Protein AF-0000000082577282 (afdb_homodimer)

InterPro domains:
  IPR021457 Protein of unknown function DUF3108 [PF11306] (59-250)

Nearest PDB structures (foldseek):
  8cgm-assembly2_B  TM=4.325E-01  e=2.637E-03  Porphyromonas gingivalis ATCC 33277
  4ctd-assembly1_A  TM=2.236E-01  e=1.525E+00  Escherichia coli K-12
  3prn-assembly1_A  TM=2.224E-01  e=7.382E+00  Pseudogemmobacter blasticus
  4fso-assembly2_B  TM=1.799E-01  e=6.023E+00  Pseudomonas aeruginosa PAO1
  5ldv-assembly1_A  TM=1.650E-01  e=6.668E+00  Campylobacter jejuni

Radius of gyration: 30.87 Å; Cα contacts (8 Å, |Δi|>4): 1242; chains: 2; bounding box: 129×73×101 Å

Secondary structure (DSSP, 8-state):
--------------------------PPEE--TTSPPTTGGG---EEEEEEEEEEETTEEEEEEEEEEEEEEEEETTEEEEEEEEEEEE-SSS-EEEEEEEEE-TTT--EEEEEEEEEETTEEEEEEEEE-SSEEEEPTT-TTBTTTT-EEE-SS--EEGGGHHHHHTTS---TT-EEEEEEE-TTSS--EEEEEEEEEEEEEEPTTS-EEEEEEEEE-TTSSSPPEEEEEETTT--EEEEEEE-TTS-EEEEEE--/--------------------------PPEE--TTSPPTTGGG---EEEEEEEEEEETTEEEEEEEEEEEEEEEEETTEEEEEEEEEEEE-SSS-EEEEEEEEE-TTT--EEEEEEEEEETTEEEEEEEEE-SSEEEEPTT-TTBTTTT-EEE-SS--EEGGGHHHHHTTS---TT-EEEEEEE-TTSS--EEEEEEEEEEEEEEPTTS-EEEEEEEEE-TTSSSPPEEEEEETTT--EEEEEEE-TTS-EEEEEE--

Foldseek 3Di:
DDDPPPPPPPPPPPPPPPPPPPPPLDDAAEAAQPAFAQQLVLQDFDKWKKWKWKDDPHDIGTFWIKMKTWDWDADPNRTKIKIKMWTFGDDPWTKIKIKIWIAHRRRQQTAKMWIWMDTPNDIAIAIWGFDQFWIAGDPPDPNHPGNGPIGTDPGRAHEPVCCLSSVLRHPDDASHKYWHFHDHVVPDHTDTWIKTQHDWDWDQDPVRDTFIWTWIWTCPPPPDGTKIWTAGPPSRHTAKIWDADPVGMIIMMGIDD/DDDPPPPPPPPPPPPPPPPPPPPPLDDAAEAAQPAFAQQLVLQDFDKWKKWKWKDDPHDIGTFWIKMKTWDWDADPNRTKIKIKMWTFGDDPWTKIKIKIWIADRRRQQTAKMWIWMDIPNDIAIAIWGFDQFWIAGDPPDPNHPGNGPIGTDPGGAHEPVCCLSSVLRHPDDASHKYWHFHDHVVPDHTDTWIKTQHDWDWDQDPVRDTFIWTWIWTCPPPPDGTKIWTAGPPSRHTAKIWDADPVGMIIMMGIDD

Sequence (514 aa):
MGGVRIGRRGVLAAAVAAPVAAMAKAAPARLIVGDRLARFDLLRPGARSYLRSSEKDGAHVARDIWRREVRFETIDGVRKLRIVQRWDGTGAKPSLVTRDSVFEPGTWRPSSHLRVTTVDDRKTVEGFRFAPDRITGLPGVADNSRADFNVAFPEPMFNFETDMEMLGTLPLAPGYQVSIPFYHPAGGPPARYLWTVTGDEKLAGPDGRPIDCWIVECDYNSGKDPSRFWYAKRTQQFIKLEAKAPDGSLFRKTLLFMGGVRIGRRGVLAAAVAAPVAAMAKAAPARLIVGDRLARFDLLRPGARSYLRSSEKDGAHVARDIWRREVRFETIDGVRKLRIVQRWDGTGAKPSLVTRDSVFEPGTWRPSSHLRVTTVDDRKTVEGFRFAPDRITGLPGVADNSRADFNVAFPEPMFNFETDMEMLGTLPLAPGYQVSIPFYHPAGGPPARYLWTVTGDEKLAGPDGRPIDCWIVECDYNSGKDPSRFWYAKRTQQFIKLEAKAPDGSLFRKTLLF

pLDDT: mean 91.63, std 17.32, range [29.06, 98.94]

Solvent-accessible surface area (backbone atoms only — not comparable to full-atom values): 27468 Å² total; per-residue (Å²): 137,84,78,80,80,80,78,78,77,76,78,77,78,78,78,76,76,72,76,76,71,70,74,70,82,73,82,60,43,74,58,54,70,66,43,69,42,79,30,38,84,55,66,63,72,49,74,49,41,26,41,33,32,38,34,49,96,87,43,44,34,57,48,28,27,38,38,39,30,40,42,77,44,72,56,94,87,36,75,28,30,34,43,39,36,38,36,27,35,40,38,74,72,41,36,43,36,38,36,43,36,35,24,38,64,55,32,56,36,42,43,37,38,37,37,39,38,33,44,93,88,42,75,48,34,41,30,31,28,46,49,61,54,30,38,32,25,29,80,91,49,80,77,31,77,28,56,83,41,72,46,81,39,97,52,45,51,32,57,42,91,50,45,67,67,53,61,30,14,45,78,81,44,91,68,34,38,34,34,38,41,32,30,42,88,93,70,62,78,76,43,71,34,60,36,31,29,78,48,69,48,73,43,84,34,71,51,70,51,68,41,54,22,37,31,35,35,36,39,75,86,65,84,55,82,47,33,40,34,34,23,18,63,79,39,27,33,69,42,36,35,44,32,72,43,93,89,66,30,36,36,35,37,30,44,52,121,137,85,79,81,79,80,79,81,78,77,81,78,79,79,77,77,75,71,78,77,71,70,74,71,81,74,81,60,42,74,58,54,70,64,44,70,42,80,30,38,84,55,66,63,71,48,74,46,40,26,41,32,32,38,33,49,96,88,43,44,35,60,47,27,26,37,37,41,30,38,41,77,44,72,55,96,88,36,74,28,28,33,43,40,36,37,35,26,37,38,37,72,72,41,35,43,36,38,36,43,34,36,24,39,65,54,31,55,3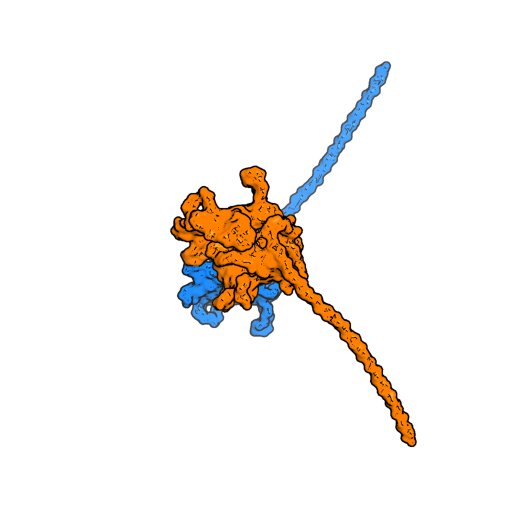7,42,44,38,38,37,38,39,38,34,43,94,88,44,75,46,35,39,30,31,28,45,48,61,55,30,38,32,25,28,81,90,51,80,78,32,78,27,56,82,41,72,46,80,39,99,51,45,50,32,57,43,90,49,47,67,67,53,61,31,14,46,79,81,42,91,68,35,37,34,34,40,39,31,30,43,91,91,70,60,77,74,43,70,34,60,39,31,30,78,48,68,48,71,43,85,34,69,51,71,51,67,40,54,22,37,30,36,34,36,39,76,84,64,84,53,80,46,33,38,34,35,23,19,63,79,39,26,34,69,42,36,36,45,32,71,42,95,90,66,30,36,35,36,36,30,43,52,118

Structure (mmCIF, N/CA/C/O backbone):
data_AF-0000000082577282-model_v1
#
loop_
_entity.id
_entity.type
_entity.pdbx_description
1 polymer 'DUF3108 domain-containing protein'
#
loop_
_atom_site.group_PDB
_atom_site.id
_atom_site.type_symbol
_atom_site.label_atom_id
_atom_site.label_alt_id
_atom_site.label_comp_id
_atom_site.label_asym_id
_atom_site.label_entity_id
_atom_site.label_seq_id
_atom_site.pdbx_PDB_ins_code
_atom_site.Cartn_x
_atom_site.Cartn_y
_atom_site.Cartn_z
_atom_site.occupancy
_atom_site.B_iso_or_equiv
_atom_site.auth_seq_id
_atom_site.auth_comp_id
_atom_site.auth_asym_id
_atom_site.auth_atom_id
_atom_site.pdbx_PDB_model_num
ATOM 1 N N . MET A 1 1 ? -46.281 30.219 -73.938 1 29.06 1 MET A N 1
ATOM 2 C CA . MET A 1 1 ? -45.5 30.281 -72.688 1 29.06 1 MET A CA 1
ATOM 3 C C . MET A 1 1 ? -45.25 28.875 -72.125 1 29.06 1 MET A C 1
ATOM 5 O O . MET A 1 1 ? -46.188 28.203 -71.688 1 29.06 1 MET A O 1
ATOM 9 N N . GLY A 1 2 ? -44.344 28.078 -72.875 1 32.81 2 GLY A N 1
ATOM 10 C CA . GLY A 1 2 ? -43.969 26.688 -72.75 1 32.81 2 GLY A CA 1
ATOM 11 C C . GLY A 1 2 ? -43.188 26.391 -71.438 1 32.81 2 GLY A C 1
ATOM 12 O O . GLY A 1 2 ? -42.156 27.016 -71.188 1 32.81 2 GLY A O 1
ATOM 13 N N . GLY A 1 3 ? -43.844 26.016 -70.375 1 33.31 3 GLY A N 1
ATOM 14 C CA . GLY A 1 3 ? -43.375 25.734 -69.062 1 33.31 3 GLY A CA 1
ATOM 15 C C . GLY A 1 3 ? -42.406 24.578 -69 1 33.31 3 GLY A C 1
ATOM 16 O O . GLY A 1 3 ? -42.688 23.5 -69.5 1 33.31 3 GLY A O 1
ATOM 17 N N . VAL A 1 4 ? -41.062 24.859 -69 1 35.38 4 VAL A N 1
ATOM 18 C CA . VAL A 1 4 ? -39.938 23.906 -68.938 1 35.38 4 VAL A CA 1
ATOM 19 C C . VAL A 1 4 ? -39.969 23.172 -67.625 1 35.38 4 VAL A C 1
ATOM 21 O O . VAL A 1 4 ? -39.906 23.797 -66.562 1 35.38 4 VAL A O 1
ATOM 24 N N . ARG A 1 5 ? -40.656 21.953 -67.562 1 33.84 5 ARG A N 1
ATOM 25 C CA . ARG A 1 5 ? -40.656 21.062 -66.438 1 33.84 5 ARG A CA 1
ATOM 26 C C . ARG A 1 5 ? -39.25 20.547 -66.125 1 33.84 5 ARG A C 1
ATOM 28 O O . ARG A 1 5 ? -38.625 19.891 -66.938 1 33.84 5 ARG A O 1
ATOM 35 N N . ILE A 1 6 ? -38.375 21.281 -65.312 1 36.78 6 ILE A N 1
ATOM 36 C CA . ILE A 1 6 ? -37.062 20.812 -64.875 1 36.78 6 ILE A CA 1
ATOM 37 C C . ILE A 1 6 ? -37.219 19.578 -64 1 36.78 6 ILE A C 1
ATOM 39 O O . ILE A 1 6 ? -37.969 19.609 -63.031 1 36.78 6 ILE A O 1
ATOM 43 N N . GLY A 1 7 ? -37.156 18.344 -64.562 1 30.45 7 GLY A N 1
ATOM 44 C CA . GLY A 1 7 ? -37.156 17.078 -63.844 1 30.45 7 GLY A CA 1
ATOM 45 C C . GLY A 1 7 ? -36.031 16.922 -62.844 1 30.45 7 GLY A C 1
ATOM 46 O O . GLY A 1 7 ? -34.875 17.078 -63.188 1 30.45 7 GLY A O 1
ATOM 47 N N . ARG A 1 8 ? -36.25 17.281 -61.531 1 32.91 8 ARG A N 1
ATOM 48 C CA . ARG A 1 8 ? -35.344 17.094 -60.438 1 32.91 8 ARG A CA 1
ATOM 49 C C . ARG A 1 8 ? -34.938 15.625 -60.281 1 32.91 8 ARG A C 1
ATOM 51 O O . ARG A 1 8 ? -35.812 14.758 -60.094 1 32.91 8 ARG A O 1
ATOM 58 N N . ARG A 1 9 ? -33.906 15.172 -61.031 1 35.69 9 ARG A N 1
ATOM 59 C CA . ARG A 1 9 ? -33.344 13.836 -60.781 1 35.69 9 ARG A CA 1
ATOM 60 C C . ARG A 1 9 ? -32.844 13.703 -59.344 1 35.69 9 ARG A C 1
ATOM 62 O O . ARG A 1 9 ? -32 14.508 -58.906 1 35.69 9 ARG A O 1
ATOM 69 N N . GLY A 1 10 ? -33.625 13.211 -58.438 1 34.28 10 GLY A N 1
ATOM 70 C CA . GLY A 1 10 ? -33.25 12.867 -57.094 1 34.28 10 GLY A CA 1
ATOM 71 C C . GLY A 1 10 ? -32.094 11.883 -57 1 34.28 10 GLY A C 1
ATOM 72 O O . GLY A 1 10 ? -32.156 10.82 -57.625 1 34.28 10 GLY A O 1
ATOM 73 N N . VAL A 1 11 ? -30.844 12.43 -56.875 1 40.59 11 VAL A N 1
ATOM 74 C CA . VAL A 1 11 ? -29.672 11.609 -56.625 1 40.59 11 VAL A CA 1
ATOM 75 C C . VAL A 1 11 ? -29.875 10.812 -55.344 1 40.59 11 VAL A C 1
ATOM 77 O O . VAL A 1 11 ? -30.078 11.383 -54.25 1 40.59 11 VAL A O 1
ATOM 80 N N . LEU A 1 12 ? -30.406 9.586 -55.469 1 38.09 12 LEU A N 1
ATOM 81 C CA . LEU A 1 12 ? -30.438 8.672 -54.344 1 38.09 12 LEU A CA 1
ATOM 82 C C . LEU A 1 12 ? -29.016 8.328 -53.906 1 38.09 12 LEU A C 1
ATOM 84 O O . LEU A 1 12 ? -28.234 7.781 -54.688 1 38.09 12 LEU A O 1
ATOM 88 N N . ALA A 1 13 ? -28.391 9.039 -52.906 1 42.56 13 ALA A N 1
ATOM 89 C CA . ALA A 1 13 ? -27.156 8.656 -52.219 1 42.56 13 ALA A CA 1
ATOM 90 C C . ALA A 1 13 ? -27.297 7.277 -51.594 1 42.56 13 ALA A C 1
ATOM 92 O O . ALA A 1 13 ? -28.172 7.062 -50.75 1 42.56 13 ALA A O 1
ATOM 93 N N . ALA A 1 14 ? -26.859 6.207 -52.281 1 39.5 14 ALA A N 1
ATOM 94 C CA . ALA A 1 14 ? -26.766 4.883 -51.688 1 39.5 14 ALA A CA 1
ATOM 95 C C . ALA A 1 14 ? -25.812 4.883 -50.5 1 39.5 14 ALA A C 1
ATOM 97 O O . ALA A 1 14 ? -24.625 5.199 -50.656 1 39.5 14 ALA A O 1
ATOM 98 N N . ALA A 1 15 ? -26.297 5.043 -49.281 1 44 15 ALA A N 1
ATOM 99 C CA . ALA A 1 15 ? -25.5 4.801 -48.062 1 44 15 ALA A CA 1
ATOM 100 C C . ALA A 1 15 ? -24.938 3.389 -48.062 1 44 15 ALA A C 1
ATOM 102 O O . ALA A 1 15 ? -25.672 2.406 -48.094 1 44 15 ALA A O 1
ATOM 103 N N . VAL A 1 16 ? -23.734 3.223 -48.562 1 43.59 16 VAL A N 1
ATOM 104 C CA . VAL A 1 16 ? -23.047 1.952 -48.375 1 43.59 16 VAL A CA 1
ATOM 105 C C . VAL A 1 16 ? -22.891 1.685 -46.875 1 43.59 16 VAL A C 1
ATOM 107 O O . VAL A 1 16 ? -22.203 2.439 -46.188 1 43.59 16 VAL A O 1
ATOM 110 N N . ALA A 1 17 ? -23.812 0.963 -46.281 1 41.81 17 ALA A N 1
ATOM 111 C CA . ALA A 1 17 ? -23.578 0.399 -44.969 1 41.81 17 ALA A CA 1
ATOM 112 C C . ALA A 1 17 ? -22.359 -0.514 -44.938 1 41.81 17 ALA A C 1
ATOM 114 O O . ALA A 1 17 ? -22.375 -1.582 -45.562 1 41.81 17 ALA A O 1
ATOM 115 N N . ALA A 1 18 ? -21.188 0.063 -44.688 1 50.59 18 ALA A N 1
ATOM 116 C CA . ALA A 1 18 ? -20.062 -0.824 -44.406 1 50.59 18 ALA A CA 1
ATOM 117 C C . ALA A 1 18 ? -20.406 -1.813 -43.281 1 50.59 18 ALA A C 1
ATOM 119 O O . ALA A 1 18 ? -20.906 -1.42 -42.219 1 50.59 18 ALA A O 1
ATOM 120 N N . PRO A 1 19 ? -20.578 -3.066 -43.594 1 40.84 19 PRO A N 1
ATOM 121 C CA . PRO A 1 19 ? -20.781 -3.988 -42.469 1 40.84 19 PRO A CA 1
ATOM 122 C C . PRO A 1 19 ? -19.719 -3.857 -41.375 1 40.84 19 PRO A C 1
ATOM 124 O O . PRO A 1 19 ? -18.516 -3.832 -41.688 1 40.84 19 PRO A O 1
ATOM 127 N N . VAL A 1 20 ? -20.016 -3.244 -40.219 1 46.88 20 VAL A N 1
ATOM 128 C CA . VAL A 1 20 ? -19.172 -3.463 -39.062 1 46.88 20 VAL A CA 1
ATOM 129 C C . VAL A 1 20 ? -18.938 -4.957 -38.844 1 46.88 20 VAL A C 1
ATOM 131 O O . VAL A 1 20 ? -19.875 -5.703 -38.531 1 46.88 20 VAL A O 1
ATOM 134 N N . ALA A 1 21 ? -17.953 -5.531 -39.531 1 42.66 21 ALA A N 1
ATOM 135 C CA . ALA A 1 21 ? -17.547 -6.895 -39.219 1 42.66 21 ALA A CA 1
ATOM 136 C C . ALA A 1 21 ? -17.516 -7.117 -37.688 1 42.66 21 ALA A C 1
ATOM 138 O O . ALA A 1 21 ? -16.844 -6.395 -36.969 1 42.66 21 ALA A O 1
ATOM 139 N N . ALA A 1 22 ? -18.516 -7.633 -37.219 1 45.75 22 ALA A N 1
ATOM 140 C CA . ALA A 1 22 ? -18.406 -8.188 -35.875 1 45.75 22 ALA A CA 1
ATOM 141 C C . ALA A 1 22 ? -17.094 -8.93 -35.688 1 45.75 22 ALA A C 1
ATOM 143 O O . ALA A 1 22 ? -16.812 -9.898 -36.375 1 45.75 22 ALA A O 1
ATOM 144 N N . MET A 1 23 ? -16.062 -8.258 -35.406 1 47.12 23 MET A N 1
ATOM 145 C CA . MET A 1 23 ? -14.891 -9.016 -35 1 47.12 23 MET A CA 1
ATOM 146 C C . MET A 1 23 ? -15.289 -10.211 -34.125 1 47.12 23 MET A C 1
ATOM 148 O O . MET A 1 23 ? -15.898 -10.047 -33.062 1 47.12 23 MET A O 1
ATOM 152 N N . ALA A 1 24 ? -15.695 -11.273 -34.75 1 46.75 24 ALA A N 1
ATOM 153 C CA . ALA A 1 24 ? -15.961 -12.516 -34.031 1 46.75 24 ALA A CA 1
ATOM 154 C C . ALA A 1 24 ? -15 -12.688 -32.844 1 46.75 24 ALA A C 1
ATOM 156 O O . ALA A 1 24 ? -13.781 -12.547 -33 1 46.75 24 ALA A O 1
ATOM 157 N N . LYS A 1 25 ? -15.5 -12.555 -31.719 1 59.72 25 LYS A N 1
ATOM 158 C CA . LYS A 1 25 ? -14.727 -12.867 -30.516 1 59.72 25 LYS A CA 1
ATOM 159 C C . LYS A 1 25 ? -14.016 -14.211 -30.656 1 59.72 25 LYS A C 1
ATOM 161 O O . LYS A 1 25 ? -14.656 -15.25 -30.781 1 59.72 25 LYS A O 1
ATOM 166 N N . ALA A 1 26 ? -12.688 -14.359 -31.156 1 73 26 ALA A N 1
ATOM 167 C CA . ALA A 1 26 ? -11.852 -15.547 -31.312 1 73 26 ALA A CA 1
ATOM 168 C C . ALA A 1 26 ? -11.977 -16.453 -30.094 1 73 26 ALA A C 1
ATOM 170 O O . ALA A 1 26 ? -12.156 -15.977 -28.969 1 73 26 ALA A O 1
ATOM 171 N N . ALA A 1 27 ? -12.055 -17.891 -30.297 1 89.62 27 ALA A N 1
ATOM 172 C CA . ALA A 1 27 ? -12.07 -18.891 -29.219 1 89.62 27 ALA A CA 1
ATOM 173 C C . ALA A 1 27 ? -10.898 -18.688 -28.266 1 89.62 27 ALA A C 1
ATOM 175 O O . ALA A 1 27 ? -9.805 -18.297 -28.688 1 89.62 27 ALA A O 1
ATOM 176 N N . PRO A 1 28 ? -11.133 -18.922 -26.938 1 95.38 28 PRO A N 1
ATOM 177 C CA . PRO A 1 28 ? -10.039 -18.766 -25.984 1 95.38 28 PRO A CA 1
ATOM 178 C C . PRO A 1 28 ? -8.867 -19.703 -26.281 1 95.38 28 PRO A C 1
ATOM 180 O O . PRO A 1 28 ? -9.062 -20.828 -26.719 1 95.38 28 PRO A O 1
ATOM 183 N N . ALA A 1 29 ? -7.711 -19.172 -26.141 1 96.5 29 ALA A N 1
ATOM 184 C CA . ALA A 1 29 ? -6.535 -20.031 -26.172 1 96.5 29 ALA A CA 1
ATOM 185 C C . ALA A 1 29 ? -6.582 -21.062 -25.031 1 96.5 29 ALA A C 1
ATOM 187 O O . ALA A 1 29 ? -7.25 -20.844 -24.016 1 96.5 29 ALA A O 1
ATOM 188 N N . ARG A 1 30 ? -5.953 -22.188 -25.297 1 97.5 30 ARG A N 1
ATOM 189 C CA . ARG A 1 30 ? -5.812 -23.203 -24.25 1 97.5 30 ARG A CA 1
ATOM 190 C C . ARG A 1 30 ? -4.352 -23.375 -23.844 1 97.5 30 ARG A C 1
ATOM 192 O O . ARG A 1 30 ? -3.514 -23.766 -24.656 1 97.5 30 ARG A O 1
ATOM 199 N N . LEU A 1 31 ? -4.051 -23.062 -22.656 1 98 31 LEU A N 1
ATOM 200 C CA . LEU A 1 31 ? -2.684 -23.219 -22.172 1 98 31 LEU A CA 1
ATOM 201 C C . LEU A 1 31 ? -2.449 -24.641 -21.688 1 98 31 LEU A C 1
ATOM 203 O O . LEU A 1 31 ? -3.303 -25.219 -21 1 98 31 LEU A O 1
ATOM 207 N N . ILE A 1 32 ? -1.327 -25.188 -22.078 1 98.06 32 ILE A N 1
ATOM 208 C CA . ILE A 1 32 ? -0.948 -26.547 -21.672 1 98.06 32 ILE A CA 1
ATOM 209 C C . ILE A 1 32 ? 0.338 -26.5 -20.859 1 98.06 32 ILE A C 1
ATOM 211 O O . ILE A 1 32 ? 1.288 -25.797 -21.219 1 98.06 32 ILE A O 1
ATOM 215 N N . VAL A 1 33 ? 0.345 -27.219 -19.703 1 98.56 33 VAL A N 1
ATOM 216 C CA . VAL A 1 33 ? 1.557 -27.281 -18.891 1 98.56 33 VAL A CA 1
ATOM 217 C C . VAL A 1 33 ? 2.701 -27.859 -19.719 1 98.56 33 VAL A C 1
ATOM 219 O O . VAL A 1 33 ? 2.551 -28.906 -20.359 1 98.56 33 VAL A O 1
ATOM 222 N N . GLY A 1 34 ? 3.777 -27.203 -19.719 1 95.88 34 GLY A N 1
ATOM 223 C CA . GLY A 1 34 ? 4.918 -27.625 -20.516 1 95.88 34 GLY A CA 1
ATOM 224 C C . GLY A 1 34 ? 5.199 -26.703 -21.688 1 95.88 34 GLY A C 1
ATOM 225 O O . GLY A 1 34 ? 6.309 -26.703 -22.234 1 95.88 34 GLY A O 1
ATOM 226 N N . ASP A 1 35 ? 4.188 -25.984 -22.094 1 94.56 35 ASP A N 1
ATOM 227 C CA . ASP A 1 35 ? 4.422 -24.969 -23.125 1 94.56 35 ASP A CA 1
ATOM 228 C C . ASP A 1 35 ? 5.191 -23.781 -22.562 1 94.56 35 ASP A C 1
ATOM 230 O O . ASP A 1 35 ? 4.945 -23.359 -21.422 1 94.56 35 ASP A O 1
ATOM 234 N N . ARG A 1 36 ? 6.039 -23.297 -23.469 1 97.75 36 ARG A N 1
ATOM 235 C CA . ARG A 1 36 ? 6.719 -22.078 -23.047 1 97.75 36 ARG A CA 1
ATOM 236 C C . ARG A 1 36 ? 5.75 -20.906 -22.984 1 97.75 36 ARG A C 1
ATOM 238 O O . ARG A 1 36 ? 4.992 -20.672 -23.922 1 97.75 36 ARG A O 1
ATOM 245 N N . LEU A 1 37 ? 5.75 -20.172 -21.906 1 98.5 37 LEU A N 1
ATOM 246 C CA . LEU A 1 37 ? 4.91 -19 -21.781 1 98.5 37 LEU A CA 1
ATOM 247 C C . LEU A 1 37 ? 5.441 -17.859 -22.641 1 98.5 37 LEU A C 1
ATOM 249 O O . LEU A 1 37 ? 6.637 -17.562 -22.609 1 98.5 37 LEU A O 1
ATOM 253 N N . ALA A 1 38 ? 4.586 -17.234 -23.359 1 98.06 38 ALA A N 1
ATOM 254 C CA . ALA A 1 38 ? 4.93 -16.359 -24.484 1 98.06 38 ALA A CA 1
ATOM 255 C C . ALA A 1 38 ? 5.793 -15.195 -24.016 1 98.06 38 ALA A C 1
ATOM 257 O O . ALA A 1 38 ? 6.68 -14.742 -24.75 1 98.06 38 ALA A O 1
ATOM 258 N N . ARG A 1 39 ? 5.578 -14.68 -22.844 1 98.31 39 ARG A N 1
ATOM 259 C CA . ARG A 1 39 ? 6.312 -13.516 -22.375 1 98.31 39 ARG A CA 1
ATOM 260 C C . ARG A 1 39 ? 7.051 -13.82 -21.078 1 98.31 39 ARG A C 1
ATOM 262 O O . ARG A 1 39 ? 7.133 -12.977 -20.188 1 98.31 39 ARG A O 1
ATOM 269 N N . PHE A 1 40 ? 7.516 -15.031 -20.953 1 98.56 40 PHE A N 1
ATOM 270 C CA . PHE A 1 40 ? 8.234 -15.453 -19.75 1 98.56 40 PHE A CA 1
ATOM 271 C C . PHE A 1 40 ? 9.391 -14.508 -19.453 1 98.56 40 PHE A C 1
ATOM 273 O O . PHE A 1 40 ? 9.719 -14.266 -18.297 1 98.56 40 PHE A O 1
ATOM 280 N N . ASP A 1 41 ? 9.945 -13.906 -20.453 1 97.5 41 ASP A N 1
ATOM 281 C CA . ASP A 1 41 ? 11.148 -13.094 -20.312 1 97.5 41 ASP A CA 1
ATOM 282 C C . ASP A 1 41 ? 10.844 -11.766 -19.625 1 97.5 41 ASP A C 1
ATOM 284 O O . ASP A 1 41 ? 11.758 -11.047 -19.219 1 97.5 41 ASP A O 1
ATOM 288 N N . LEU A 1 42 ? 9.602 -11.484 -19.375 1 97.69 42 LEU A N 1
ATOM 289 C CA . LEU A 1 42 ? 9.227 -10.289 -18.625 1 97.69 42 LEU A CA 1
ATOM 290 C C . LEU A 1 42 ? 9.391 -10.516 -17.125 1 97.69 42 LEU A C 1
ATOM 292 O O . LEU A 1 42 ? 9.422 -9.562 -16.344 1 97.69 42 LEU A O 1
ATOM 296 N N . LEU A 1 43 ? 9.406 -11.805 -16.766 1 98.06 43 LEU A N 1
ATOM 297 C CA . LEU A 1 43 ? 9.531 -12.109 -15.336 1 98.06 43 LEU A CA 1
ATOM 298 C C . LEU A 1 43 ? 10.922 -11.734 -14.828 1 98.06 43 LEU A C 1
ATOM 300 O O . LEU A 1 43 ? 11.93 -12.227 -15.336 1 98.06 43 LEU A O 1
ATOM 304 N N . ARG A 1 44 ? 10.953 -10.852 -13.844 1 95.31 44 ARG A N 1
ATOM 305 C CA . ARG A 1 44 ? 12.211 -10.406 -13.258 1 95.31 44 ARG A CA 1
ATOM 306 C C . ARG A 1 44 ? 12.359 -10.914 -11.82 1 95.31 44 ARG A C 1
ATOM 308 O O . ARG A 1 44 ? 11.383 -10.922 -11.062 1 95.31 44 ARG A O 1
ATOM 315 N N . PRO A 1 45 ? 13.617 -11.305 -11.516 1 97.81 45 PRO A N 1
ATOM 316 C CA . PRO A 1 45 ? 13.82 -11.641 -10.102 1 97.81 45 PRO A CA 1
ATOM 317 C C . PRO A 1 45 ? 13.641 -10.438 -9.18 1 97.81 45 PRO A C 1
ATOM 319 O O . PRO A 1 45 ? 13.797 -9.289 -9.617 1 97.81 45 PRO A O 1
ATOM 322 N N . GLY A 1 46 ? 13.312 -10.734 -7.941 1 97.31 46 GLY A N 1
ATOM 323 C CA . GLY A 1 46 ? 13.156 -9.68 -6.945 1 97.31 46 GLY A CA 1
ATOM 324 C C . GLY A 1 46 ? 11.914 -9.859 -6.086 1 97.31 46 GLY A C 1
ATOM 325 O O . GLY A 1 46 ? 11.078 -10.719 -6.359 1 97.31 46 GLY A O 1
ATOM 326 N N . ALA A 1 47 ? 11.867 -9.062 -5.055 1 97.56 47 ALA A N 1
ATOM 327 C CA . ALA A 1 47 ? 10.758 -9.125 -4.109 1 97.56 47 ALA A CA 1
ATOM 328 C C . ALA A 1 47 ? 9.781 -7.969 -4.336 1 97.56 47 ALA A C 1
ATOM 330 O O . ALA A 1 47 ? 10.195 -6.848 -4.645 1 97.56 47 ALA A O 1
ATOM 331 N N . ARG A 1 48 ? 8.547 -8.266 -4.234 1 97.69 48 ARG A N 1
ATOM 332 C CA . ARG A 1 48 ? 7.453 -7.293 -4.207 1 97.69 48 ARG A CA 1
ATOM 333 C C . ARG A 1 48 ? 6.535 -7.531 -3.016 1 97.69 48 ARG A C 1
ATOM 335 O O . ARG A 1 48 ? 6.305 -8.672 -2.621 1 97.69 48 ARG A O 1
ATOM 342 N N . SER A 1 49 ? 6.047 -6.441 -2.502 1 98.31 49 SER A N 1
ATOM 343 C CA . SER A 1 49 ? 5.086 -6.535 -1.405 1 98.31 49 SER A CA 1
ATOM 344 C C . SER A 1 49 ? 3.727 -5.98 -1.81 1 98.31 49 SER A C 1
ATOM 346 O O . SER A 1 49 ? 3.648 -5.012 -2.568 1 98.31 49 SER A O 1
ATOM 348 N N . TYR A 1 50 ? 2.771 -6.641 -1.301 1 98.81 50 TYR A N 1
ATOM 349 C CA . TYR A 1 50 ? 1.39 -6.238 -1.533 1 98.81 50 TYR A CA 1
ATOM 350 C C . TYR A 1 50 ? 0.634 -6.098 -0.217 1 98.81 50 TYR A C 1
ATOM 352 O O . TYR A 1 50 ? 0.831 -6.891 0.707 1 98.81 50 TYR A O 1
ATOM 360 N N . LEU A 1 51 ? -0.216 -5.125 -0.141 1 98.88 51 LEU A N 1
ATOM 361 C CA . LEU A 1 51 ? -1.218 -5.059 0.918 1 98.88 51 LEU A CA 1
ATOM 362 C C . LEU A 1 51 ? -2.479 -5.82 0.522 1 98.88 51 LEU A C 1
ATOM 364 O O . LEU A 1 51 ? -3.033 -5.59 -0.556 1 98.88 51 LEU A O 1
ATOM 368 N N . ARG A 1 52 ? -2.859 -6.699 1.328 1 98.62 52 ARG A N 1
ATOM 369 C CA . ARG A 1 52 ? -4.215 -7.227 1.227 1 98.62 52 ARG A CA 1
ATOM 370 C C . ARG A 1 52 ? -5.148 -6.531 2.215 1 98.62 52 ARG A C 1
ATOM 372 O O . ARG A 1 52 ? -4.801 -6.355 3.385 1 98.62 52 ARG A O 1
ATOM 379 N N . SER A 1 53 ? -6.312 -6.148 1.689 1 98.38 53 SER A N 1
ATOM 380 C CA . SER A 1 53 ? -7.234 -5.355 2.494 1 98.38 53 SER A CA 1
ATOM 381 C C . SER A 1 53 ? -8.68 -5.582 2.062 1 98.38 53 SER A C 1
ATOM 383 O O . SER A 1 53 ? -8.938 -6.254 1.062 1 98.38 53 SER A O 1
ATOM 385 N N . SER A 1 54 ? -9.555 -5.133 2.875 1 97.69 54 SER A N 1
ATOM 386 C CA . SER A 1 54 ? -10.984 -5.172 2.561 1 97.69 54 SER A CA 1
ATOM 387 C C . SER A 1 54 ? -11.648 -3.826 2.838 1 97.69 54 SER A C 1
ATOM 389 O O . SER A 1 54 ? -11.305 -3.146 3.807 1 97.69 54 SER A O 1
ATOM 391 N N . GLU A 1 55 ? -12.516 -3.518 1.973 1 97.69 55 GLU A N 1
ATOM 392 C CA . GLU A 1 55 ? -13.297 -2.293 2.125 1 97.69 55 GLU A CA 1
ATOM 393 C C . GLU A 1 55 ? -14.789 -2.596 2.23 1 97.69 55 GLU A C 1
ATOM 395 O O . GLU A 1 55 ? -15.328 -3.354 1.426 1 97.69 55 GLU A O 1
ATOM 400 N N . LYS A 1 56 ? -15.398 -2.031 3.223 1 96.38 56 LYS A N 1
ATOM 401 C CA . LYS A 1 56 ? -16.844 -2.186 3.418 1 96.38 56 LYS A CA 1
ATOM 402 C C . LYS A 1 56 ? -17.422 -0.986 4.156 1 96.38 56 LYS A C 1
ATOM 404 O O . LYS A 1 56 ? -16.906 -0.584 5.203 1 96.38 56 LYS A O 1
ATOM 409 N N . ASP A 1 57 ? -18.469 -0.375 3.611 1 94.44 57 ASP A N 1
ATOM 410 C CA . ASP A 1 57 ? -19.234 0.699 4.25 1 94.44 57 ASP A CA 1
ATOM 411 C C . ASP A 1 57 ? -18.297 1.833 4.688 1 94.44 57 ASP A C 1
ATOM 413 O O . ASP A 1 57 ? -18.406 2.322 5.816 1 94.44 57 ASP A O 1
ATOM 417 N N . GLY A 1 58 ? -17.375 2.111 3.916 1 93.06 58 GLY A N 1
ATOM 418 C CA . GLY A 1 58 ? -16.484 3.234 4.16 1 93.06 58 GLY A CA 1
ATOM 419 C C . GLY A 1 58 ? -15.219 2.838 4.887 1 93.06 58 GLY A C 1
ATOM 420 O O . GLY A 1 58 ? -14.242 3.59 4.891 1 93.06 58 GLY A O 1
ATOM 421 N N . ALA A 1 59 ? -15.258 1.709 5.527 1 95.94 59 ALA A N 1
ATOM 422 C CA . ALA A 1 59 ? -14.07 1.209 6.211 1 95.94 59 ALA A CA 1
ATOM 423 C C . ALA A 1 59 ? -13.141 0.485 5.238 1 95.94 59 ALA A C 1
ATOM 425 O O . ALA A 1 59 ? -13.602 -0.243 4.355 1 95.94 59 ALA A O 1
ATOM 426 N N . HIS A 1 60 ? -11.938 0.771 5.32 1 98.06 60 HIS A N 1
ATOM 427 C CA . HIS A 1 60 ? -10.883 0.098 4.57 1 98.06 60 HIS A CA 1
ATOM 428 C C . HIS A 1 60 ? -9.836 -0.496 5.504 1 98.06 60 HIS A C 1
ATOM 430 O O . HIS A 1 60 ? -9 0.229 6.047 1 98.06 60 HIS A O 1
ATOM 436 N N . VAL A 1 61 ? -9.82 -1.826 5.625 1 97.25 61 VAL A N 1
ATOM 437 C CA . VAL A 1 61 ? -9.07 -2.453 6.707 1 97.25 61 VAL A CA 1
ATOM 438 C C . VAL A 1 61 ? -8 -3.379 6.129 1 97.25 61 VAL A C 1
ATOM 440 O O . VAL A 1 61 ? -8.281 -4.172 5.227 1 97.25 61 VAL A O 1
ATOM 443 N N . ALA A 1 62 ? -6.809 -3.252 6.699 1 98.31 62 ALA A N 1
ATOM 444 C CA . ALA A 1 62 ? -5.691 -4.098 6.281 1 98.31 62 ALA A CA 1
ATOM 445 C C . ALA A 1 62 ? -5.832 -5.508 6.852 1 98.31 62 ALA A C 1
ATOM 447 O O . ALA A 1 62 ? -6.188 -5.68 8.016 1 98.31 62 ALA A O 1
ATOM 448 N N . ARG A 1 63 ? -5.535 -6.453 6.023 1 97.12 63 ARG A N 1
ATOM 449 C CA . ARG A 1 63 ? -5.539 -7.844 6.469 1 97.12 63 ARG A CA 1
ATOM 450 C C . ARG A 1 63 ? -4.121 -8.328 6.75 1 97.12 63 ARG A C 1
ATOM 452 O O . ARG A 1 63 ? -3.869 -8.969 7.777 1 97.12 63 ARG A O 1
ATOM 459 N N . ASP A 1 64 ? -3.227 -8.148 5.859 1 98.5 64 ASP A N 1
ATOM 460 C CA . ASP A 1 64 ? -1.826 -8.539 5.97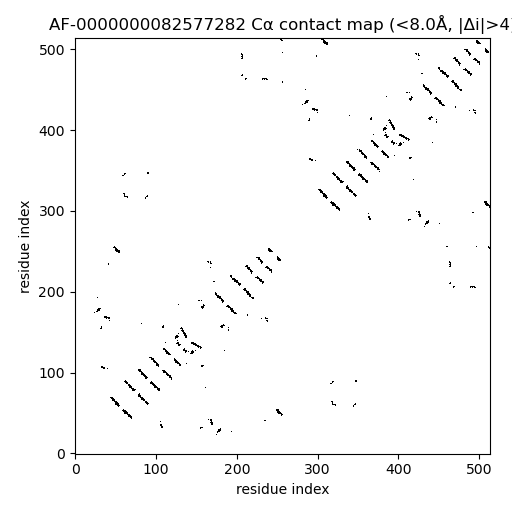7 1 98.5 64 ASP A CA 1
ATOM 461 C C . ASP A 1 64 ? -0.977 -7.887 4.891 1 98.5 64 ASP A C 1
ATOM 463 O O . ASP A 1 64 ? -1.505 -7.211 4.008 1 98.5 64 ASP A O 1
ATOM 467 N N . ILE A 1 65 ? 0.255 -7.93 5.07 1 98.88 65 ILE A N 1
ATOM 468 C CA . ILE A 1 65 ? 1.212 -7.609 4.016 1 98.88 65 ILE A CA 1
ATOM 469 C C . ILE A 1 65 ? 1.794 -8.898 3.439 1 98.88 65 ILE A C 1
ATOM 471 O O . ILE A 1 65 ? 2.258 -9.766 4.184 1 98.88 65 ILE A O 1
ATOM 475 N N . TRP A 1 66 ? 1.679 -9 2.164 1 98.88 66 TRP A N 1
ATOM 476 C CA . TRP A 1 66 ? 2.055 -10.188 1.396 1 98.88 66 TRP A CA 1
ATOM 477 C C . TRP A 1 66 ? 3.301 -9.914 0.558 1 98.88 66 TRP A C 1
ATOM 479 O O . TRP A 1 66 ? 3.238 -9.203 -0.448 1 98.88 66 TRP A O 1
ATOM 489 N N . ARG A 1 67 ? 4.41 -10.5 0.96 1 98.62 67 ARG A N 1
ATOM 490 C CA . ARG A 1 67 ? 5.652 -10.398 0.199 1 98.62 67 ARG A CA 1
ATOM 491 C C . ARG A 1 67 ? 5.832 -11.609 -0.714 1 98.62 67 ARG A C 1
ATOM 493 O O . ARG A 1 67 ? 5.609 -12.742 -0.298 1 98.62 67 ARG A O 1
ATOM 500 N N . ARG A 1 68 ? 6.191 -11.383 -1.909 1 98.62 68 ARG A N 1
ATOM 501 C CA . ARG A 1 68 ? 6.461 -12.422 -2.898 1 98.62 68 ARG A CA 1
ATOM 502 C C . ARG A 1 68 ? 7.801 -12.188 -3.588 1 98.62 68 ARG A C 1
ATOM 504 O O . ARG A 1 68 ? 8.078 -11.086 -4.055 1 98.62 68 ARG A O 1
ATOM 511 N N . GLU A 1 69 ? 8.555 -13.219 -3.652 1 98.75 69 GLU A N 1
ATOM 512 C CA . GLU A 1 69 ? 9.891 -13.094 -4.23 1 98.75 69 GLU A CA 1
ATOM 513 C C . GLU A 1 69 ? 10.109 -14.117 -5.34 1 98.75 69 GLU A C 1
ATOM 515 O O . GLU A 1 69 ? 9.922 -15.312 -5.133 1 98.75 69 GLU A O 1
ATOM 520 N N . VAL A 1 70 ? 10.438 -13.617 -6.504 1 98.81 70 VAL A N 1
ATOM 521 C CA . VAL A 1 70 ? 10.836 -14.438 -7.641 1 98.81 70 VAL A CA 1
ATOM 522 C C . VAL A 1 70 ? 12.344 -14.688 -7.602 1 98.81 70 VAL A C 1
ATOM 524 O O . VAL A 1 70 ? 13.133 -13.734 -7.539 1 98.81 70 VAL A O 1
ATOM 527 N N . ARG A 1 71 ? 12.711 -15.938 -7.684 1 98.75 71 ARG A N 1
ATOM 528 C CA . ARG A 1 71 ? 14.117 -16.344 -7.691 1 98.75 71 ARG A CA 1
ATOM 529 C C . ARG A 1 71 ? 14.398 -17.297 -8.836 1 98.75 71 ARG A C 1
ATOM 531 O O . ARG A 1 71 ? 13.57 -18.156 -9.164 1 98.75 71 ARG A O 1
ATOM 538 N N . PHE A 1 72 ? 15.57 -17.125 -9.398 1 98.44 72 PHE A N 1
ATOM 539 C CA . PHE A 1 72 ? 16.141 -18.141 -10.281 1 98.44 72 PHE A CA 1
ATOM 540 C C . PHE A 1 72 ? 17.375 -18.766 -9.656 1 98.44 72 PHE A C 1
ATOM 542 O O . PHE A 1 72 ? 18.359 -18.078 -9.367 1 98.44 72 PHE A O 1
ATOM 549 N N . GLU A 1 73 ? 17.219 -20 -9.438 1 97.62 73 GLU A N 1
ATOM 550 C CA . GLU A 1 73 ? 18.281 -20.688 -8.711 1 97.62 73 GLU A CA 1
ATOM 551 C C . GLU A 1 73 ? 18.578 -22.062 -9.32 1 97.62 73 GLU A C 1
ATOM 553 O O . GLU A 1 73 ? 17.766 -22.594 -10.086 1 97.62 73 GLU A O 1
ATOM 558 N N . THR A 1 74 ? 19.781 -22.547 -9.016 1 96.94 74 THR A N 1
ATOM 559 C CA . THR A 1 74 ? 20.125 -23.922 -9.391 1 96.94 74 THR A CA 1
ATOM 560 C C . THR A 1 74 ? 19.891 -24.875 -8.219 1 96.94 74 THR A C 1
ATOM 562 O O . THR A 1 74 ? 20.469 -24.703 -7.145 1 96.94 74 THR A O 1
ATOM 565 N N . ILE A 1 75 ? 19.031 -25.766 -8.445 1 91.81 75 ILE A N 1
ATOM 566 C CA . ILE A 1 75 ? 18.719 -26.797 -7.461 1 91.81 75 ILE A CA 1
ATOM 567 C C . ILE A 1 75 ? 19.078 -28.172 -8.023 1 91.81 75 ILE A C 1
ATOM 569 O O . ILE A 1 75 ? 18.547 -28.578 -9.055 1 91.81 75 ILE A O 1
ATOM 573 N N . ASP A 1 76 ? 20 -28.875 -7.305 1 90.25 76 ASP A N 1
ATOM 574 C CA . ASP A 1 76 ? 20.453 -30.188 -7.734 1 90.25 76 ASP A CA 1
ATOM 575 C C . ASP A 1 76 ? 20.938 -30.156 -9.188 1 90.25 76 ASP A C 1
ATOM 577 O O . ASP A 1 76 ? 20.547 -31 -9.992 1 90.25 76 ASP A O 1
ATOM 581 N N . GLY A 1 77 ? 21.562 -29.125 -9.523 1 94.38 77 GLY A N 1
ATOM 582 C CA . GLY A 1 77 ? 22.203 -29 -10.82 1 94.38 77 GLY A CA 1
ATOM 583 C C . GLY A 1 77 ? 21.266 -28.516 -11.914 1 94.38 77 GLY A C 1
ATOM 584 O O . GLY A 1 77 ? 21.672 -28.375 -13.07 1 94.38 77 GLY A O 1
ATOM 585 N N . VAL A 1 78 ? 20.078 -28.312 -11.578 1 96.69 78 VAL A N 1
ATOM 586 C CA . VAL A 1 78 ? 19.078 -27.891 -12.57 1 96.69 78 VAL A CA 1
ATOM 587 C C . VAL A 1 78 ? 18.609 -26.469 -12.258 1 96.69 78 VAL A C 1
ATOM 589 O O . VAL A 1 78 ? 18.281 -26.156 -11.109 1 96.69 78 VAL A O 1
ATOM 592 N N . ARG A 1 79 ? 18.609 -25.656 -13.305 1 97.5 79 ARG A N 1
ATOM 593 C CA . ARG A 1 79 ? 18.078 -24.312 -13.141 1 97.5 79 ARG A CA 1
ATOM 594 C C . ARG A 1 79 ? 16.578 -24.344 -12.859 1 97.5 79 ARG A C 1
ATOM 596 O O . ARG A 1 79 ? 15.82 -25.016 -13.562 1 97.5 79 ARG A O 1
ATOM 603 N N . LYS A 1 80 ? 16.188 -23.594 -11.742 1 98.62 80 LYS A N 1
ATOM 604 C CA . LYS A 1 80 ? 14.789 -23.594 -11.32 1 98.62 80 LYS A CA 1
ATOM 605 C C . LYS A 1 80 ? 14.281 -22.172 -11.125 1 98.62 80 LYS A C 1
ATOM 607 O O . LYS A 1 80 ? 15.07 -21.25 -10.914 1 98.62 80 LYS A O 1
ATOM 612 N N . LEU A 1 81 ? 13.008 -22.031 -11.391 1 98.81 81 LEU A N 1
ATOM 613 C CA . LEU A 1 81 ? 12.242 -20.875 -10.922 1 98.81 81 LEU A CA 1
ATOM 614 C C . LEU A 1 81 ? 11.625 -21.156 -9.555 1 98.81 81 LEU A C 1
ATOM 616 O O . LEU A 1 81 ? 11 -22.203 -9.352 1 98.81 81 LEU A O 1
ATOM 620 N N . ARG A 1 82 ? 11.883 -20.266 -8.602 1 98.81 82 ARG A N 1
ATOM 621 C CA . ARG A 1 82 ? 11.359 -20.391 -7.242 1 98.81 82 ARG A CA 1
ATOM 622 C C . ARG A 1 82 ? 10.602 -19.141 -6.824 1 98.81 82 ARG A C 1
ATOM 624 O O . ARG A 1 82 ? 11.07 -18.016 -7.059 1 98.81 82 ARG A O 1
ATOM 631 N N . ILE A 1 83 ? 9.398 -19.312 -6.348 1 98.88 83 ILE A N 1
ATOM 632 C CA . ILE A 1 83 ? 8.633 -18.203 -5.785 1 98.88 83 ILE A CA 1
ATOM 633 C C . ILE A 1 83 ? 8.43 -18.422 -4.289 1 98.88 83 ILE A C 1
ATOM 635 O O . ILE A 1 83 ? 7.832 -19.422 -3.881 1 98.88 83 ILE A O 1
ATOM 639 N N . VAL A 1 84 ? 8.945 -17.516 -3.506 1 98.81 84 VAL A N 1
ATOM 640 C CA . VAL A 1 84 ? 8.797 -17.531 -2.055 1 98.81 84 VAL A CA 1
ATOM 641 C C . VAL A 1 84 ? 7.812 -16.453 -1.612 1 98.81 84 VAL A C 1
ATOM 643 O O . VAL A 1 84 ? 7.902 -15.312 -2.055 1 98.81 84 VAL A O 1
ATOM 646 N N . GLN A 1 85 ? 6.844 -16.875 -0.801 1 98.88 85 GLN A N 1
ATOM 647 C CA . GLN A 1 85 ? 5.805 -15.961 -0.334 1 98.88 85 GLN A CA 1
ATOM 648 C C . GLN A 1 85 ? 5.766 -15.906 1.19 1 98.88 85 GLN A C 1
ATOM 650 O O . GLN A 1 85 ? 6.074 -16.891 1.86 1 98.88 85 GLN A O 1
ATOM 655 N N . ARG A 1 86 ? 5.418 -14.758 1.674 1 98.75 86 ARG A N 1
ATOM 656 C CA . ARG A 1 86 ? 5.27 -14.531 3.107 1 98.75 86 ARG A CA 1
ATOM 657 C C . ARG A 1 86 ? 4.117 -13.578 3.396 1 98.75 86 ARG A C 1
ATOM 659 O O . ARG A 1 86 ? 4.008 -12.523 2.768 1 98.75 86 ARG A O 1
ATOM 666 N N . TRP A 1 87 ? 3.262 -14 4.266 1 98.69 87 TRP A N 1
ATOM 667 C CA . TRP A 1 87 ? 2.209 -13.133 4.789 1 98.69 87 TRP A CA 1
ATOM 668 C C . TRP A 1 87 ? 2.457 -12.805 6.258 1 98.69 87 TRP A C 1
ATOM 670 O O . TRP A 1 87 ? 2.635 -13.703 7.082 1 98.69 87 TRP A O 1
ATOM 680 N N . ASP A 1 88 ? 2.48 -11.57 6.535 1 98.31 88 ASP A N 1
ATOM 681 C CA . ASP A 1 88 ? 2.443 -11.094 7.914 1 98.31 88 ASP A CA 1
ATOM 682 C C . ASP A 1 88 ? 1.058 -10.562 8.273 1 98.31 88 ASP A C 1
ATOM 684 O O . ASP A 1 88 ? 0.681 -9.461 7.855 1 98.31 88 ASP A O 1
ATOM 688 N N . GLY A 1 89 ? 0.363 -11.336 9.086 1 96.94 89 GLY A N 1
ATOM 689 C CA . GLY A 1 89 ? -1.028 -11.047 9.391 1 96.94 89 GLY A CA 1
ATOM 690 C C . GLY A 1 89 ? -1.192 -10.023 10.5 1 96.94 89 GLY A C 1
ATOM 691 O O . GLY A 1 89 ? -0.24 -9.727 11.219 1 96.94 89 GLY A O 1
ATOM 692 N N . THR A 1 90 ? -2.406 -9.43 10.492 1 93.81 90 THR A N 1
ATOM 693 C CA . THR A 1 90 ? -2.824 -8.508 11.539 1 93.81 90 THR A CA 1
ATOM 694 C C . THR A 1 90 ? -3.99 -9.094 12.336 1 93.81 90 THR A C 1
ATOM 696 O O . THR A 1 90 ? -4.348 -10.258 12.164 1 93.81 90 THR A O 1
ATOM 699 N N . GLY A 1 91 ? -4.543 -8.32 13.281 1 87.81 91 GLY A N 1
ATOM 700 C CA . GLY A 1 91 ? -5.734 -8.719 14.016 1 87.81 91 GLY A CA 1
ATOM 701 C C . GLY A 1 91 ? -5.438 -9.266 15.398 1 87.81 91 GLY A C 1
ATOM 702 O O . GLY A 1 91 ? -4.34 -9.062 15.922 1 87.81 91 GLY A O 1
ATOM 703 N N . ALA A 1 92 ? -6.5 -9.922 15.891 1 86.62 92 ALA A N 1
ATOM 704 C CA . ALA A 1 92 ? -6.426 -10.406 17.266 1 86.62 92 ALA A CA 1
ATOM 705 C C . ALA A 1 92 ? -5.504 -11.617 17.375 1 86.62 92 ALA A C 1
ATOM 707 O O . ALA A 1 92 ? -4.855 -11.82 18.406 1 86.62 92 ALA A O 1
ATOM 708 N N . LYS A 1 93 ? -5.453 -12.352 16.359 1 89.62 93 LYS A N 1
ATOM 709 C CA . LYS A 1 93 ? -4.594 -13.523 16.281 1 89.62 93 LYS A CA 1
ATOM 710 C C . LYS A 1 93 ? -3.791 -13.531 14.984 1 89.62 93 LYS A C 1
ATOM 712 O O . LYS A 1 93 ? -4.09 -14.297 14.07 1 89.62 93 LYS A O 1
ATOM 717 N N . PRO A 1 94 ? -2.789 -12.727 15 1 92.19 94 PRO A N 1
ATOM 718 C CA . PRO A 1 94 ? -2.037 -12.625 13.742 1 92.19 94 PRO A CA 1
ATOM 719 C C . PRO A 1 94 ? -1.333 -13.93 13.367 1 92.19 94 PRO A C 1
ATOM 721 O O . PRO A 1 94 ? -0.846 -14.641 14.25 1 92.19 94 PRO A O 1
ATOM 724 N N . SER A 1 95 ? -1.331 -14.242 12.117 1 95.12 95 SER A N 1
ATOM 725 C CA . SER A 1 95 ? -0.65 -15.422 11.594 1 95.12 95 SER A CA 1
ATOM 726 C C . SER A 1 95 ? 0.558 -15.031 10.75 1 95.12 95 SER A C 1
ATOM 728 O O . SER A 1 95 ? 0.599 -13.945 10.18 1 95.12 95 SER A O 1
ATOM 730 N N . LEU A 1 96 ? 1.535 -15.906 10.781 1 97.88 96 LEU A N 1
ATOM 731 C CA . LEU A 1 96 ? 2.607 -15.914 9.789 1 97.88 96 LEU A CA 1
ATOM 732 C C . LEU A 1 96 ? 2.432 -17.062 8.805 1 97.88 96 LEU A C 1
ATOM 734 O O . LEU A 1 96 ? 2.365 -18.219 9.211 1 97.88 96 LEU A O 1
ATOM 738 N N . VAL A 1 97 ? 2.34 -16.781 7.578 1 98.44 97 VAL A N 1
ATOM 739 C CA . VAL A 1 97 ? 2.18 -17.797 6.535 1 98.44 97 VAL A CA 1
ATOM 740 C C . VAL A 1 97 ? 3.33 -17.688 5.535 1 98.44 97 VAL A C 1
ATOM 742 O O . VAL A 1 97 ? 3.678 -16.594 5.09 1 98.44 97 VAL A O 1
ATOM 745 N N . THR A 1 98 ? 3.941 -18.781 5.211 1 98.56 98 THR A N 1
ATOM 746 C CA . THR A 1 98 ? 4.945 -18.797 4.152 1 98.56 98 THR A CA 1
ATOM 747 C C . THR A 1 98 ? 4.617 -19.891 3.129 1 98.56 98 THR A C 1
ATOM 749 O O . THR A 1 98 ? 4.02 -20.906 3.469 1 98.56 98 THR A O 1
ATOM 752 N N . ARG A 1 99 ? 4.941 -19.609 1.918 1 98.75 99 ARG A N 1
ATOM 753 C CA . ARG A 1 99 ? 4.879 -20.562 0.816 1 98.75 99 ARG A CA 1
ATOM 754 C C . ARG A 1 99 ? 6.188 -20.594 0.034 1 98.75 99 ARG A C 1
ATOM 756 O O . ARG A 1 99 ? 6.844 -19.562 -0.12 1 98.75 99 ARG A O 1
ATOM 763 N N . ASP A 1 100 ? 6.52 -21.734 -0.414 1 98.75 100 ASP A N 1
ATOM 764 C CA . ASP A 1 100 ? 7.711 -21.984 -1.217 1 98.75 100 ASP A CA 1
ATOM 765 C C . ASP A 1 100 ? 7.398 -22.906 -2.398 1 98.75 100 ASP A C 1
ATOM 767 O O . ASP A 1 100 ? 7.113 -24.094 -2.213 1 98.75 100 ASP A O 1
ATOM 771 N N . SER A 1 101 ? 7.461 -22.375 -3.588 1 98.88 101 SER A N 1
ATOM 772 C CA . SER A 1 101 ? 7.086 -23.109 -4.793 1 98.88 101 SER A CA 1
ATOM 773 C C . SER A 1 101 ? 8.242 -23.172 -5.785 1 98.88 101 SER A C 1
ATOM 775 O O . SER A 1 101 ? 8.953 -22.188 -5.977 1 98.88 101 SER A O 1
ATOM 777 N N . VAL A 1 102 ? 8.391 -24.281 -6.445 1 98.81 102 VAL A N 1
ATOM 778 C CA . VAL A 1 102 ? 9.477 -24.469 -7.406 1 98.81 102 VAL A CA 1
ATOM 779 C C . VAL A 1 102 ? 8.898 -24.875 -8.758 1 98.81 102 VAL A C 1
ATOM 781 O O . VAL A 1 102 ? 7.977 -25.688 -8.828 1 98.81 102 VAL A O 1
ATOM 784 N N . PHE A 1 103 ? 9.477 -24.359 -9.812 1 98.75 103 PHE A N 1
ATOM 785 C CA . PHE A 1 103 ? 8.977 -24.562 -11.164 1 98.75 103 PHE A CA 1
ATOM 786 C C . PHE A 1 103 ? 10.125 -24.766 -12.148 1 98.75 103 PHE A C 1
ATOM 788 O O . PHE A 1 103 ? 11.273 -24.438 -11.836 1 98.75 103 PHE A O 1
ATOM 795 N N . GLU A 1 104 ? 9.742 -25.281 -13.289 1 98.5 104 GLU A N 1
ATOM 796 C CA . GLU A 1 104 ? 10.617 -25.203 -14.461 1 98.5 104 GLU A CA 1
ATOM 797 C C . GLU A 1 104 ? 10.562 -23.812 -15.094 1 98.5 104 GLU A C 1
ATOM 799 O O . GLU A 1 104 ? 9.484 -23.328 -15.438 1 98.5 104 GLU A O 1
ATOM 804 N N . PRO A 1 105 ? 11.719 -23.172 -15.25 1 98.25 105 PRO A N 1
ATOM 805 C CA . PRO A 1 105 ? 11.703 -21.859 -15.898 1 98.25 105 PRO A CA 1
ATOM 806 C C . PRO A 1 105 ? 11.156 -21.922 -17.328 1 98.25 105 PRO A C 1
ATOM 808 O O . PRO A 1 105 ? 11.422 -22.875 -18.047 1 98.25 105 PRO A O 1
ATOM 811 N N . GLY A 1 106 ? 10.43 -20.906 -17.75 1 98.38 106 GLY A N 1
ATOM 812 C CA . GLY A 1 106 ? 9.891 -20.812 -19.094 1 98.38 106 GLY A CA 1
ATOM 813 C C . GLY A 1 106 ? 8.516 -21.438 -19.25 1 98.38 106 GLY A C 1
ATOM 814 O O . GLY A 1 106 ? 7.625 -20.844 -19.859 1 98.38 106 GLY A O 1
ATOM 815 N N . THR A 1 107 ? 8.328 -22.609 -18.641 1 98.56 107 THR A N 1
ATOM 816 C CA . THR A 1 107 ? 7.074 -23.328 -18.828 1 98.56 107 THR A CA 1
ATOM 817 C C . THR A 1 107 ? 6.195 -23.219 -17.578 1 98.56 107 THR A C 1
ATOM 819 O O . THR A 1 107 ? 5.004 -23.531 -17.641 1 98.56 107 THR A O 1
ATOM 822 N N . TRP A 1 108 ? 6.766 -22.844 -16.453 1 98.62 108 TRP A N 1
ATOM 823 C CA . TRP A 1 108 ? 6.074 -22.703 -15.172 1 98.62 108 TRP A CA 1
ATOM 824 C C . TRP A 1 108 ? 5.543 -24.031 -14.68 1 98.62 108 TRP A C 1
ATOM 826 O O . TRP A 1 108 ? 4.586 -24.078 -13.898 1 98.62 108 TRP A O 1
ATOM 836 N N . ARG A 1 109 ? 6.02 -25.188 -15.234 1 98.81 109 ARG A N 1
ATOM 837 C CA . ARG A 1 109 ? 5.648 -26.5 -14.727 1 98.81 109 ARG A CA 1
ATOM 838 C C . ARG A 1 109 ? 6.023 -26.641 -13.258 1 98.81 109 ARG A C 1
ATOM 840 O O . ARG A 1 109 ? 7.191 -26.484 -12.891 1 98.81 109 ARG A O 1
ATOM 847 N N . PRO A 1 110 ? 5.082 -26.922 -12.414 1 98.75 110 PRO A N 1
ATOM 848 C CA . PRO A 1 110 ? 5.387 -26.984 -10.984 1 98.75 110 PRO A CA 1
ATOM 849 C C . PRO A 1 110 ? 6.047 -28.312 -10.578 1 98.75 110 PRO A C 1
ATOM 851 O O . PRO A 1 110 ? 5.742 -29.359 -11.148 1 98.75 110 PRO A O 1
ATOM 854 N N . SER A 1 111 ? 6.914 -28.234 -9.594 1 98 111 SER A N 1
ATOM 855 C CA . SER A 1 111 ? 7.543 -29.438 -9.039 1 98 111 SER A CA 1
ATOM 856 C C . SER A 1 111 ? 7.137 -29.641 -7.582 1 98 111 SER A C 1
ATOM 858 O O . SER A 1 111 ? 6.645 -30.703 -7.215 1 98 111 SER A O 1
ATOM 860 N N . SER A 1 112 ? 7.293 -28.672 -6.785 1 98.31 112 SER A N 1
ATOM 861 C CA . SER A 1 112 ? 6.969 -28.797 -5.367 1 98.31 112 SER A CA 1
ATOM 862 C C . SER A 1 112 ? 6.359 -27.5 -4.828 1 98.31 112 SER A C 1
ATOM 864 O O . SER A 1 112 ? 6.512 -26.438 -5.43 1 98.31 112 SER A O 1
ATOM 866 N N . HIS A 1 113 ? 5.645 -27.625 -3.744 1 98.81 113 HIS A N 1
ATOM 867 C CA . HIS A 1 113 ? 4.977 -26.547 -3.033 1 98.81 113 HIS A CA 1
ATOM 868 C C . HIS A 1 113 ? 4.926 -26.828 -1.535 1 98.81 113 HIS A C 1
ATOM 870 O O . HIS A 1 113 ? 4.43 -27.859 -1.107 1 98.81 113 HIS A O 1
ATOM 876 N N . LEU A 1 114 ? 5.484 -25.938 -0.752 1 98.81 114 LEU A N 1
ATOM 877 C CA . LEU A 1 114 ? 5.508 -26.062 0.701 1 98.81 114 LEU A CA 1
ATOM 878 C C . LEU A 1 114 ? 4.785 -24.891 1.36 1 98.81 114 LEU A C 1
ATOM 880 O O . LEU A 1 114 ? 5.062 -23.734 1.05 1 98.81 114 LEU A O 1
ATOM 884 N N . ARG A 1 115 ? 3.85 -25.203 2.221 1 98.75 115 ARG A N 1
ATOM 885 C CA . ARG A 1 115 ? 3.125 -24.25 3.039 1 98.75 115 ARG A CA 1
ATOM 886 C C . ARG A 1 115 ? 3.49 -24.391 4.512 1 98.75 115 ARG A C 1
ATOM 888 O O . ARG A 1 115 ? 3.506 -25.5 5.043 1 98.75 115 ARG A O 1
ATOM 895 N N . VAL A 1 116 ? 3.752 -23.312 5.109 1 98.62 116 VAL A N 1
ATOM 896 C CA . VAL A 1 116 ? 3.898 -23.281 6.562 1 98.62 116 VAL A CA 1
ATOM 897 C C . VAL A 1 116 ? 3.051 -22.172 7.152 1 98.62 116 VAL A C 1
ATOM 899 O O . VAL A 1 116 ? 3.143 -21.016 6.715 1 98.62 116 VAL A O 1
ATOM 902 N N . THR A 1 117 ? 2.201 -22.484 8.031 1 98.31 117 THR A N 1
ATOM 903 C CA . THR A 1 117 ? 1.384 -21.516 8.758 1 98.31 117 THR A CA 1
ATOM 904 C C . THR A 1 117 ? 1.697 -21.562 10.258 1 98.31 117 THR A C 1
ATOM 906 O O . THR A 1 117 ? 1.727 -22.641 10.852 1 98.31 117 THR A O 1
ATOM 909 N N . THR A 1 118 ? 1.962 -20.484 10.797 1 97.69 118 THR A N 1
ATOM 910 C CA . THR A 1 118 ? 2.211 -20.359 12.227 1 97.69 118 THR A CA 1
ATOM 911 C C . THR A 1 118 ? 1.198 -19.422 12.883 1 97.69 118 THR A C 1
ATOM 913 O O . THR A 1 118 ? 1.037 -18.281 12.453 1 97.69 118 THR A O 1
ATOM 916 N N . VAL A 1 119 ? 0.453 -19.938 13.789 1 94.88 119 VAL A N 1
ATOM 917 C CA . VAL A 1 119 ? -0.462 -19.172 14.633 1 94.88 119 VAL A CA 1
ATOM 918 C C . VAL A 1 119 ? -0.206 -19.484 16.094 1 94.88 119 VAL A C 1
ATOM 920 O O . VAL A 1 119 ? -0.188 -20.656 16.5 1 94.88 119 VAL A O 1
ATOM 923 N N . ASP A 1 120 ? -0.099 -18.531 17 1 90.19 120 ASP A N 1
ATOM 924 C CA . ASP A 1 120 ? 0.139 -18.719 18.422 1 90.19 120 ASP A CA 1
ATOM 925 C C . ASP A 1 120 ? 1.208 -19.781 18.656 1 90.19 120 ASP A C 1
ATOM 927 O O . ASP A 1 120 ? 0.994 -20.734 19.422 1 90.19 120 ASP A O 1
ATOM 931 N N . ASP A 1 121 ? 2.189 -19.797 17.922 1 87.06 121 ASP A N 1
ATOM 932 C CA . ASP A 1 121 ? 3.369 -20.641 18.062 1 87.06 121 ASP A CA 1
ATOM 933 C C . ASP A 1 121 ? 3.078 -22.062 17.578 1 87.06 121 ASP A C 1
ATOM 935 O O . ASP A 1 121 ? 3.885 -22.969 17.797 1 87.06 121 ASP A O 1
ATOM 939 N N . ARG A 1 122 ? 1.952 -22.297 17.094 1 94.56 122 ARG A N 1
ATOM 940 C CA . ARG A 1 122 ? 1.649 -23.594 16.5 1 94.56 122 ARG A CA 1
ATOM 941 C C . ARG A 1 122 ? 1.869 -23.562 14.984 1 94.56 122 ARG A C 1
ATOM 943 O O . ARG A 1 122 ? 1.309 -22.719 14.289 1 94.56 122 ARG A O 1
ATOM 950 N N . LYS A 1 123 ? 2.6 -24.547 14.57 1 97.06 123 LYS A N 1
ATOM 951 C CA . LYS A 1 123 ? 2.996 -24.594 13.172 1 97.06 123 LYS A CA 1
ATOM 952 C C . LYS A 1 123 ? 2.273 -25.734 12.438 1 97.06 123 LYS A C 1
ATOM 954 O O . LYS A 1 123 ? 2.156 -26.844 12.953 1 97.06 123 LYS A O 1
ATOM 959 N N . THR A 1 124 ? 1.707 -25.406 11.32 1 98.25 124 THR A N 1
ATOM 960 C CA . THR A 1 124 ? 1.169 -26.391 10.383 1 98.25 124 THR A CA 1
ATOM 961 C C . THR A 1 124 ? 1.987 -26.406 9.094 1 98.25 124 THR A C 1
ATOM 963 O O . THR A 1 124 ? 2.213 -25.359 8.477 1 98.25 124 THR A O 1
ATOM 966 N N . VAL A 1 125 ? 2.438 -27.609 8.758 1 98.69 125 VAL A N 1
ATOM 967 C CA . VAL A 1 125 ? 3.254 -27.781 7.562 1 98.69 125 VAL A CA 1
ATOM 968 C C . VAL A 1 125 ? 2.5 -28.625 6.539 1 98.69 125 VAL A C 1
ATOM 970 O O . VAL A 1 125 ? 2.012 -29.719 6.863 1 98.69 125 VAL A O 1
ATOM 973 N N . GLU A 1 126 ? 2.359 -28.125 5.324 1 98.81 126 GLU A N 1
ATOM 974 C CA . GLU A 1 126 ? 1.755 -28.844 4.207 1 98.81 126 GLU A CA 1
ATOM 975 C C . GLU A 1 126 ? 2.672 -28.844 2.988 1 98.81 126 GLU A C 1
ATOM 977 O O . GLU A 1 126 ? 2.885 -27.797 2.367 1 98.81 126 GLU A O 1
ATOM 982 N N . GLY A 1 127 ? 3.182 -30 2.629 1 98.88 127 GLY A N 1
ATOM 983 C CA . GLY A 1 127 ? 4.055 -30.141 1.473 1 98.88 127 GLY A CA 1
ATOM 984 C C . GLY A 1 127 ? 3.445 -30.969 0.359 1 98.88 127 GLY A C 1
ATOM 985 O O . GLY A 1 127 ? 2.828 -32 0.616 1 98.88 127 GLY A O 1
ATOM 986 N N . PHE A 1 128 ? 3.668 -30.5 -0.843 1 98.94 128 PHE A N 1
ATOM 987 C CA . PHE A 1 128 ? 3.061 -31.141 -1.999 1 98.94 128 PHE A CA 1
ATOM 988 C C . PHE A 1 128 ? 4.086 -31.344 -3.107 1 98.94 128 PHE A C 1
ATOM 990 O O . PHE A 1 128 ? 4.922 -30.469 -3.354 1 98.94 128 PHE A O 1
ATOM 997 N N . ARG A 1 129 ? 3.984 -32.469 -3.77 1 98.81 129 ARG A N 1
ATOM 998 C CA . ARG A 1 129 ? 4.73 -32.75 -4.992 1 98.81 129 ARG A CA 1
ATOM 999 C C . ARG A 1 129 ? 3.809 -32.75 -6.203 1 98.81 129 ARG A C 1
ATOM 1001 O O . ARG A 1 129 ? 2.807 -33.469 -6.215 1 98.81 129 ARG A O 1
ATOM 1008 N N . PHE A 1 130 ? 4.129 -31.984 -7.168 1 98.69 130 PHE A N 1
ATOM 1009 C CA . PHE A 1 130 ? 3.379 -31.953 -8.414 1 98.69 130 PHE A CA 1
ATOM 1010 C C . PHE A 1 130 ? 3.979 -32.938 -9.43 1 98.69 130 PHE A C 1
ATOM 1012 O O . PHE A 1 130 ? 5.188 -32.906 -9.672 1 98.69 130 PHE A O 1
ATOM 1019 N N . ALA A 1 131 ? 3.176 -33.75 -10 1 98.38 131 ALA A N 1
ATOM 1020 C CA . ALA A 1 131 ? 3.461 -34.562 -11.164 1 98.38 131 ALA A CA 1
ATOM 1021 C C . ALA A 1 131 ? 2.447 -34.312 -12.281 1 98.38 131 ALA A C 1
ATOM 1023 O O . ALA A 1 131 ? 1.44 -33.656 -12.07 1 98.38 131 ALA A O 1
ATOM 1024 N N . PRO A 1 132 ? 2.785 -34.781 -13.477 1 98.12 132 PRO A N 1
ATOM 1025 C CA . PRO A 1 132 ? 1.877 -34.5 -14.594 1 98.12 132 PRO A CA 1
ATOM 1026 C C . PRO A 1 132 ? 0.483 -35.094 -14.383 1 98.12 132 PRO A C 1
ATOM 1028 O O . PRO A 1 132 ? -0.507 -34.531 -14.852 1 98.12 132 PRO A O 1
ATOM 1031 N N . ASP A 1 133 ? 0.379 -36.188 -13.633 1 98.31 133 ASP A N 1
ATOM 1032 C CA . ASP A 1 133 ? -0.895 -36.906 -13.586 1 98.31 133 ASP A CA 1
ATOM 1033 C C . ASP A 1 133 ? -1.534 -36.781 -12.203 1 98.31 133 ASP A C 1
ATOM 1035 O O . ASP A 1 133 ? -2.666 -37.219 -12 1 98.31 133 ASP A O 1
ATOM 1039 N N . ARG A 1 134 ? -0.843 -36.25 -11.242 1 98.56 134 ARG A N 1
ATOM 1040 C CA . ARG A 1 134 ? -1.396 -36.188 -9.898 1 98.56 134 ARG A CA 1
ATOM 1041 C C . ARG A 1 134 ? -0.584 -35.219 -9.031 1 98.56 134 ARG A C 1
ATOM 1043 O O . ARG A 1 134 ? 0.505 -34.781 -9.422 1 98.56 134 ARG A O 1
ATOM 1050 N N . ILE A 1 135 ? -1.077 -34.844 -7.918 1 98.81 135 ILE A N 1
ATOM 1051 C CA . ILE A 1 135 ? -0.365 -34.219 -6.824 1 98.81 135 ILE A CA 1
ATOM 1052 C C . ILE A 1 135 ? -0.363 -35.125 -5.598 1 98.81 135 ILE A C 1
ATOM 1054 O O . ILE A 1 135 ? -1.372 -35.75 -5.293 1 98.81 135 ILE A O 1
ATOM 1058 N N . THR A 1 136 ? 0.765 -35.219 -4.934 1 98.81 136 THR A N 1
ATOM 1059 C CA . THR A 1 136 ? 0.917 -36.062 -3.748 1 98.81 136 THR A CA 1
ATOM 1060 C C . THR A 1 136 ? 1.598 -35.281 -2.623 1 98.81 136 THR A C 1
ATOM 1062 O O . THR A 1 136 ? 2.053 -34.156 -2.824 1 98.81 136 THR A O 1
ATOM 1065 N N . GLY A 1 137 ? 1.605 -35.781 -1.468 1 98.75 137 GLY A N 1
ATOM 1066 C CA . GLY A 1 137 ? 2.424 -35.25 -0.401 1 98.75 137 GLY A CA 1
ATOM 1067 C C . GLY A 1 137 ? 3.902 -35.219 -0.738 1 98.75 137 GLY A C 1
ATOM 1068 O O . GLY A 1 137 ? 4.426 -36.156 -1.344 1 98.75 137 GLY A O 1
ATOM 1069 N N . LEU A 1 138 ? 4.531 -34.188 -0.359 1 98.56 138 LEU A N 1
ATOM 1070 C CA . LEU A 1 138 ? 5.957 -34.031 -0.621 1 98.56 138 LEU A CA 1
ATOM 1071 C C . LEU A 1 138 ? 6.781 -34.906 0.31 1 98.56 138 LEU A C 1
ATOM 1073 O O . LEU A 1 138 ? 6.738 -34.75 1.531 1 98.56 138 LEU A O 1
ATOM 1077 N N . PRO A 1 139 ? 7.523 -35.812 -0.225 1 97.25 139 PRO A N 1
ATOM 1078 C CA . PRO A 1 139 ? 8.352 -36.656 0.637 1 97.25 139 PRO A CA 1
ATOM 1079 C C . PRO A 1 139 ? 9.477 -35.875 1.315 1 97.25 139 PRO A C 1
ATOM 1081 O O . PRO A 1 139 ? 9.953 -34.875 0.777 1 97.25 139 PRO A O 1
ATOM 1084 N N . GLY A 1 140 ? 9.828 -36.344 2.486 1 96.38 140 GLY A N 1
ATOM 1085 C CA . GLY A 1 140 ? 11 -35.781 3.16 1 96.38 140 GLY A CA 1
ATOM 1086 C C . GLY A 1 140 ? 10.703 -34.531 3.957 1 96.38 140 GLY A C 1
ATOM 1087 O O . GLY A 1 140 ? 11.609 -33.938 4.543 1 96.38 140 GLY A O 1
ATOM 1088 N N . VAL A 1 141 ? 9.523 -34.062 3.916 1 97.5 141 VAL A N 1
ATOM 1089 C CA . VAL A 1 141 ? 9.141 -32.906 4.703 1 97.5 141 VAL A CA 1
ATOM 1090 C C . VAL A 1 141 ? 8.703 -33.344 6.102 1 97.5 141 VAL A C 1
ATOM 1092 O O . VAL A 1 141 ? 7.738 -34.094 6.25 1 97.5 141 VAL A O 1
ATOM 1095 N N . ALA A 1 142 ? 9.453 -32.844 7.086 1 96.25 142 ALA A N 1
ATOM 1096 C CA . ALA A 1 142 ? 9.125 -33.188 8.469 1 96.25 142 ALA A CA 1
ATOM 1097 C C . ALA A 1 142 ? 7.762 -32.594 8.859 1 96.25 142 ALA A C 1
ATOM 1099 O O . ALA A 1 142 ? 7.426 -31.484 8.5 1 96.25 142 ALA A O 1
ATOM 1100 N N . ASP A 1 143 ? 6.906 -33.469 9.586 1 96.88 143 ASP A N 1
ATOM 1101 C CA . ASP A 1 143 ? 5.621 -33.094 10.156 1 96.88 143 ASP A CA 1
ATOM 1102 C C . ASP A 1 143 ? 4.648 -32.656 9.07 1 96.88 143 ASP A C 1
ATOM 1104 O O . ASP A 1 143 ? 3.795 -31.781 9.297 1 96.88 143 ASP A O 1
ATOM 1108 N N . ASN A 1 144 ? 4.871 -33.125 7.859 1 98.5 144 ASN A N 1
ATOM 1109 C CA . ASN A 1 144 ? 3.949 -32.844 6.77 1 98.5 144 ASN A CA 1
ATOM 1110 C C . ASN A 1 144 ? 2.549 -33.375 7.059 1 98.5 144 ASN A C 1
ATOM 1112 O O . ASN A 1 144 ? 2.309 -34.562 6.988 1 98.5 144 ASN A O 1
ATOM 1116 N N . SER A 1 145 ? 1.626 -32.438 7.312 1 98.44 145 SER A N 1
ATOM 1117 C CA . SER A 1 145 ? 0.259 -32.844 7.633 1 98.44 145 SER A CA 1
ATOM 1118 C C . SER A 1 145 ? -0.468 -33.375 6.402 1 98.44 145 SER A C 1
ATOM 1120 O O . SER A 1 145 ? -1.593 -33.875 6.5 1 98.44 145 SER A O 1
ATOM 1122 N N . ARG A 1 146 ? 0.21 -33.312 5.223 1 98.38 146 ARG A N 1
ATOM 1123 C CA . ARG A 1 146 ? -0.373 -33.75 3.963 1 98.38 146 ARG A CA 1
ATOM 1124 C C . ARG A 1 146 ? 0.447 -34.906 3.357 1 98.38 146 ARG A C 1
ATOM 1126 O O . ARG A 1 146 ? 0.557 -35 2.135 1 98.38 146 ARG A O 1
ATOM 1133 N N . ALA A 1 147 ? 1.06 -35.656 4.168 1 98.12 147 ALA A N 1
ATOM 1134 C CA . ALA A 1 147 ? 1.943 -36.75 3.697 1 98.12 147 ALA A CA 1
ATOM 1135 C C . ALA A 1 147 ? 1.178 -37.75 2.859 1 98.12 147 ALA A C 1
ATOM 1137 O O . ALA A 1 147 ? 1.726 -38.344 1.915 1 98.12 147 ALA A O 1
ATOM 1138 N N . ASP A 1 148 ? -0.111 -37.938 3.152 1 97.94 148 ASP A N 1
ATOM 1139 C CA . ASP A 1 148 ? -0.903 -38.969 2.475 1 97.94 148 ASP A CA 1
ATOM 1140 C C . ASP A 1 148 ? -1.764 -38.344 1.373 1 97.94 148 ASP A C 1
ATOM 1142 O O . ASP A 1 148 ? -2.629 -39 0.807 1 97.94 148 ASP A O 1
ATOM 1146 N N . PHE A 1 149 ? -1.561 -37.094 1.202 1 98.38 149 PHE A N 1
ATOM 1147 C CA . PHE A 1 149 ? -2.334 -36.406 0.18 1 98.38 149 PHE A CA 1
ATOM 1148 C C . PHE A 1 149 ? -2.121 -37.031 -1.188 1 98.38 149 PHE A C 1
ATOM 1150 O O . PHE A 1 149 ? -0.999 -37.406 -1.538 1 98.38 149 PHE A O 1
ATOM 1157 N N . ASN A 1 150 ? -3.182 -37.188 -1.938 1 98.5 150 ASN A N 1
ATOM 1158 C CA . ASN A 1 150 ? -3.139 -37.812 -3.256 1 98.5 150 ASN A CA 1
ATOM 1159 C C . ASN A 1 150 ? -4.363 -37.438 -4.09 1 98.5 150 ASN A C 1
ATOM 1161 O O . ASN A 1 150 ? -5.469 -37.906 -3.814 1 98.5 150 ASN A O 1
ATOM 1165 N N . VAL A 1 151 ? -4.168 -36.656 -5.035 1 98.56 151 VAL A N 1
ATOM 1166 C CA . VAL A 1 151 ? -5.242 -36.219 -5.922 1 98.56 151 VAL A CA 1
ATOM 1167 C C . VAL A 1 151 ? -4.832 -36.438 -7.375 1 98.56 151 VAL A C 1
ATOM 1169 O O . VAL A 1 151 ? -3.783 -35.938 -7.805 1 98.56 151 VAL A O 1
ATOM 1172 N N . ALA A 1 152 ? -5.648 -37.156 -8.203 1 98.38 152 ALA A N 1
ATOM 1173 C CA . ALA A 1 152 ? -5.398 -37.344 -9.625 1 98.38 152 ALA A CA 1
ATOM 1174 C C . ALA A 1 152 ? -5.75 -36.125 -10.438 1 98.38 152 ALA A C 1
ATOM 1176 O O . ALA A 1 152 ? -6.723 -35.406 -10.133 1 98.38 152 ALA A O 1
ATOM 1177 N N . PHE A 1 153 ? -4.934 -35.906 -11.375 1 98.5 153 PHE A N 1
ATOM 1178 C CA . PHE A 1 153 ? -5.176 -34.812 -12.297 1 98.5 153 PHE A CA 1
ATOM 1179 C C . PHE A 1 153 ? -5.773 -35.312 -13.602 1 98.5 153 PHE A C 1
ATOM 1181 O O . PHE A 1 153 ? -5.352 -36.344 -14.125 1 98.5 153 PHE A O 1
ATOM 1188 N N . PRO A 1 154 ? -6.781 -34.625 -14.156 1 98.19 154 PRO A N 1
ATOM 1189 C CA . PRO A 1 154 ? -7.266 -34.969 -15.492 1 98.19 154 PRO A CA 1
ATOM 1190 C C . PRO A 1 154 ? -6.297 -34.562 -16.594 1 98.19 154 PRO A C 1
ATOM 1192 O O . PRO A 1 154 ? -6.391 -35.062 -17.719 1 98.19 154 PRO A O 1
ATOM 1195 N N . GLU A 1 155 ? -5.422 -33.688 -16.391 1 98.44 155 GLU A N 1
ATOM 1196 C CA . GLU A 1 155 ? -4.305 -33.188 -17.188 1 98.44 155 GLU A CA 1
ATOM 1197 C C . GLU A 1 155 ? -3.252 -32.531 -16.297 1 98.44 155 GLU A C 1
ATOM 1199 O O . GLU A 1 155 ? -3.512 -32.25 -15.133 1 98.44 155 GLU A O 1
ATOM 1204 N N . PRO A 1 156 ? -2.035 -32.375 -16.812 1 98.62 156 PRO A N 1
ATOM 1205 C CA . PRO A 1 156 ? -1.077 -31.625 -15.977 1 98.62 156 PRO A CA 1
ATOM 1206 C C . PRO A 1 156 ? -1.604 -30.266 -15.539 1 98.62 156 PRO A C 1
ATOM 1208 O O . PRO A 1 156 ? -2.264 -29.578 -16.328 1 98.62 156 PRO A O 1
ATOM 1211 N N . MET A 1 157 ? -1.3 -29.875 -14.289 1 98.75 157 MET A N 1
ATOM 1212 C CA . MET A 1 157 ? -1.882 -28.672 -13.703 1 98.75 157 MET A CA 1
ATOM 1213 C C . MET A 1 157 ? -0.792 -27.703 -13.266 1 98.75 157 MET A C 1
ATOM 1215 O O . MET A 1 157 ? 0.263 -28.125 -12.781 1 98.75 157 MET A O 1
ATOM 1219 N N . PHE A 1 158 ? -1.051 -26.438 -13.438 1 98.81 158 PHE A N 1
ATOM 1220 C CA . PHE A 1 158 ? -0.242 -25.406 -12.805 1 98.81 158 PHE A CA 1
ATOM 1221 C C . PHE A 1 158 ? -0.618 -25.25 -11.336 1 98.81 158 PHE A C 1
ATOM 1223 O O . PHE A 1 158 ? -1.723 -25.609 -10.93 1 98.81 158 PHE A O 1
ATOM 1230 N N . ASN A 1 159 ? 0.332 -24.812 -10.523 1 98.75 159 ASN A N 1
ATOM 1231 C CA . ASN A 1 159 ? 0.061 -24.422 -9.148 1 98.75 159 ASN A CA 1
ATOM 1232 C C . ASN A 1 159 ? -0.687 -23.094 -9.086 1 98.75 159 ASN A C 1
ATOM 1234 O O . ASN A 1 159 ? -0.12 -22.031 -9.383 1 98.75 159 ASN A O 1
ATOM 1238 N N . PHE A 1 160 ? -1.877 -23.109 -8.633 1 98.62 160 PHE A N 1
ATOM 1239 C CA . PHE A 1 160 ? -2.75 -21.938 -8.617 1 98.62 160 PHE A CA 1
ATOM 1240 C C . PHE A 1 160 ? -2.166 -20.844 -7.734 1 98.62 160 PHE A C 1
ATOM 1242 O O . PHE A 1 160 ? -2.406 -19.656 -7.969 1 98.62 160 PHE A O 1
ATOM 1249 N N . GLU A 1 161 ? -1.369 -21.078 -6.77 1 98.38 161 GLU A N 1
ATOM 1250 C CA . GLU A 1 161 ? -0.956 -20.141 -5.719 1 98.38 161 GLU A CA 1
ATOM 1251 C C . GLU A 1 161 ? 0.149 -19.219 -6.211 1 98.38 161 GLU A C 1
ATOM 1253 O O . GLU A 1 161 ? 0.698 -18.422 -5.434 1 98.38 161 GLU A O 1
ATOM 1258 N N . THR A 1 162 ? 0.469 -19.281 -7.527 1 98.44 162 THR A N 1
ATOM 1259 C CA . THR A 1 162 ? 1.441 -18.359 -8.125 1 98.44 162 THR A CA 1
ATOM 1260 C C . THR A 1 162 ? 0.887 -17.734 -9.398 1 98.44 162 THR A C 1
ATOM 1262 O O . THR A 1 162 ? 1.647 -17.344 -10.289 1 98.44 162 THR A O 1
ATOM 1265 N N . ASP A 1 163 ? -0.39 -17.625 -9.469 1 98.31 163 ASP A N 1
ATOM 1266 C CA . ASP A 1 163 ? -1.1 -17.125 -10.648 1 98.31 163 ASP A CA 1
ATOM 1267 C C . ASP A 1 163 ? -0.656 -15.711 -11 1 98.31 163 ASP A C 1
ATOM 1269 O O . ASP A 1 163 ? -0.467 -15.391 -12.172 1 98.31 163 ASP A O 1
ATOM 1273 N N . MET A 1 164 ? -0.43 -14.875 -10.055 1 98.31 164 MET A N 1
ATOM 1274 C CA . MET A 1 164 ? -0.174 -13.453 -10.297 1 98.31 164 MET A CA 1
ATOM 1275 C C . MET A 1 164 ? 1.071 -13.266 -11.156 1 98.31 164 MET A C 1
ATOM 1277 O O . MET A 1 164 ? 1.042 -12.523 -12.141 1 98.31 164 MET A O 1
ATOM 1281 N N . GLU A 1 165 ? 2.137 -13.945 -10.789 1 98.62 165 GLU A N 1
ATOM 1282 C CA . GLU A 1 165 ? 3.359 -13.852 -11.586 1 98.62 165 GLU A CA 1
ATOM 1283 C C . GLU A 1 165 ? 3.182 -14.523 -12.945 1 98.62 165 GLU A C 1
ATOM 1285 O O . GLU A 1 165 ? 3.629 -14 -13.961 1 98.62 165 GLU A O 1
ATOM 1290 N N . MET A 1 166 ? 2.512 -15.633 -12.945 1 98.62 166 MET A N 1
ATOM 1291 C CA . MET A 1 166 ? 2.373 -16.391 -14.188 1 98.62 166 MET A CA 1
ATOM 1292 C C . MET A 1 166 ? 1.559 -15.594 -15.211 1 98.62 166 MET A C 1
ATOM 1294 O O . MET A 1 166 ? 1.926 -15.531 -16.375 1 98.62 166 MET A O 1
ATOM 1298 N N . LEU A 1 167 ? 0.454 -15.047 -14.789 1 98.62 167 LEU A N 1
ATOM 1299 C CA . LEU A 1 167 ? -0.396 -14.273 -15.68 1 98.62 167 LEU A CA 1
ATOM 1300 C C . LEU A 1 167 ? 0.386 -13.125 -16.312 1 98.62 167 LEU A C 1
ATOM 1302 O O . LEU A 1 167 ? 0.135 -12.766 -17.469 1 98.62 167 LEU A O 1
ATOM 1306 N N . GLY A 1 168 ? 1.35 -12.633 -15.641 1 98.5 168 GLY A N 1
ATOM 1307 C CA . GLY A 1 168 ? 2.186 -11.562 -16.156 1 98.5 168 GLY A CA 1
ATOM 1308 C C . GLY A 1 168 ? 3.109 -12.016 -17.266 1 98.5 168 GLY A C 1
ATOM 1309 O O . GLY A 1 168 ? 3.777 -11.188 -17.906 1 98.5 168 GLY A O 1
ATOM 1310 N N . THR A 1 169 ? 3.154 -13.258 -17.484 1 98.69 169 THR A N 1
ATOM 1311 C CA . THR A 1 169 ? 4.043 -13.789 -18.516 1 98.69 169 THR A CA 1
ATOM 1312 C C . THR A 1 169 ? 3.248 -14.211 -19.75 1 98.69 169 THR A C 1
ATOM 1314 O O . THR A 1 169 ? 3.791 -14.852 -20.656 1 98.69 169 THR A O 1
ATOM 1317 N N . LEU A 1 170 ? 2.006 -13.961 -19.812 1 98.5 170 LEU A N 1
ATOM 1318 C CA . LEU A 1 170 ? 1.136 -14.289 -20.938 1 98.5 170 LEU A CA 1
ATOM 1319 C C . LEU A 1 170 ? 1.093 -13.148 -21.938 1 98.5 170 LEU A C 1
ATOM 1321 O O . LEU A 1 170 ? 1.482 -12.023 -21.625 1 98.5 170 LEU A O 1
ATOM 1325 N N . PRO A 1 171 ? 0.706 -13.453 -23.156 1 98.31 171 PRO A N 1
ATOM 1326 C CA . PRO A 1 171 ? 0.661 -12.383 -24.172 1 98.31 171 PRO A CA 1
ATOM 1327 C C . PRO A 1 171 ? -0.597 -11.523 -24.062 1 98.31 171 PRO A C 1
ATOM 1329 O O . PRO A 1 171 ? -1.397 -11.484 -25 1 98.31 171 PRO A O 1
ATOM 1332 N N . LEU A 1 172 ? -0.801 -10.828 -22.984 1 98.5 172 LEU A N 1
ATOM 1333 C CA . LEU A 1 172 ? -1.98 -10 -22.734 1 98.5 172 LEU A CA 1
ATOM 1334 C C . LEU A 1 172 ? -2.156 -8.969 -23.844 1 98.5 172 LEU A C 1
ATOM 1336 O O . LEU A 1 172 ? -1.196 -8.297 -24.219 1 98.5 172 LEU A O 1
ATOM 1340 N N . ALA A 1 173 ? -3.314 -8.844 -24.297 1 97.75 173 ALA A N 1
ATOM 1341 C CA . ALA A 1 173 ? -3.732 -7.949 -25.375 1 97.75 173 ALA A CA 1
ATOM 1342 C C . ALA A 1 173 ? -5.25 -7.789 -25.391 1 97.75 173 ALA A C 1
ATOM 1344 O O . ALA A 1 173 ? -5.969 -8.555 -24.75 1 97.75 173 ALA A O 1
ATOM 1345 N N . PRO A 1 174 ? -5.699 -6.758 -26.047 1 96.44 174 PRO A N 1
ATOM 1346 C CA . PRO A 1 174 ? -7.152 -6.59 -26.109 1 96.44 174 PRO A CA 1
ATOM 1347 C C . PRO A 1 174 ? -7.867 -7.848 -26.594 1 96.44 174 PRO A C 1
ATOM 1349 O O . PRO A 1 174 ? -7.535 -8.375 -27.656 1 96.44 174 PRO A O 1
ATOM 1352 N N . GLY A 1 175 ? -8.758 -8.305 -25.766 1 96.56 175 GLY A N 1
ATOM 1353 C CA . GLY A 1 175 ? -9.602 -9.422 -26.156 1 96.56 175 GLY A CA 1
ATOM 1354 C C . GLY A 1 175 ? -8.945 -10.773 -25.922 1 96.56 175 GLY A C 1
ATOM 1355 O O . GLY A 1 175 ? -9.562 -11.812 -26.156 1 96.56 175 GLY A O 1
ATOM 1356 N N . TYR A 1 176 ? -7.781 -10.75 -25.422 1 97.81 176 TYR A N 1
ATOM 1357 C CA . TYR A 1 176 ? -7.09 -12.008 -25.141 1 97.81 176 TYR A CA 1
ATOM 1358 C C . TYR A 1 176 ? -7.855 -12.836 -24.125 1 97.81 176 TYR A C 1
ATOM 1360 O O . TYR A 1 176 ? -8.305 -12.312 -23.109 1 97.81 176 TYR A O 1
ATOM 1368 N N . GLN A 1 177 ? -8.07 -14.117 -24.453 1 98.5 177 GLN A N 1
ATOM 1369 C CA . GLN A 1 177 ? -8.68 -15.102 -23.562 1 98.5 177 GLN A CA 1
ATOM 1370 C C . GLN A 1 177 ? -7.844 -16.375 -23.516 1 98.5 177 GLN A C 1
ATOM 1372 O O . GLN A 1 177 ? -7.312 -16.828 -24.531 1 98.5 177 GLN A O 1
ATOM 1377 N N . VAL A 1 178 ? -7.809 -16.922 -22.328 1 98.5 178 VAL A N 1
ATOM 1378 C CA . VAL A 1 178 ? -7.047 -18.156 -22.203 1 98.5 178 VAL A CA 1
ATOM 1379 C C . VAL A 1 178 ? -7.66 -19.031 -21.109 1 98.5 178 VAL A C 1
ATOM 1381 O O . VAL A 1 178 ? -8.055 -18.516 -20.047 1 98.5 178 VAL A O 1
ATOM 1384 N N . SER A 1 179 ? -7.828 -20.266 -21.422 1 98.62 179 SER A N 1
ATOM 1385 C CA . SER A 1 179 ? -8.188 -21.297 -20.438 1 98.62 179 SER A CA 1
ATOM 1386 C C . SER A 1 179 ? -6.945 -21.938 -19.844 1 98.62 179 SER A C 1
ATOM 1388 O O . SER A 1 179 ? -6.113 -22.484 -20.578 1 98.62 179 SER A O 1
ATOM 1390 N N . ILE A 1 180 ? -6.793 -21.859 -18.5 1 98.69 180 ILE A N 1
ATOM 1391 C CA . ILE A 1 180 ? -5.59 -22.344 -17.828 1 98.69 180 ILE A CA 1
ATOM 1392 C C . ILE A 1 180 ? -5.957 -23.438 -16.828 1 98.69 180 ILE A C 1
ATOM 1394 O O . ILE A 1 180 ? -6.848 -23.266 -16 1 98.69 180 ILE A O 1
ATOM 1398 N N . PRO A 1 181 ? -5.293 -24.656 -16.938 1 98.69 181 PRO A N 1
ATOM 1399 C CA . PRO A 1 181 ? -5.512 -25.672 -15.906 1 98.69 181 PRO A CA 1
ATOM 1400 C C . PRO A 1 181 ? -4.766 -25.359 -14.609 1 98.69 181 PRO A C 1
ATOM 1402 O O . PRO A 1 181 ? -3.535 -25.453 -14.57 1 98.69 181 PRO A O 1
ATOM 1405 N N . PHE A 1 182 ? -5.496 -25 -13.57 1 98.56 182 PHE A N 1
ATOM 1406 C CA . PHE A 1 182 ? -4.926 -24.688 -12.266 1 98.56 182 PHE A CA 1
ATOM 1407 C C . PHE A 1 182 ? -5.43 -25.672 -11.211 1 98.56 182 PHE A C 1
ATOM 1409 O O . PHE A 1 182 ? -6.574 -26.125 -11.273 1 98.56 182 PHE A O 1
ATOM 1416 N N . TYR A 1 183 ? -4.527 -25.984 -10.328 1 98.69 183 TYR A N 1
ATOM 1417 C CA . TYR A 1 183 ? -4.934 -26.688 -9.117 1 98.69 183 TYR A CA 1
ATOM 1418 C C . TYR A 1 183 ? -4.453 -25.953 -7.871 1 98.69 183 TYR A C 1
ATOM 1420 O O . TYR A 1 183 ? -3.283 -25.578 -7.781 1 98.69 183 TYR A O 1
ATOM 1428 N N . HIS A 1 184 ? -5.395 -25.672 -7.039 1 98.12 184 HIS A N 1
ATOM 1429 C CA . HIS A 1 184 ? -5.109 -25.172 -5.699 1 98.12 184 HIS A CA 1
ATOM 1430 C C . HIS A 1 184 ? -5.023 -26.312 -4.688 1 98.12 184 HIS A C 1
ATOM 1432 O O . HIS A 1 184 ? -6.047 -26.875 -4.309 1 98.12 184 HIS A O 1
ATOM 1438 N N . PRO A 1 185 ? -3.83 -26.578 -4.211 1 97.69 185 PRO A N 1
ATOM 1439 C CA . PRO A 1 185 ? -3.721 -27.75 -3.326 1 97.69 185 PRO A CA 1
ATOM 1440 C C . PRO A 1 185 ? -4.711 -27.703 -2.166 1 97.69 185 PRO A C 1
ATOM 1442 O O . PRO A 1 185 ? -4.719 -26.734 -1.396 1 97.69 185 PRO A O 1
ATOM 1445 N N . ALA A 1 186 ? -5.547 -28.688 -2.129 1 93.31 186 ALA A N 1
ATOM 1446 C CA . ALA A 1 186 ? -6.531 -28.906 -1.072 1 93.31 186 ALA A CA 1
ATOM 1447 C C . ALA A 1 186 ? -7.637 -27.859 -1.126 1 93.31 186 ALA A C 1
ATOM 1449 O O . ALA A 1 186 ? -8.375 -27.672 -0.153 1 93.31 186 ALA A O 1
ATOM 1450 N N . GLY A 1 187 ? -7.73 -27.094 -2.205 1 92.94 187 GLY A N 1
ATOM 1451 C CA . GLY A 1 187 ? -8.711 -26.016 -2.293 1 92.94 187 GLY A CA 1
ATOM 1452 C C . GLY A 1 187 ? -9.906 -26.375 -3.15 1 92.94 187 GLY A C 1
ATOM 1453 O O . GLY A 1 187 ? -10.734 -25.516 -3.455 1 92.94 187 GLY A O 1
ATOM 1454 N N . GLY A 1 188 ? -10.055 -27.562 -3.615 1 91.5 188 GLY A N 1
ATOM 1455 C CA . GLY A 1 188 ? -11.094 -28 -4.531 1 91.5 188 GLY A CA 1
ATOM 1456 C C . GLY A 1 188 ? -10.562 -28.875 -5.652 1 91.5 188 GLY A C 1
ATOM 1457 O O . GLY A 1 188 ? -9.367 -29.172 -5.703 1 91.5 188 GLY A O 1
ATOM 1458 N N . PRO A 1 189 ? -11.477 -29.266 -6.531 1 95.81 189 PRO A N 1
ATOM 1459 C CA . PRO A 1 189 ? -11.039 -30.141 -7.625 1 95.81 189 PRO A CA 1
ATOM 1460 C C . PRO A 1 189 ? -10.211 -29.406 -8.672 1 95.81 189 PRO A C 1
ATOM 1462 O O . PRO A 1 189 ? -10.375 -28.188 -8.844 1 95.81 189 PRO A O 1
ATOM 1465 N N . PRO A 1 190 ? -9.289 -30.141 -9.32 1 97.62 190 PRO A N 1
ATOM 1466 C CA . PRO A 1 190 ? -8.617 -29.531 -10.477 1 97.62 190 PRO A CA 1
ATOM 1467 C C . PRO A 1 190 ? -9.594 -29 -11.523 1 97.62 190 PRO A C 1
ATOM 1469 O O . PRO A 1 190 ? -10.633 -29.625 -11.766 1 97.62 190 PRO A O 1
ATOM 1472 N N . ALA A 1 191 ? -9.312 -27.844 -12.078 1 98.06 191 ALA A N 1
ATOM 1473 C CA . ALA A 1 191 ? -10.195 -27.266 -13.086 1 98.06 191 ALA A CA 1
ATOM 1474 C C . ALA A 1 191 ? -9.438 -26.312 -13.992 1 98.06 191 ALA A C 1
ATOM 1476 O O . ALA A 1 191 ? -8.359 -25.828 -13.633 1 98.06 191 ALA A O 1
ATOM 1477 N N . ARG A 1 192 ? -10.016 -26.109 -15.148 1 98.19 192 ARG A N 1
ATOM 1478 C CA . ARG A 1 192 ? -9.578 -25 -15.984 1 98.19 192 ARG A CA 1
ATOM 1479 C C . ARG A 1 192 ? -10.344 -23.734 -15.633 1 98.19 192 ARG A C 1
ATOM 1481 O O . ARG A 1 192 ? -11.547 -23.766 -15.367 1 98.19 192 ARG A O 1
ATOM 1488 N N . TYR A 1 193 ? -9.672 -22.641 -15.695 1 98.38 193 TYR A N 1
ATOM 1489 C CA . TYR A 1 193 ? -10.258 -21.328 -15.469 1 98.38 193 TYR A CA 1
ATOM 1490 C C . TYR A 1 193 ? -10.047 -20.422 -16.672 1 98.38 193 TYR A C 1
ATOM 1492 O O . TYR A 1 193 ? -8.977 -20.422 -17.281 1 98.38 193 TYR A O 1
ATOM 1500 N N . LEU A 1 194 ? -11.086 -19.703 -16.953 1 98.56 194 LEU A N 1
ATOM 1501 C CA . LEU A 1 194 ? -11 -18.766 -18.062 1 98.56 194 LEU A CA 1
ATOM 1502 C C . LEU A 1 194 ? -10.555 -17.391 -17.578 1 98.56 194 LEU A C 1
ATOM 1504 O O . LEU A 1 194 ? -11.156 -16.828 -16.656 1 98.56 194 LEU A O 1
ATOM 1508 N N . TRP A 1 195 ? -9.484 -16.938 -18.172 1 98.69 195 TRP A N 1
ATOM 1509 C CA . TRP A 1 195 ? -8.961 -15.602 -17.953 1 98.69 195 TRP A CA 1
ATOM 1510 C C . TRP A 1 195 ? -9.125 -14.742 -19.203 1 98.69 195 TRP A C 1
ATOM 1512 O O . TRP A 1 195 ? -8.82 -15.195 -20.312 1 98.69 195 TRP A O 1
ATOM 1522 N N . THR A 1 196 ? -9.594 -13.484 -18.984 1 98.56 196 THR A N 1
ATOM 1523 C CA . THR A 1 196 ? -9.906 -12.633 -20.125 1 98.56 196 THR A CA 1
ATOM 1524 C C . THR A 1 196 ? -9.391 -11.211 -19.891 1 98.56 196 THR A C 1
ATOM 1526 O O . THR A 1 196 ? -9.594 -10.633 -18.828 1 98.56 196 THR A O 1
ATOM 1529 N N . VAL A 1 197 ? -8.672 -10.719 -20.875 1 98.75 197 VAL A N 1
ATOM 1530 C CA . VAL A 1 197 ? -8.43 -9.273 -20.891 1 98.75 197 VAL A CA 1
ATOM 1531 C C . VAL A 1 197 ? -9.688 -8.539 -21.344 1 98.75 197 VAL A C 1
ATOM 1533 O O . VAL A 1 197 ? -10.047 -8.57 -22.531 1 98.75 197 VAL A O 1
ATOM 1536 N N . THR A 1 198 ? -10.305 -7.82 -20.438 1 98.25 198 THR A N 1
ATOM 1537 C CA . THR A 1 198 ? -11.617 -7.25 -20.719 1 98.25 198 THR A CA 1
ATOM 1538 C C . THR A 1 198 ? -11.5 -5.773 -21.094 1 98.25 198 THR A C 1
ATOM 1540 O O . THR A 1 198 ? -12.445 -5.184 -21.625 1 98.25 198 THR A O 1
ATOM 1543 N N . GLY A 1 199 ? -10.414 -5.203 -20.828 1 97.69 199 GLY A N 1
ATOM 1544 C CA . GLY A 1 199 ? -10.203 -3.797 -21.141 1 97.69 199 GLY A CA 1
ATOM 1545 C C . GLY A 1 199 ? -8.883 -3.26 -20.641 1 97.69 199 GLY A C 1
ATOM 1546 O O . GLY A 1 199 ? -7.934 -4.02 -20.438 1 97.69 199 GLY A O 1
ATOM 1547 N N . ASP A 1 200 ? -8.82 -1.981 -20.703 1 98.12 200 ASP A N 1
ATOM 1548 C CA . ASP A 1 200 ? -7.648 -1.288 -20.188 1 98.12 200 ASP A CA 1
ATOM 1549 C C . ASP A 1 200 ? -8.047 -0.068 -19.359 1 98.12 200 ASP A C 1
ATOM 1551 O O . ASP A 1 200 ? -9.188 0.399 -19.453 1 98.12 200 ASP A O 1
ATOM 1555 N N . GLU A 1 201 ? -7.203 0.293 -18.484 1 98.12 201 GLU A N 1
ATOM 1556 C CA . GLU A 1 201 ? -7.375 1.464 -17.641 1 98.12 201 GLU A CA 1
ATOM 1557 C C . GLU A 1 201 ? -6.043 2.162 -17.375 1 98.12 201 GLU A C 1
ATOM 1559 O O . GLU A 1 201 ? -4.988 1.522 -17.391 1 98.12 201 GLU A O 1
ATOM 1564 N N . LYS A 1 202 ? -6.094 3.436 -17.25 1 98 202 LYS A N 1
ATOM 1565 C CA . LYS A 1 202 ? -4.934 4.211 -16.812 1 98 202 LYS A CA 1
ATOM 1566 C C . LYS A 1 202 ? -5 4.492 -15.312 1 98 202 LYS A C 1
ATOM 1568 O O . LYS A 1 202 ? -5.953 5.117 -14.836 1 98 202 LYS A O 1
ATOM 1573 N N . LEU A 1 203 ? -4.016 3.992 -14.578 1 97.12 203 LEU A N 1
ATOM 1574 C CA . LEU A 1 203 ? -3.873 4.352 -13.164 1 97.12 203 LEU A CA 1
ATOM 1575 C C . LEU A 1 203 ? -3.018 5.605 -13.008 1 97.12 203 LEU A C 1
ATOM 1577 O O . LEU A 1 203 ? -2.055 5.801 -13.75 1 97.12 203 LEU A O 1
ATOM 1581 N N . ALA A 1 204 ? -3.365 6.391 -12.07 1 93.19 204 ALA A N 1
ATOM 1582 C CA . ALA A 1 204 ? -2.57 7.582 -11.789 1 93.19 204 ALA A CA 1
ATOM 1583 C C . ALA A 1 204 ? -1.267 7.219 -11.086 1 93.19 204 ALA A C 1
ATOM 1585 O O . ALA A 1 204 ? -1.283 6.605 -10.016 1 93.19 204 ALA A O 1
ATOM 1586 N N . GLY A 1 205 ? -0.178 7.598 -11.727 1 94.25 205 GLY A N 1
ATOM 1587 C CA . GLY A 1 205 ? 1.083 7.5 -11.008 1 94.25 205 GLY A CA 1
ATOM 1588 C C . GLY A 1 205 ? 1.323 8.664 -10.062 1 94.25 205 GLY A C 1
ATOM 1589 O O . GLY A 1 205 ? 0.788 9.758 -10.258 1 94.25 205 GLY A O 1
ATOM 1590 N N . PRO A 1 206 ? 2.191 8.438 -9.023 1 93.44 206 PRO A N 1
ATOM 1591 C CA . PRO A 1 206 ? 2.43 9.523 -8.07 1 93.44 206 PRO A CA 1
ATOM 1592 C C . PRO A 1 206 ? 3.107 10.734 -8.703 1 93.44 206 PRO A C 1
ATOM 1594 O O . PRO A 1 206 ? 3.012 11.844 -8.18 1 93.44 206 PRO A O 1
ATOM 1597 N N . ASP A 1 207 ? 3.773 10.547 -9.836 1 95.31 207 ASP A N 1
ATOM 1598 C CA . ASP A 1 207 ? 4.445 11.656 -10.5 1 95.31 207 ASP A CA 1
ATOM 1599 C C . ASP A 1 207 ? 3.561 12.258 -11.586 1 95.31 207 ASP A C 1
ATOM 1601 O O . ASP A 1 207 ? 4.031 13.039 -12.414 1 95.31 207 ASP A O 1
ATOM 1605 N N . GLY A 1 208 ? 2.373 11.852 -11.609 1 93.56 208 GLY A N 1
ATOM 1606 C CA . GLY A 1 208 ? 1.426 12.414 -12.555 1 93.56 208 GLY A CA 1
ATOM 1607 C C . GLY A 1 208 ? 1.405 11.695 -13.891 1 93.56 208 GLY A C 1
ATOM 1608 O O . GLY A 1 208 ? 0.524 11.93 -14.719 1 93.56 208 GLY A O 1
ATOM 1609 N N . ARG A 1 209 ? 2.354 10.844 -14.117 1 95.69 209 ARG A N 1
ATOM 1610 C CA . ARG A 1 209 ? 2.344 10.055 -15.344 1 95.69 209 ARG A CA 1
ATOM 1611 C C . ARG A 1 209 ? 1.452 8.828 -15.203 1 95.69 209 ARG A C 1
ATOM 1613 O O . ARG A 1 209 ? 1.6 8.055 -14.258 1 95.69 209 ARG A O 1
ATOM 1620 N N . PRO A 1 210 ? 0.561 8.672 -16.172 1 96.88 210 PRO A N 1
ATOM 1621 C CA . PRO A 1 210 ? -0.336 7.52 -16.078 1 96.88 210 PRO A CA 1
ATOM 1622 C C . PRO A 1 210 ? 0.39 6.191 -16.281 1 96.88 210 PRO A C 1
ATOM 1624 O O . PRO A 1 210 ? 1.37 6.129 -17.031 1 96.88 210 PRO A O 1
ATOM 1627 N N . ILE A 1 211 ? -0.11 5.176 -15.633 1 97.94 211 ILE A N 1
ATOM 1628 C CA . ILE A 1 211 ? 0.323 3.799 -15.828 1 97.94 211 ILE A CA 1
ATOM 1629 C C . ILE A 1 211 ? -0.721 3.043 -16.656 1 97.94 211 ILE A C 1
ATOM 1631 O O . ILE A 1 211 ? -1.818 2.764 -16.156 1 97.94 211 ILE A O 1
ATOM 1635 N N . ASP A 1 212 ? -0.376 2.729 -17.875 1 98.62 212 ASP A N 1
ATOM 1636 C CA . ASP A 1 212 ? -1.287 1.962 -18.719 1 98.62 212 ASP A CA 1
ATOM 1637 C C . ASP A 1 212 ? -1.392 0.515 -18.25 1 98.62 212 ASP A C 1
ATOM 1639 O O . ASP A 1 212 ? -0.379 -0.173 -18.109 1 98.62 212 ASP A O 1
ATOM 1643 N N . CYS A 1 213 ? -2.658 0.061 -18.031 1 98.81 213 CYS A N 1
ATOM 1644 C CA . CYS A 1 213 ? -2.832 -1.278 -17.484 1 98.81 213 CYS A CA 1
ATOM 1645 C C . CYS A 1 213 ? -3.797 -2.096 -18.328 1 98.81 213 CYS A C 1
ATOM 1647 O O . CYS A 1 213 ? -4.758 -1.556 -18.875 1 98.81 213 CYS A O 1
ATOM 1649 N N . TRP A 1 214 ? -3.547 -3.365 -18.406 1 98.81 214 TRP A N 1
ATOM 1650 C CA . TRP A 1 214 ? -4.559 -4.348 -18.781 1 98.81 214 TRP A CA 1
ATOM 1651 C C . TRP A 1 214 ? -5.457 -4.688 -17.609 1 98.81 214 TRP A C 1
ATOM 1653 O O . TRP A 1 214 ? -4.984 -4.812 -16.469 1 98.81 214 TRP A O 1
ATOM 1663 N N . ILE A 1 215 ? -6.699 -4.848 -17.891 1 98.88 215 ILE A N 1
ATOM 1664 C CA . ILE A 1 215 ? -7.613 -5.434 -16.922 1 98.88 215 ILE A CA 1
ATOM 1665 C C . ILE A 1 215 ? -7.875 -6.898 -17.266 1 98.88 215 ILE A C 1
ATOM 1667 O O . ILE A 1 215 ? -8.445 -7.195 -18.328 1 98.88 215 ILE A O 1
ATOM 1671 N N . VAL A 1 216 ? -7.434 -7.785 -16.422 1 98.88 216 VAL A N 1
ATOM 1672 C CA . VAL A 1 216 ? -7.672 -9.219 -16.562 1 98.88 216 VAL A CA 1
ATOM 1673 C C . VAL A 1 216 ? -8.75 -9.664 -15.586 1 98.88 216 VAL A C 1
ATOM 1675 O O . VAL A 1 216 ? -8.711 -9.312 -14.398 1 98.88 216 VAL A O 1
ATOM 1678 N N . GLU A 1 217 ? -9.68 -10.461 -16.078 1 98.75 217 GLU A N 1
ATOM 1679 C CA . GLU A 1 217 ? -10.773 -10.898 -15.219 1 98.75 217 GLU A CA 1
ATOM 1680 C C . GLU A 1 217 ? -10.891 -12.414 -15.203 1 98.75 217 GLU A C 1
ATOM 1682 O O . GLU A 1 217 ? -10.625 -13.078 -16.203 1 98.75 217 GLU A O 1
ATOM 1687 N N . CYS A 1 218 ? -11.297 -12.922 -14.078 1 98.69 218 CYS A N 1
ATOM 1688 C CA . CYS A 1 218 ? -11.625 -14.328 -13.867 1 98.69 218 CYS A CA 1
ATOM 1689 C C . CYS A 1 218 ? -12.703 -14.484 -12.805 1 98.69 218 CYS A C 1
ATOM 1691 O O . CYS A 1 218 ? -12.633 -13.867 -11.742 1 98.69 218 CYS A O 1
ATOM 1693 N N . ASP A 1 219 ? -13.688 -15.32 -13.094 1 97.75 219 ASP A N 1
ATOM 1694 C CA . ASP A 1 219 ? -14.734 -15.531 -12.102 1 97.75 219 ASP A CA 1
ATOM 1695 C C . ASP A 1 219 ? -14.562 -16.875 -11.383 1 97.75 219 ASP A C 1
ATOM 1697 O O . ASP A 1 219 ? -15.43 -17.281 -10.617 1 97.75 219 ASP A O 1
ATOM 1701 N N . TYR A 1 220 ? -13.555 -17.578 -11.75 1 97.25 220 TYR A N 1
ATOM 1702 C CA . TYR A 1 220 ? -13.188 -18.844 -11.125 1 97.25 220 TYR A CA 1
ATOM 1703 C C . TYR A 1 220 ? -14.312 -19.859 -11.266 1 97.25 220 TYR A C 1
ATOM 1705 O O . TYR A 1 220 ? -14.602 -20.625 -10.328 1 97.25 220 TYR A O 1
ATOM 1713 N N . ASN A 1 221 ? -14.984 -19.781 -12.266 1 96.62 221 ASN A N 1
ATOM 1714 C CA . ASN A 1 221 ? -16.078 -20.703 -12.609 1 96.62 221 ASN A CA 1
ATOM 1715 C C . ASN A 1 221 ? -17.281 -20.5 -11.68 1 96.62 221 ASN A C 1
ATOM 1717 O O . ASN A 1 221 ? -18.094 -21.422 -11.523 1 96.62 221 ASN A O 1
ATOM 1721 N N . SER A 1 222 ? -17.375 -19.406 -11.039 1 93.81 222 SER A N 1
ATOM 1722 C CA . SER A 1 222 ? -18.469 -19.172 -10.109 1 93.81 222 SER A CA 1
ATOM 1723 C C . SER A 1 222 ? -19.719 -18.672 -10.828 1 93.81 222 SER A C 1
ATOM 1725 O O . SER A 1 222 ? -20.828 -18.797 -10.32 1 93.81 222 SER A O 1
ATOM 1727 N N . GLY A 1 223 ? -19.578 -18.062 -11.984 1 93.31 223 GLY A N 1
ATOM 1728 C CA . GLY A 1 223 ? -20.672 -17.406 -12.672 1 93.31 223 GLY A CA 1
ATOM 1729 C C . GLY A 1 223 ? -21.047 -16.078 -12.047 1 93.31 223 GLY A C 1
ATOM 1730 O O . GLY A 1 223 ? -22.031 -15.453 -12.445 1 93.31 223 GLY A O 1
ATOM 1731 N N . LYS A 1 224 ? -20.312 -15.633 -11.109 1 92.69 224 LYS A N 1
ATOM 1732 C CA . LYS A 1 224 ? -20.562 -14.383 -10.406 1 92.69 224 LYS A CA 1
ATOM 1733 C C . LYS A 1 224 ? -19.609 -13.281 -10.883 1 92.69 224 LYS A C 1
ATOM 1735 O O . LYS A 1 224 ? -18.969 -13.422 -11.922 1 92.69 224 LYS A O 1
ATOM 1740 N N . ASP A 1 225 ? -19.656 -12.172 -10.188 1 94.81 225 ASP A N 1
ATOM 1741 C CA . ASP A 1 225 ? -18.766 -11.07 -10.523 1 94.81 225 ASP A CA 1
ATOM 1742 C C . ASP A 1 225 ? -17.297 -11.523 -10.516 1 94.81 225 ASP A C 1
ATOM 1744 O O . ASP A 1 225 ? -16.844 -12.141 -9.555 1 94.81 225 ASP A O 1
ATOM 1748 N N . PRO A 1 226 ? -16.641 -11.211 -11.562 1 97.81 226 PRO A N 1
ATOM 1749 C CA . PRO A 1 226 ? -15.25 -11.656 -11.633 1 97.81 226 PRO A CA 1
ATOM 1750 C C . PRO A 1 226 ? -14.312 -10.828 -10.75 1 97.81 226 PRO A C 1
ATOM 1752 O O . PRO A 1 226 ? -14.633 -9.688 -10.414 1 97.81 226 PRO A O 1
ATOM 1755 N N . SER A 1 227 ? -13.242 -11.461 -10.352 1 98.44 227 SER A N 1
ATOM 1756 C CA . SER A 1 227 ? -12.094 -10.711 -9.867 1 98.44 227 SER A CA 1
ATOM 1757 C C . SER A 1 227 ? -11.391 -9.977 -11.008 1 98.44 227 SER A C 1
ATOM 1759 O O . SER A 1 227 ? -11.266 -10.516 -12.109 1 98.44 227 SER A O 1
ATOM 1761 N N . ARG A 1 228 ? -10.945 -8.781 -10.719 1 98.62 228 ARG A N 1
ATOM 1762 C CA . ARG A 1 228 ? -10.234 -7.965 -11.695 1 98.62 228 ARG A CA 1
ATOM 1763 C C . ARG A 1 228 ? -8.789 -7.754 -11.281 1 98.62 228 ARG A C 1
ATOM 1765 O O . ARG A 1 228 ? -8.508 -7.406 -10.133 1 98.62 228 ARG A O 1
ATOM 1772 N N . PHE A 1 229 ? -7.941 -7.961 -12.242 1 98.88 229 PHE A N 1
ATOM 1773 C CA . PHE A 1 229 ? -6.504 -7.793 -12.07 1 98.88 229 PHE A CA 1
ATOM 1774 C C . PHE A 1 229 ? -5.973 -6.691 -12.977 1 98.88 229 PHE A C 1
ATOM 1776 O O . PHE A 1 229 ? -6.27 -6.672 -14.18 1 98.88 229 PHE A O 1
ATOM 1783 N N . TRP A 1 230 ? -5.176 -5.773 -12.453 1 98.88 230 TRP A N 1
ATOM 1784 C CA . TRP A 1 230 ? -4.477 -4.758 -13.227 1 98.88 230 TRP A CA 1
ATOM 1785 C C . TRP A 1 230 ? -3.016 -5.137 -13.438 1 98.88 230 TRP A C 1
ATOM 1787 O O . TRP A 1 230 ? -2.279 -5.34 -12.469 1 98.88 230 TRP A O 1
ATOM 1797 N N . TYR A 1 231 ? -2.639 -5.25 -14.664 1 98.81 231 TYR A N 1
ATOM 1798 C CA . TYR A 1 231 ? -1.245 -5.441 -15.047 1 98.81 231 TYR A CA 1
ATOM 1799 C C . TYR A 1 231 ? -0.732 -4.254 -15.852 1 98.81 231 TYR A C 1
ATOM 1801 O O . TYR A 1 231 ? -1.373 -3.824 -16.812 1 98.81 231 TYR A O 1
ATOM 1809 N N . ALA A 1 232 ? 0.415 -3.752 -15.445 1 98.5 232 ALA A N 1
ATOM 1810 C CA . ALA A 1 232 ? 1.023 -2.715 -16.281 1 98.5 232 ALA A CA 1
ATOM 1811 C C . ALA A 1 232 ? 1.323 -3.238 -17.672 1 98.5 232 ALA A C 1
ATOM 1813 O O . ALA A 1 232 ? 1.909 -4.312 -17.828 1 98.5 232 ALA A O 1
ATOM 1814 N N . LYS A 1 233 ? 0.985 -2.502 -18.672 1 98.31 233 LYS A N 1
ATOM 1815 C CA . LYS A 1 233 ? 1.141 -2.982 -20.047 1 98.31 233 LYS A CA 1
ATOM 1816 C C . LYS A 1 233 ? 2.611 -3.199 -20.391 1 98.31 233 LYS A C 1
ATOM 1818 O O . LYS A 1 233 ? 2.965 -4.191 -21.031 1 98.31 233 LYS A O 1
ATOM 1823 N N . ARG A 1 234 ? 3.471 -2.311 -19.938 1 95.81 234 ARG A N 1
ATOM 1824 C CA . ARG A 1 234 ? 4.871 -2.311 -20.344 1 95.81 234 ARG A CA 1
ATOM 1825 C C . ARG A 1 234 ? 5.625 -3.48 -19.719 1 95.81 234 ARG A C 1
ATOM 1827 O O . ARG A 1 234 ? 6.453 -4.113 -20.391 1 95.81 234 ARG A O 1
ATOM 1834 N N . THR A 1 235 ? 5.375 -3.779 -18.516 1 97.56 235 THR A N 1
ATOM 1835 C CA . THR A 1 235 ? 6.16 -4.75 -17.766 1 97.56 235 THR A CA 1
ATOM 1836 C C . THR A 1 235 ? 5.328 -5.984 -17.438 1 97.56 235 THR A C 1
ATOM 1838 O O . THR A 1 235 ? 5.863 -7.012 -17.016 1 97.56 235 THR A O 1
ATOM 1841 N N . GLN A 1 236 ? 4.004 -5.809 -17.578 1 97.69 236 GLN A N 1
ATOM 1842 C CA . GLN A 1 236 ? 3.004 -6.77 -17.125 1 97.69 236 GLN A CA 1
ATOM 1843 C C . GLN A 1 236 ? 3.215 -7.137 -15.656 1 97.69 236 GLN A C 1
ATOM 1845 O O . GLN A 1 236 ? 3.023 -8.289 -15.266 1 97.69 236 GLN A O 1
ATOM 1850 N N . GLN A 1 237 ? 3.734 -6.203 -14.867 1 98 237 GLN A N 1
ATOM 1851 C CA . GLN A 1 237 ? 3.748 -6.246 -13.406 1 98 237 GLN A CA 1
ATOM 1852 C C . GLN A 1 237 ? 2.336 -6.141 -12.844 1 98 237 GLN A C 1
ATOM 1854 O O . GLN A 1 237 ? 1.581 -5.234 -13.211 1 98 237 GLN A O 1
ATOM 1859 N N . PHE A 1 238 ? 1.98 -7.145 -12.031 1 98.69 238 PHE A N 1
ATOM 1860 C CA . PHE A 1 238 ? 0.73 -7.074 -11.289 1 98.69 238 PHE A CA 1
ATOM 1861 C C . PHE A 1 238 ? 0.723 -5.867 -10.359 1 98.69 238 PHE A C 1
ATOM 1863 O O . PHE A 1 238 ? 1.683 -5.641 -9.617 1 98.69 238 PHE A O 1
ATOM 1870 N N . ILE A 1 239 ? -0.371 -5.07 -10.375 1 98.62 239 ILE A N 1
ATOM 1871 C CA . ILE A 1 239 ? -0.41 -3.848 -9.578 1 98.62 239 ILE A CA 1
ATOM 1872 C C . ILE A 1 239 ? -1.472 -3.977 -8.484 1 98.62 239 ILE A C 1
ATOM 1874 O O . ILE A 1 239 ? -1.201 -3.709 -7.312 1 98.62 239 ILE A O 1
ATOM 1878 N N . LYS A 1 240 ? -2.643 -4.406 -8.867 1 98.56 240 LYS A N 1
ATOM 1879 C CA . LYS A 1 240 ? -3.707 -4.516 -7.871 1 98.56 240 LYS A CA 1
ATOM 1880 C C . LYS A 1 240 ? -4.785 -5.496 -8.328 1 98.56 240 LYS A C 1
ATOM 1882 O O . LYS A 1 240 ? -4.84 -5.863 -9.5 1 98.56 240 LYS A O 1
ATOM 1887 N N . LEU A 1 241 ? -5.543 -5.922 -7.383 1 98.75 241 LEU A N 1
ATOM 1888 C CA . LEU A 1 241 ? -6.707 -6.781 -7.559 1 98.75 241 LEU A CA 1
ATOM 1889 C C . LEU A 1 241 ? -7.902 -6.246 -6.777 1 98.75 241 LEU A C 1
ATOM 1891 O O . LEU A 1 241 ? -7.75 -5.773 -5.648 1 98.75 241 LEU A O 1
ATOM 1895 N N . GLU A 1 242 ? -9.055 -6.328 -7.355 1 98.38 242 GLU A N 1
ATOM 1896 C CA . GLU A 1 242 ? -10.32 -6.105 -6.676 1 98.38 242 GLU A CA 1
ATOM 1897 C C . GLU A 1 242 ? -11.273 -7.281 -6.883 1 98.38 242 GLU A C 1
ATOM 1899 O O . GLU A 1 242 ? -11.422 -7.773 -8 1 98.38 242 GLU A O 1
ATOM 1904 N N . ALA A 1 243 ? -11.82 -7.719 -5.848 1 98.44 243 ALA A N 1
ATOM 1905 C CA . ALA A 1 243 ? -12.797 -8.805 -5.891 1 98.44 243 ALA A CA 1
ATOM 1906 C C . ALA A 1 243 ? -13.953 -8.539 -4.926 1 98.44 243 ALA A C 1
ATOM 1908 O O . ALA A 1 243 ? -13.727 -8.227 -3.754 1 98.44 243 ALA A O 1
ATOM 1909 N N . LYS A 1 244 ? -15.133 -8.719 -5.359 1 96.88 244 LYS A N 1
ATOM 1910 C CA . LYS A 1 244 ? -16.297 -8.57 -4.496 1 96.88 244 LYS A CA 1
ATOM 1911 C C . LYS A 1 244 ? -16.562 -9.852 -3.701 1 96.88 244 LYS A C 1
ATOM 1913 O O . LYS A 1 244 ? -16.578 -10.945 -4.266 1 96.88 244 LYS A O 1
ATOM 1918 N N . ALA A 1 245 ? -16.672 -9.641 -2.445 1 93.94 245 ALA A N 1
ATOM 1919 C CA . ALA A 1 245 ? -17.016 -10.773 -1.589 1 93.94 245 ALA A CA 1
ATOM 1920 C C . ALA A 1 245 ? -18.516 -10.945 -1.471 1 93.94 245 ALA A C 1
ATOM 1922 O O . ALA A 1 245 ? -19.281 -10.031 -1.779 1 93.94 245 ALA A O 1
ATOM 1923 N N . PRO A 1 246 ? -18.906 -12.164 -1.011 1 90.56 246 PRO A N 1
ATOM 1924 C CA . PRO A 1 246 ? -20.328 -12.43 -0.882 1 90.56 246 PRO A CA 1
ATOM 1925 C C . PRO A 1 246 ? -21.031 -11.477 0.098 1 90.56 246 PRO A C 1
ATOM 1927 O O . PRO A 1 246 ? -22.203 -11.164 -0.066 1 90.56 246 PRO A O 1
ATOM 1930 N N . ASP A 1 247 ? -20.344 -11.008 1.103 1 92.75 247 ASP A N 1
ATOM 1931 C CA . ASP A 1 247 ? -20.953 -10.164 2.127 1 92.75 247 ASP A CA 1
ATOM 1932 C C . ASP A 1 247 ? -21 -8.711 1.677 1 92.75 247 ASP A C 1
ATOM 1934 O O . ASP A 1 247 ? -21.406 -7.828 2.447 1 92.75 247 ASP A O 1
ATOM 1938 N N . GLY A 1 248 ? -20.531 -8.5 0.442 1 93.19 248 GLY A N 1
ATOM 1939 C CA . GLY A 1 248 ? -20.594 -7.16 -0.115 1 93.19 248 GLY A CA 1
ATOM 1940 C C . GLY A 1 248 ? -19.297 -6.387 0.043 1 93.19 248 GLY A C 1
ATOM 1941 O O . GLY A 1 248 ? -19.141 -5.301 -0.521 1 93.19 248 GLY A O 1
ATOM 1942 N N . SER A 1 249 ? -18.391 -6.934 0.707 1 96.88 249 SER A N 1
ATOM 1943 C CA . SER A 1 249 ? -17.109 -6.258 0.857 1 96.88 249 SER A CA 1
ATOM 1944 C C . SER A 1 249 ? -16.281 -6.355 -0.418 1 96.88 249 SER A C 1
ATOM 1946 O O . SER A 1 249 ? -16.5 -7.246 -1.243 1 96.88 249 SER A O 1
ATOM 1948 N N . LEU A 1 250 ? -15.477 -5.363 -0.566 1 98.19 250 LEU A N 1
ATOM 1949 C CA . LEU A 1 250 ? -14.5 -5.367 -1.653 1 98.19 250 LEU A CA 1
ATOM 1950 C C . LEU A 1 250 ? -13.125 -5.781 -1.147 1 98.19 250 LEU A C 1
ATOM 1952 O O . LEU A 1 250 ? -12.523 -5.082 -0.33 1 98.19 250 LEU A O 1
ATOM 1956 N N . PHE A 1 251 ? -12.672 -6.906 -1.614 1 98.38 251 PHE A N 1
ATOM 1957 C CA . PHE A 1 251 ? -11.328 -7.379 -1.306 1 98.38 251 PHE A CA 1
ATOM 1958 C C . PHE A 1 251 ? -10.312 -6.789 -2.275 1 98.38 251 PHE A C 1
ATOM 1960 O O . PHE A 1 251 ? -10.578 -6.695 -3.477 1 98.38 251 PHE A O 1
ATOM 1967 N N . ARG A 1 252 ? -9.156 -6.371 -1.7 1 98.5 252 ARG A N 1
ATOM 1968 C CA . ARG A 1 252 ? -8.141 -5.727 -2.529 1 98.5 252 ARG A CA 1
ATOM 1969 C C . ARG A 1 252 ? -6.758 -6.305 -2.25 1 98.5 252 ARG A C 1
ATOM 1971 O O . ARG A 1 252 ? -6.457 -6.695 -1.119 1 98.5 252 ARG A O 1
ATOM 1978 N N . LYS A 1 253 ? -5.957 -6.445 -3.281 1 98.81 253 LYS A N 1
ATOM 1979 C CA . LYS A 1 253 ? -4.496 -6.516 -3.242 1 98.81 253 LYS A CA 1
ATOM 1980 C C . LYS A 1 253 ? -3.871 -5.312 -3.943 1 98.81 253 LYS A C 1
ATOM 1982 O O . LYS A 1 253 ? -4.32 -4.91 -5.02 1 98.81 253 LYS A O 1
ATOM 1987 N N . THR A 1 254 ? -2.914 -4.727 -3.297 1 98.75 254 THR A N 1
ATOM 1988 C CA . THR A 1 254 ? -2.307 -3.566 -3.936 1 98.75 254 THR A CA 1
ATOM 1989 C C . THR A 1 254 ? -0.792 -3.578 -3.75 1 98.75 254 THR A C 1
ATOM 1991 O O . THR A 1 254 ? -0.299 -3.764 -2.635 1 98.75 254 THR A O 1
ATOM 1994 N N . LEU A 1 255 ? -0.072 -3.342 -4.832 1 98.56 255 LEU A N 1
ATOM 1995 C CA . LEU A 1 255 ? 1.384 -3.252 -4.824 1 98.56 255 LEU A CA 1
ATOM 1996 C C . LEU A 1 255 ? 1.853 -2.105 -3.936 1 98.56 255 LEU A C 1
ATOM 1998 O O . LEU A 1 255 ? 1.282 -1.012 -3.975 1 98.56 255 LEU A O 1
ATOM 2002 N N . LEU A 1 256 ? 2.799 -2.391 -3.111 1 97.94 256 LEU A N 1
ATOM 2003 C CA . LEU A 1 256 ? 3.393 -1.369 -2.258 1 97.94 256 LEU A CA 1
ATOM 2004 C C . LEU A 1 256 ? 4.691 -0.842 -2.859 1 97.94 256 LEU A C 1
ATOM 2006 O O . LEU A 1 256 ? 5.445 -1.598 -3.477 1 97.94 256 LEU A O 1
ATOM 2010 N N . PHE A 1 257 ? 4.926 0.427 -2.645 1 90.38 257 PHE A N 1
ATOM 2011 C CA . PHE A 1 257 ? 6.203 1.021 -3.018 1 90.38 257 PHE A CA 1
ATOM 2012 C C . PHE A 1 257 ? 7.301 0.593 -2.051 1 90.38 257 PHE A C 1
ATOM 2014 O O . PHE A 1 257 ? 7.027 0.305 -0.882 1 90.38 257 PHE A O 1
ATOM 2021 N N . MET B 1 1 ? 84.562 4.953 -25.078 1 30.16 1 MET B N 1
ATOM 2022 C CA . MET B 1 1 ? 83.125 4.828 -25.328 1 30.16 1 MET B CA 1
ATOM 2023 C C . MET B 1 1 ? 82.312 5.676 -24.344 1 30.16 1 MET B C 1
ATOM 2025 O O . MET B 1 1 ? 82.375 5.449 -23.141 1 30.16 1 MET B O 1
ATOM 2029 N N . GLY B 1 2 ? 82.25 7.055 -24.625 1 32.44 2 GLY B N 1
ATOM 2030 C CA . GLY B 1 2 ? 81.75 8.195 -23.875 1 32.44 2 GLY B CA 1
ATOM 2031 C C . GLY B 1 2 ? 80.25 8.148 -23.656 1 32.44 2 GLY B C 1
ATOM 2032 O O . GLY B 1 2 ? 79.438 7.938 -24.609 1 32.44 2 GLY B O 1
ATOM 2033 N N . GLY B 1 3 ? 79.75 7.707 -22.531 1 32.84 3 GLY B N 1
ATOM 2034 C CA . GLY B 1 3 ? 78.438 7.469 -22.016 1 32.84 3 GLY B CA 1
ATOM 2035 C C . GLY B 1 3 ? 77.625 8.734 -21.891 1 32.84 3 GLY B C 1
ATOM 2036 O O . GLY B 1 3 ? 78 9.703 -21.266 1 32.84 3 GLY B O 1
ATOM 2037 N N . VAL B 1 4 ? 76.875 9.148 -23.016 1 35.06 4 VAL B N 1
ATOM 2038 C CA . VAL B 1 4 ? 76 10.328 -23.109 1 35.06 4 VAL B CA 1
ATOM 2039 C C . VAL B 1 4 ? 74.938 10.273 -22.047 1 35.06 4 VAL B C 1
ATOM 2041 O O . VAL B 1 4 ? 74.188 9.305 -21.953 1 35.06 4 VAL B O 1
ATOM 2044 N N . ARG B 1 5 ? 75.188 11.055 -20.922 1 33.28 5 ARG B N 1
ATOM 2045 C CA . ARG B 1 5 ? 74.25 11.273 -19.797 1 33.28 5 ARG B CA 1
ATOM 2046 C C . ARG B 1 5 ? 73 12.062 -20.234 1 33.28 5 ARG B C 1
ATOM 2048 O O . ARG B 1 5 ? 73.125 13.219 -20.641 1 33.28 5 ARG B O 1
ATOM 2055 N N . ILE B 1 6 ? 72 11.477 -21 1 37.16 6 ILE B N 1
ATOM 2056 C CA . ILE B 1 6 ? 70.75 12.219 -21.359 1 37.16 6 ILE B CA 1
ATOM 2057 C C . ILE B 1 6 ? 70.062 12.641 -20.094 1 37.16 6 ILE B C 1
ATOM 2059 O O . ILE B 1 6 ? 69.75 11.805 -19.219 1 37.16 6 ILE B O 1
ATOM 2063 N N . GLY B 1 7 ? 70.188 13.906 -19.594 1 30.17 7 GLY B N 1
ATOM 2064 C CA . GLY B 1 7 ? 69.5 14.531 -18.469 1 30.17 7 GLY B CA 1
ATOM 2065 C C . GLY B 1 7 ? 68 14.633 -18.656 1 30.17 7 GLY B C 1
ATOM 2066 O O . GLY B 1 7 ? 67.562 15.219 -19.641 1 30.17 7 GLY B O 1
ATOM 2067 N N . ARG B 1 8 ? 67.188 13.586 -18.234 1 31.95 8 ARG B N 1
ATOM 2068 C CA . ARG B 1 8 ? 65.75 13.586 -18.234 1 31.95 8 ARG B CA 1
ATOM 2069 C C . ARG B 1 8 ? 65.188 14.766 -17.453 1 31.95 8 ARG B C 1
ATOM 2071 O O . ARG B 1 8 ? 65.5 14.922 -16.266 1 31.95 8 ARG B O 1
ATOM 2078 N N . ARG B 1 9 ? 64.938 15.961 -18.125 1 35.44 9 ARG B N 1
ATOM 2079 C CA . ARG B 1 9 ? 64.25 17.062 -17.516 1 35.44 9 ARG B CA 1
ATOM 2080 C C . ARG B 1 9 ? 62.844 16.625 -17.109 1 35.44 9 ARG B C 1
ATOM 2082 O O . ARG B 1 9 ? 62.062 16.109 -17.938 1 35.44 9 ARG B O 1
ATOM 2089 N N . GLY B 1 10 ? 62.594 16.281 -15.867 1 33.28 10 GLY B N 1
ATOM 2090 C CA . GLY B 1 10 ? 61.344 15.977 -15.242 1 33.28 10 GLY B CA 1
ATOM 2091 C C . GLY B 1 10 ? 60.344 17.125 -15.305 1 33.28 10 GLY B C 1
ATOM 2092 O O . GLY B 1 10 ? 60.656 18.234 -14.875 1 33.28 10 GLY B O 1
ATOM 2093 N N . VAL B 1 11 ? 59.5 17.203 -16.422 1 38.94 11 VAL B N 1
ATOM 2094 C CA . VAL B 1 11 ? 58.406 18.141 -16.5 1 38.94 11 VAL B CA 1
ATOM 2095 C C . VAL B 1 11 ? 57.469 17.969 -15.297 1 38.94 11 VAL B C 1
ATOM 2097 O O . VAL B 1 11 ? 56.938 16.875 -15.062 1 38.94 11 VAL B O 1
ATOM 2100 N N . LEU B 1 12 ? 57.688 18.859 -14.281 1 37.69 12 LEU B N 1
ATOM 2101 C CA . LEU B 1 12 ? 56.75 18.938 -13.156 1 37.69 12 LEU B CA 1
ATOM 2102 C C . LEU B 1 12 ? 55.375 19.422 -13.617 1 37.69 12 LEU B C 1
ATOM 2104 O O . LEU B 1 12 ? 55.25 20.547 -14.125 1 37.69 12 LEU B O 1
ATOM 2108 N N . ALA B 1 13 ? 54.406 18.578 -14.039 1 41.78 13 ALA B N 1
ATOM 2109 C CA . ALA B 1 13 ? 53 18.922 -14.258 1 41.78 13 ALA B CA 1
ATOM 2110 C C . ALA B 1 13 ? 52.375 19.516 -13 1 41.78 13 ALA B C 1
ATOM 2112 O O . ALA B 1 13 ? 52.312 18.844 -11.961 1 41.78 13 ALA B O 1
ATOM 2113 N N . ALA B 1 14 ? 52.344 20.875 -12.898 1 36 14 ALA B N 1
ATOM 2114 C CA . ALA B 1 14 ? 51.625 21.516 -11.812 1 36 14 ALA B CA 1
ATOM 2115 C C . ALA B 1 14 ? 50.125 21.172 -11.891 1 36 14 ALA B C 1
ATOM 2117 O O . ALA B 1 14 ? 49.469 21.469 -12.891 1 36 14 ALA B O 1
ATOM 2118 N N . ALA B 1 15 ? 49.656 20.172 -11.18 1 41.69 15 ALA B N 1
ATOM 2119 C CA . ALA B 1 15 ? 48.219 19.922 -10.984 1 41.69 15 ALA B CA 1
ATOM 2120 C C . ALA B 1 15 ? 47.5 21.141 -10.414 1 41.69 15 ALA B C 1
ATOM 2122 O O . ALA B 1 15 ? 47.844 21.609 -9.32 1 41.69 15 ALA B O 1
ATOM 2123 N N . VAL B 1 16 ? 46.969 21.969 -11.258 1 42.16 16 VAL B N 1
ATOM 2124 C CA . VAL B 1 16 ? 46.094 23.031 -10.773 1 42.16 16 VAL B CA 1
ATOM 2125 C C . VAL B 1 16 ? 44.938 22.422 -9.977 1 42.16 16 VAL B C 1
ATOM 2127 O O . VAL B 1 16 ? 44.156 21.641 -10.508 1 42.16 16 VAL B O 1
ATOM 2130 N N . ALA B 1 17 ? 45.031 22.406 -8.688 1 41.53 17 ALA B N 1
ATOM 2131 C CA . ALA B 1 17 ? 43.906 22.109 -7.816 1 41.53 17 ALA B CA 1
ATOM 2132 C C . ALA B 1 17 ? 42.781 23.125 -8.023 1 41.53 17 ALA B C 1
ATOM 2134 O O . ALA B 1 17 ? 42.938 24.297 -7.707 1 41.53 17 ALA B O 1
ATOM 2135 N N . ALA B 1 18 ? 41.906 22.859 -8.969 1 51 18 ALA B N 1
ATOM 2136 C CA . ALA B 1 18 ? 40.688 23.641 -8.992 1 51 18 ALA B CA 1
ATOM 2137 C C . ALA B 1 18 ? 40 23.656 -7.617 1 51 18 ALA B C 1
ATOM 2139 O O . ALA B 1 18 ? 39.812 22.594 -7.012 1 51 18 ALA B O 1
ATOM 2140 N N . PRO B 1 19 ? 40 24.766 -6.941 1 39.62 19 PRO B N 1
ATOM 2141 C CA . PRO B 1 19 ? 39.25 24.75 -5.684 1 39.62 19 PRO B CA 1
ATOM 2142 C C . PRO B 1 19 ? 37.812 24.266 -5.848 1 39.62 19 PRO B C 1
ATOM 2144 O O . PRO B 1 19 ? 37.125 24.703 -6.75 1 39.62 19 PRO B O 1
ATOM 2147 N N . VAL B 1 20 ? 37.5 23.031 -5.441 1 46.72 20 VAL B N 1
ATOM 2148 C CA . VAL B 1 20 ? 36.094 22.672 -5.211 1 46.72 20 VAL B CA 1
ATOM 2149 C C . VAL B 1 20 ? 35.438 23.719 -4.309 1 46.72 20 VAL B C 1
ATOM 2151 O O . VAL B 1 20 ? 35.781 23.812 -3.125 1 46.72 20 VAL B O 1
ATOM 2154 N N . ALA B 1 21 ? 35 24.859 -4.887 1 43 21 ALA B N 1
ATOM 2155 C CA . ALA B 1 21 ? 34.188 25.766 -4.094 1 43 21 ALA B CA 1
ATOM 2156 C C . ALA B 1 21 ? 33.219 24.984 -3.209 1 43 21 ALA B C 1
ATOM 2158 O O . ALA B 1 21 ? 32.406 24.172 -3.705 1 43 21 ALA B O 1
ATOM 2159 N N . ALA B 1 22 ? 33.562 24.859 -2.059 1 45.34 22 ALA B N 1
ATOM 2160 C CA . ALA B 1 22 ? 32.562 24.438 -1.082 1 45.34 22 ALA B CA 1
ATOM 2161 C C . ALA B 1 22 ? 31.25 25.203 -1.266 1 45.34 22 ALA B C 1
ATOM 2163 O O . ALA B 1 22 ? 31.219 26.438 -1.127 1 45.34 22 ALA B O 1
ATOM 2164 N N . MET B 1 23 ? 30.422 24.859 -2.15 1 47.06 23 MET B N 1
ATOM 2165 C CA . MET B 1 23 ? 29.094 25.453 -2.117 1 47.06 23 MET B CA 1
ATOM 2166 C C . MET B 1 23 ? 28.609 25.641 -0.681 1 47.06 23 MET B C 1
ATOM 2168 O O . MET B 1 23 ? 28.5 24.672 0.074 1 47.06 23 MET B O 1
ATOM 2172 N N . ALA B 1 24 ? 29.047 26.703 -0.055 1 46.62 24 ALA B N 1
ATOM 2173 C CA . ALA B 1 24 ? 28.547 27.062 1.271 1 46.62 24 ALA B CA 1
ATOM 2174 C C . ALA B 1 24 ? 27.078 26.672 1.424 1 46.62 24 ALA B C 1
ATOM 2176 O O . ALA B 1 24 ? 26.25 27 0.57 1 46.62 24 ALA B O 1
ATOM 2177 N N . LYS B 1 25 ? 26.828 25.688 2.168 1 59.59 25 LYS B N 1
ATOM 2178 C CA . LYS B 1 25 ? 25.469 25.312 2.533 1 59.59 25 LYS B CA 1
ATOM 2179 C C . LYS B 1 25 ? 24.656 26.531 2.971 1 59.59 25 LYS B C 1
ATOM 2181 O O . LYS B 1 25 ? 25 27.172 3.973 1 59.59 25 LYS B O 1
ATOM 2186 N N . ALA B 1 26 ? 23.859 27.359 2.096 1 73.69 26 ALA B N 1
ATOM 2187 C CA . ALA B 1 26 ? 22.984 28.5 2.361 1 73.69 26 ALA B CA 1
ATOM 2188 C C . ALA B 1 26 ? 22.156 28.281 3.625 1 73.69 26 ALA B C 1
ATOM 2190 O O . ALA B 1 26 ? 21.797 27.141 3.949 1 73.69 26 ALA B O 1
ATOM 2191 N N . ALA B 1 27 ? 21.984 29.406 4.555 1 89.69 27 ALA B N 1
ATOM 2192 C CA . ALA B 1 27 ? 21.141 29.359 5.746 1 89.69 27 ALA B CA 1
ATOM 2193 C C . ALA B 1 27 ? 19.734 28.891 5.406 1 89.69 27 ALA B C 1
ATOM 2195 O O . ALA B 1 27 ? 19.203 29.203 4.336 1 89.69 27 ALA B O 1
ATOM 2196 N N . PRO B 1 28 ? 19.109 28.078 6.309 1 95.44 28 PRO B N 1
ATOM 2197 C CA . PRO B 1 28 ? 17.75 27.609 6.055 1 95.44 28 PRO B CA 1
ATOM 2198 C C . PRO B 1 28 ? 16.75 28.75 5.902 1 95.44 28 PRO B C 1
ATOM 2200 O O . PRO B 1 28 ? 16.859 29.766 6.586 1 95.44 28 PRO B O 1
ATOM 2203 N N . ALA B 1 29 ? 15.898 28.609 4.969 1 96.44 29 ALA B N 1
ATOM 2204 C CA . ALA B 1 29 ? 14.758 29.516 4.895 1 96.44 29 ALA B CA 1
ATOM 2205 C C . ALA B 1 29 ? 13.898 29.422 6.152 1 96.44 29 ALA B C 1
ATOM 2207 O O . ALA B 1 29 ? 13.906 28.406 6.84 1 96.44 29 ALA B O 1
ATOM 2208 N N . ARG B 1 30 ? 13.258 30.531 6.469 1 97.44 30 ARG B N 1
ATOM 2209 C CA . ARG B 1 30 ? 12.312 30.562 7.578 1 97.44 30 ARG B CA 1
ATOM 2210 C C . ARG B 1 30 ? 10.883 30.766 7.074 1 97.44 30 ARG B C 1
ATOM 2212 O O . ARG B 1 30 ? 10.57 31.812 6.5 1 97.44 30 ARG B O 1
ATOM 2219 N N . LEU B 1 31 ? 10.07 29.812 7.25 1 97.94 31 LEU B N 1
ATOM 2220 C CA . LEU B 1 31 ? 8.68 29.938 6.836 1 97.94 31 LEU B CA 1
ATOM 2221 C C . LEU B 1 31 ? 7.855 30.641 7.914 1 97.94 31 LEU B C 1
ATOM 2223 O O . LEU B 1 31 ? 8.008 30.359 9.102 1 97.94 31 LEU B O 1
ATOM 2227 N N . ILE B 1 32 ? 7.043 31.578 7.48 1 98.06 32 ILE B N 1
ATOM 2228 C CA . ILE B 1 32 ? 6.176 32.344 8.383 1 98.06 32 ILE B CA 1
ATOM 2229 C C . ILE B 1 32 ? 4.711 32.062 8.031 1 98.06 32 ILE B C 1
ATOM 2231 O O . ILE B 1 32 ? 4.34 32.094 6.852 1 98.06 32 ILE B O 1
ATOM 2235 N N . VAL B 1 33 ? 3.877 31.766 9.07 1 98.56 33 VAL B N 1
ATOM 2236 C CA . VAL B 1 33 ? 2.451 31.578 8.828 1 98.56 33 VAL B CA 1
ATOM 2237 C C . VAL B 1 33 ? 1.856 32.844 8.203 1 98.56 33 VAL B C 1
ATOM 2239 O O . VAL B 1 33 ? 2.051 33.938 8.719 1 98.56 33 VAL B O 1
ATOM 2242 N N . GLY B 1 34 ? 1.175 32.656 7.156 1 95.94 34 GLY B N 1
ATOM 2243 C CA . GLY B 1 34 ? 0.606 33.781 6.441 1 95.94 34 GLY B CA 1
ATOM 2244 C C . GLY B 1 34 ? 1.267 34.031 5.098 1 95.94 34 GLY B C 1
ATOM 2245 O O . GLY B 1 34 ? 0.686 34.688 4.227 1 95.94 34 GLY B O 1
ATOM 2246 N N . ASP B 1 35 ? 2.482 33.562 4.965 1 94.38 35 ASP B N 1
ATOM 2247 C CA . ASP B 1 35 ? 3.123 33.656 3.654 1 94.38 35 ASP B CA 1
ATOM 2248 C C . ASP B 1 35 ? 2.506 32.656 2.68 1 94.38 35 ASP B C 1
ATOM 2250 O O . ASP B 1 35 ? 2.17 31.531 3.062 1 94.38 35 ASP B O 1
ATOM 2254 N N . ARG B 1 36 ? 2.469 33.156 1.447 1 97.69 36 ARG B N 1
ATOM 2255 C CA . ARG B 1 36 ? 2.008 32.188 0.442 1 97.69 36 ARG B CA 1
ATOM 2256 C C . ARG B 1 36 ? 3.047 31.109 0.205 1 97.69 36 ARG B C 1
ATOM 2258 O O . ARG B 1 36 ? 4.234 31.406 0.031 1 97.69 36 ARG B O 1
ATOM 2265 N N . LEU B 1 37 ? 2.631 29.875 0.203 1 98.44 37 LEU B N 1
ATOM 2266 C CA . LEU B 1 37 ? 3.529 28.766 -0.075 1 98.44 37 LEU B CA 1
ATOM 2267 C C . LEU B 1 37 ? 3.883 28.703 -1.558 1 98.44 37 LEU B C 1
ATOM 2269 O O . LEU B 1 37 ? 3 28.797 -2.414 1 98.44 37 LEU B O 1
ATOM 2273 N N . ALA B 1 38 ? 5.121 28.562 -1.845 1 98 38 ALA B N 1
ATOM 2274 C CA . ALA B 1 38 ? 5.699 28.828 -3.16 1 98 38 ALA B CA 1
ATOM 2275 C C . ALA B 1 38 ? 5.066 27.922 -4.223 1 98 38 ALA B C 1
ATOM 2277 O O . ALA B 1 38 ? 4.895 28.344 -5.371 1 98 38 ALA B O 1
ATOM 2278 N N . ARG B 1 39 ? 4.711 26.734 -3.904 1 98.25 39 ARG B N 1
ATOM 2279 C CA . ARG B 1 39 ? 4.168 25.797 -4.887 1 98.25 39 ARG B CA 1
ATOM 2280 C C . ARG B 1 39 ? 2.783 25.312 -4.469 1 98.25 39 ARG B C 1
ATOM 2282 O O . ARG B 1 39 ? 2.447 24.141 -4.664 1 98.25 39 ARG B O 1
ATOM 2289 N N . PHE B 1 40 ? 2.041 26.156 -3.838 1 98.56 40 PHE B N 1
ATOM 2290 C CA . PHE B 1 40 ? 0.702 25.812 -3.379 1 98.56 40 PHE B CA 1
ATOM 2291 C C . PHE B 1 40 ? -0.137 25.266 -4.527 1 98.56 40 PHE B C 1
ATOM 2293 O O . PHE B 1 40 ? -0.979 24.375 -4.32 1 98.56 40 PHE B O 1
ATOM 2300 N N . ASP B 1 41 ? 0.12 25.672 -5.719 1 97.5 41 ASP B N 1
ATOM 2301 C CA . ASP B 1 41 ? -0.696 25.328 -6.883 1 97.5 41 ASP B CA 1
ATOM 2302 C C . ASP B 1 41 ? -0.494 23.875 -7.293 1 97.5 41 ASP B C 1
ATOM 2304 O O . ASP B 1 41 ? -1.252 23.344 -8.109 1 97.5 41 ASP B O 1
ATOM 2308 N N . LEU B 1 42 ? 0.418 23.203 -6.68 1 97.62 42 LEU B N 1
ATOM 2309 C CA . LEU B 1 42 ? 0.604 21.766 -6.938 1 97.62 42 LEU B CA 1
ATOM 2310 C C . LEU B 1 42 ? -0.414 20.938 -6.16 1 97.62 42 LEU B C 1
ATOM 2312 O O . LEU B 1 42 ? -0.623 19.766 -6.465 1 97.62 42 LEU B O 1
ATOM 2316 N N . LEU B 1 43 ? -0.948 21.578 -5.113 1 98.06 43 LEU B N 1
ATOM 2317 C CA . LEU B 1 43 ? -1.917 20.844 -4.305 1 98.06 43 LEU B CA 1
ATOM 2318 C C . LEU B 1 43 ? -3.203 20.594 -5.086 1 98.06 43 LEU B C 1
ATOM 2320 O O . LEU B 1 43 ? -3.854 21.547 -5.535 1 98.06 43 LEU B O 1
ATOM 2324 N N . ARG B 1 44 ? -3.549 19.328 -5.25 1 95.38 44 ARG B N 1
ATOM 2325 C CA . ARG B 1 44 ? -4.762 18.953 -5.973 1 95.38 44 ARG B CA 1
ATOM 2326 C C . ARG B 1 44 ? -5.797 18.359 -5.027 1 95.38 44 ARG B C 1
ATOM 2328 O O . ARG B 1 44 ? -5.453 17.594 -4.125 1 95.38 44 ARG B O 1
ATOM 2335 N N . PRO B 1 45 ? -7.062 18.734 -5.316 1 97.88 45 PRO B N 1
ATOM 2336 C CA . PRO B 1 45 ? -8.086 18.047 -4.531 1 97.88 45 PRO B CA 1
ATOM 2337 C C . PRO B 1 45 ? -8.148 16.547 -4.82 1 97.88 45 PRO B C 1
ATOM 2339 O O . PRO B 1 45 ? -7.734 16.109 -5.895 1 97.88 45 PRO B O 1
ATOM 2342 N N . GLY B 1 46 ? -8.656 15.812 -3.84 1 97.31 46 GLY B N 1
ATOM 2343 C CA . GLY B 1 46 ? -8.812 14.383 -4.004 1 97.31 46 GLY B CA 1
ATOM 2344 C C . GLY B 1 46 ? -8.352 13.586 -2.795 1 97.31 46 GLY B C 1
ATOM 2345 O O . GLY B 1 46 ? -7.742 14.141 -1.877 1 97.31 46 GLY B O 1
ATOM 2346 N N . ALA B 1 47 ? -8.688 12.32 -2.82 1 97.56 47 ALA B N 1
ATOM 2347 C CA . ALA B 1 47 ? -8.344 11.422 -1.719 1 97.56 47 ALA B CA 1
ATOM 2348 C C . ALA B 1 47 ? -7.148 10.547 -2.08 1 97.56 47 ALA B C 1
ATOM 2350 O O . ALA B 1 47 ? -7.012 10.109 -3.225 1 97.56 47 ALA B O 1
ATOM 2351 N N . ARG B 1 48 ? -6.309 10.359 -1.148 1 97.69 48 ARG B N 1
ATOM 2352 C CA . ARG B 1 48 ? -5.207 9.406 -1.198 1 97.69 48 ARG B CA 1
ATOM 2353 C C . ARG B 1 48 ? -5.203 8.508 0.034 1 97.69 48 ARG B C 1
ATOM 2355 O O . ARG B 1 48 ? -5.539 8.945 1.134 1 97.69 48 ARG B O 1
ATOM 2362 N N . SER B 1 49 ? -4.812 7.285 -0.198 1 98.31 49 SER B N 1
ATOM 2363 C CA . SER B 1 49 ? -4.688 6.348 0.914 1 98.31 49 SER B CA 1
ATOM 2364 C C . SER B 1 49 ? -3.244 5.895 1.097 1 98.31 49 SER B C 1
ATOM 2366 O O . SER B 1 49 ? -2.512 5.73 0.119 1 98.31 49 SER B O 1
ATOM 2368 N N . TYR B 1 50 ? -2.947 5.758 2.322 1 98.81 50 TYR B N 1
ATOM 2369 C CA . TYR B 1 50 ? -1.62 5.285 2.701 1 98.81 50 TYR B CA 1
ATOM 2370 C C . TYR B 1 50 ? -1.714 4.09 3.645 1 98.81 50 TYR B C 1
ATOM 2372 O O . TYR B 1 50 ? -2.584 4.047 4.516 1 98.81 50 TYR B O 1
ATOM 2380 N N . LEU B 1 51 ? -0.825 3.16 3.492 1 98.88 51 LEU B N 1
ATOM 2381 C CA . LEU B 1 51 ? -0.599 2.131 4.5 1 98.88 51 LEU B CA 1
ATOM 2382 C C . LEU B 1 51 ? 0.422 2.594 5.531 1 98.88 51 LEU B C 1
ATOM 2384 O O . LEU B 1 51 ? 1.516 3.039 5.176 1 98.88 51 LEU B O 1
ATOM 2388 N N . ARG B 1 52 ? 0.047 2.543 6.723 1 98.62 52 ARG B N 1
ATOM 2389 C CA . ARG B 1 52 ? 1.044 2.625 7.785 1 98.62 52 ARG B CA 1
ATOM 2390 C C . ARG B 1 52 ? 1.412 1.236 8.297 1 98.62 52 ARG B C 1
ATOM 2392 O O . ARG B 1 52 ? 0.535 0.403 8.539 1 98.62 52 ARG B O 1
ATOM 2399 N N . SER B 1 53 ? 2.721 1.025 8.422 1 98.38 53 SER B N 1
ATOM 2400 C CA . SER B 1 53 ? 3.211 -0.305 8.773 1 98.38 53 SER B CA 1
ATOM 2401 C C . SER B 1 53 ? 4.535 -0.229 9.523 1 98.38 53 SER B C 1
ATOM 2403 O O . SER B 1 53 ? 5.121 0.848 9.648 1 98.38 53 SER B O 1
ATOM 2405 N N . SER B 1 54 ? 4.898 -1.312 10.094 1 97.69 54 SER B N 1
ATOM 2406 C CA . SER B 1 54 ? 6.188 -1.438 10.758 1 97.69 54 SER B CA 1
ATOM 2407 C C . SER B 1 54 ? 6.91 -2.713 10.328 1 97.69 54 SER B C 1
ATOM 2409 O O . SER B 1 54 ? 6.277 -3.752 10.125 1 97.69 54 SER B O 1
ATOM 2411 N N . GLU B 1 55 ? 8.156 -2.547 10.195 1 97.69 55 GLU B N 1
ATOM 2412 C CA . GLU B 1 55 ? 9.008 -3.684 9.859 1 97.69 55 GLU B CA 1
ATOM 2413 C C . GLU B 1 55 ? 10.055 -3.936 10.938 1 97.69 55 GLU B C 1
ATOM 2415 O O . GLU B 1 55 ? 10.734 -3.008 11.383 1 97.69 55 GLU B O 1
ATOM 2420 N N . LYS B 1 56 ? 10.141 -5.152 11.359 1 96.31 56 LYS B N 1
ATOM 2421 C CA . LYS B 1 56 ? 11.133 -5.555 12.352 1 96.31 56 LYS B CA 1
ATOM 2422 C C . LYS B 1 56 ? 11.5 -7.031 12.203 1 96.31 56 LYS B C 1
ATOM 2424 O O . LYS B 1 56 ? 10.617 -7.891 12.133 1 96.31 56 LYS B O 1
ATOM 2429 N N . ASP B 1 57 ? 12.789 -7.348 12.094 1 94.38 57 ASP B N 1
ATOM 2430 C CA . ASP B 1 57 ? 13.312 -8.711 12.07 1 94.38 57 ASP B CA 1
ATOM 2431 C C . ASP B 1 57 ? 12.625 -9.539 10.992 1 94.38 57 ASP B C 1
ATOM 2433 O O . ASP B 1 57 ? 12.211 -10.68 11.242 1 94.38 57 ASP B O 1
ATOM 2437 N N . GLY B 1 58 ? 12.391 -8.969 9.938 1 93.19 58 GLY B N 1
ATOM 2438 C CA . GLY B 1 58 ? 11.836 -9.672 8.789 1 93.19 58 GLY B CA 1
ATOM 2439 C C . GLY B 1 58 ? 10.328 -9.57 8.703 1 93.19 58 GLY B C 1
ATOM 2440 O O . GLY B 1 58 ? 9.742 -9.844 7.652 1 93.19 58 GLY B O 1
ATOM 2441 N N . ALA B 1 59 ? 9.719 -9.242 9.805 1 95.94 59 ALA B N 1
ATOM 2442 C CA . ALA B 1 59 ? 8.273 -9.062 9.812 1 95.94 59 ALA B CA 1
ATOM 2443 C C . ALA B 1 59 ? 7.887 -7.668 9.328 1 95.94 59 ALA B C 1
ATOM 2445 O O . ALA B 1 59 ? 8.547 -6.684 9.664 1 95.94 59 ALA B O 1
ATOM 2446 N N . HIS B 1 60 ? 6.949 -7.609 8.516 1 98.06 60 HIS B N 1
ATOM 2447 C CA . HIS B 1 60 ? 6.355 -6.367 8.031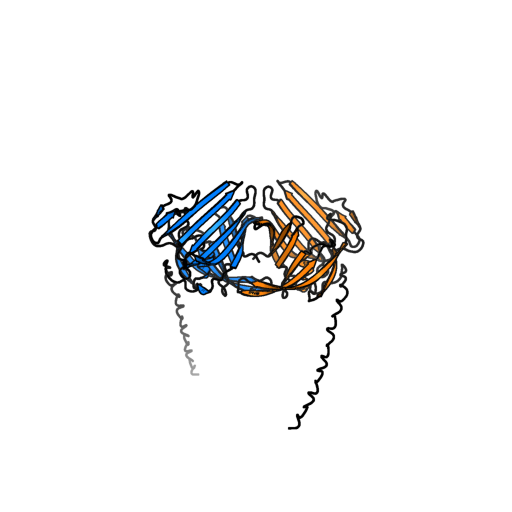 1 98.06 60 HIS B CA 1
ATOM 2448 C C . HIS B 1 60 ? 4.855 -6.332 8.305 1 98.06 60 HIS B C 1
ATOM 2450 O O . HIS B 1 60 ? 4.078 -6.98 7.598 1 98.06 60 HIS B O 1
ATOM 2456 N N . VAL B 1 61 ? 4.441 -5.508 9.273 1 97.25 61 VAL B N 1
ATOM 2457 C CA . VAL B 1 61 ? 3.086 -5.629 9.805 1 97.25 61 VAL B CA 1
ATOM 2458 C C . VAL B 1 61 ? 2.322 -4.328 9.57 1 97.25 61 VAL B C 1
ATOM 2460 O O . VAL B 1 61 ? 2.836 -3.24 9.844 1 97.25 61 VAL B O 1
ATOM 2463 N N . ALA B 1 62 ? 1.093 -4.5 9.094 1 98.31 62 ALA B N 1
ATOM 2464 C CA . ALA B 1 62 ? 0.222 -3.352 8.859 1 98.31 62 ALA B CA 1
ATOM 2465 C C . ALA B 1 62 ? -0.349 -2.816 10.164 1 98.31 62 ALA B C 1
ATOM 2467 O O . ALA B 1 62 ? -0.759 -3.592 11.031 1 98.31 62 ALA B O 1
ATOM 2468 N N . ARG B 1 63 ? -0.373 -1.532 10.266 1 97.12 63 ARG B N 1
ATOM 2469 C CA . ARG B 1 63 ? -0.976 -0.89 11.43 1 97.12 63 ARG B CA 1
ATOM 2470 C C . ARG B 1 63 ? -2.379 -0.384 11.109 1 97.12 63 ARG B C 1
ATOM 2472 O O . ARG B 1 63 ? -3.309 -0.575 11.898 1 97.12 63 ARG B O 1
ATOM 2479 N N . ASP B 1 64 ? -2.545 0.322 10.062 1 98.5 64 ASP B N 1
ATOM 2480 C CA . ASP B 1 64 ? -3.82 0.873 9.609 1 98.5 64 ASP B CA 1
ATOM 2481 C C . ASP B 1 64 ? -3.721 1.389 8.18 1 98.5 64 ASP B C 1
ATOM 2483 O O . ASP B 1 64 ? -2.641 1.387 7.586 1 98.5 64 ASP B O 1
ATOM 2487 N N . ILE B 1 65 ? -4.812 1.62 7.605 1 98.88 65 ILE B N 1
ATOM 2488 C CA . ILE B 1 65 ? -4.902 2.373 6.359 1 98.88 65 ILE B CA 1
ATOM 2489 C C . ILE B 1 65 ? -5.375 3.795 6.648 1 98.88 65 ILE B C 1
ATOM 2491 O O . ILE B 1 65 ? -6.375 3.996 7.34 1 98.88 65 ILE B O 1
ATOM 2495 N N . TRP B 1 66 ? -4.605 4.707 6.188 1 98.88 66 TRP B N 1
ATOM 2496 C CA . TRP B 1 66 ? -4.781 6.137 6.426 1 98.88 66 TRP B CA 1
ATOM 2497 C C . TRP B 1 66 ? -5.238 6.848 5.156 1 98.88 66 TRP B C 1
ATOM 2499 O O . TRP B 1 66 ? -4.445 7.039 4.227 1 98.88 66 TRP B O 1
ATOM 2509 N N . ARG B 1 67 ? -6.484 7.258 5.125 1 98.69 67 ARG B N 1
ATOM 2510 C CA . ARG B 1 67 ? -7.02 8.031 4.008 1 98.69 67 ARG B CA 1
ATOM 2511 C C . ARG B 1 67 ? -6.973 9.531 4.305 1 98.69 67 ARG B C 1
ATOM 2513 O O . ARG B 1 67 ? -7.324 9.961 5.406 1 98.69 67 ARG B O 1
ATOM 2520 N N . ARG B 1 68 ? -6.527 10.289 3.395 1 98.62 68 ARG B N 1
ATOM 2521 C CA . ARG B 1 68 ? -6.461 11.742 3.488 1 98.62 68 ARG B CA 1
ATOM 2522 C C . ARG B 1 68 ? -7.082 12.398 2.262 1 98.62 68 ARG B C 1
ATOM 2524 O O . ARG B 1 68 ? -6.77 12.023 1.127 1 98.62 68 ARG B O 1
ATOM 2531 N N . GLU B 1 69 ? -7.906 13.336 2.516 1 98.75 69 GLU B N 1
ATOM 2532 C CA . GLU B 1 69 ? -8.609 13.992 1.415 1 98.75 69 GLU B CA 1
ATOM 2533 C C . GLU B 1 69 ? -8.438 15.508 1.471 1 98.75 69 GLU B C 1
ATOM 2535 O O . GLU B 1 69 ? -8.727 16.141 2.49 1 98.75 69 GLU B O 1
ATOM 2540 N N . VAL B 1 70 ? -7.918 16.047 0.401 1 98.81 70 VAL B N 1
ATOM 2541 C CA . VAL B 1 70 ? -7.816 17.484 0.208 1 98.81 70 VAL B CA 1
ATOM 2542 C C . VAL B 1 70 ? -9.094 18.016 -0.446 1 98.81 70 VAL B C 1
ATOM 2544 O O . VAL B 1 70 ? -9.508 17.531 -1.5 1 98.81 70 VAL B O 1
ATOM 2547 N N . ARG B 1 71 ? -9.656 19.016 0.169 1 98.75 71 ARG B N 1
ATOM 2548 C CA . ARG B 1 71 ? -10.867 19.656 -0.342 1 98.75 71 ARG B CA 1
ATOM 2549 C C . ARG B 1 71 ? -10.703 21.172 -0.383 1 98.75 71 ARG B C 1
ATOM 2551 O O . ARG B 1 71 ? -10.086 21.766 0.506 1 98.75 71 ARG B O 1
ATOM 2558 N N . PHE B 1 72 ? -11.281 21.734 -1.413 1 98.44 72 PHE B N 1
ATOM 2559 C CA . PHE B 1 72 ? -11.5 23.172 -1.452 1 98.44 72 PHE B CA 1
ATOM 2560 C C . PHE B 1 72 ? -12.992 23.5 -1.406 1 98.44 72 PHE B C 1
ATOM 2562 O O . PHE B 1 72 ? -13.75 23.078 -2.281 1 98.44 72 PHE B O 1
ATOM 2569 N N . GLU B 1 73 ? -13.297 24.156 -0.364 1 97.62 73 GLU B N 1
ATOM 2570 C CA . GLU B 1 73 ? -14.719 24.406 -0.143 1 97.62 73 GLU B CA 1
ATOM 2571 C C . GLU B 1 73 ? -14.969 25.828 0.344 1 97.62 73 GLU B C 1
ATOM 2573 O O . GLU B 1 73 ? -14.039 26.5 0.788 1 97.62 73 GLU B O 1
ATOM 2578 N N . THR B 1 74 ? -16.234 26.25 0.149 1 96.88 74 THR B N 1
ATOM 2579 C CA . THR B 1 74 ? -16.656 27.531 0.716 1 96.88 74 THR B CA 1
ATOM 2580 C C . THR B 1 74 ? -17.359 27.328 2.051 1 96.88 74 THR B C 1
ATOM 2582 O O . THR B 1 74 ? -18.375 26.625 2.121 1 96.88 74 THR B O 1
ATOM 2585 N N . ILE B 1 75 ? -16.781 27.859 3.035 1 91.5 75 ILE B N 1
ATOM 2586 C CA . ILE B 1 75 ? -17.344 27.812 4.379 1 91.5 75 ILE B CA 1
ATOM 2587 C C . ILE B 1 75 ? -17.672 29.234 4.852 1 91.5 75 ILE B C 1
ATOM 2589 O O . ILE B 1 75 ? -16.781 30.078 4.941 1 91.5 75 ILE B O 1
ATOM 2593 N N . ASP B 1 76 ? -18.984 29.438 5.164 1 90 76 ASP B N 1
ATOM 2594 C CA . ASP B 1 76 ? -19.453 30.75 5.602 1 90 76 ASP B CA 1
ATOM 2595 C C . ASP B 1 76 ? -19.016 31.844 4.625 1 90 76 ASP B C 1
ATOM 2597 O O . ASP B 1 76 ? -18.484 32.875 5.039 1 90 76 ASP B O 1
ATOM 2601 N N . GLY B 1 77 ? -19.047 31.547 3.422 1 94.25 77 GLY B N 1
ATOM 2602 C CA . GLY B 1 77 ? -18.812 32.5 2.359 1 94.25 77 GLY B CA 1
ATOM 2603 C C . GLY B 1 77 ? -17.344 32.688 2.031 1 94.25 77 GLY B C 1
ATOM 2604 O O . GLY B 1 77 ? -16.984 33.469 1.156 1 94.25 77 GLY B O 1
ATOM 2605 N N . VAL B 1 78 ? -16.531 32 2.715 1 96.75 78 VAL B N 1
ATOM 2606 C CA . VAL B 1 78 ? -15.086 32.156 2.512 1 96.75 78 VAL B CA 1
ATOM 2607 C C . VAL B 1 78 ? -14.516 30.844 1.956 1 96.75 78 VAL B C 1
ATOM 2609 O O . VAL B 1 78 ? -14.82 29.766 2.459 1 96.75 78 VAL B O 1
ATOM 2612 N N . ARG B 1 79 ? -13.719 31.016 0.911 1 97.5 79 ARG B N 1
ATOM 2613 C CA . ARG B 1 79 ? -13.047 29.844 0.362 1 97.5 79 ARG B CA 1
ATOM 2614 C C . ARG B 1 79 ? -12.023 29.281 1.349 1 97.5 79 ARG B C 1
ATOM 2616 O O . ARG B 1 79 ? -11.211 30.016 1.899 1 97.5 79 ARG B O 1
ATOM 2623 N N . LYS B 1 80 ? -12.148 27.906 1.581 1 98.62 80 LYS B N 1
ATOM 2624 C CA . LYS B 1 80 ? -11.273 27.25 2.551 1 98.62 80 LYS B CA 1
ATOM 2625 C C . LYS B 1 80 ? -10.609 26.016 1.949 1 98.62 80 LYS B C 1
ATOM 2627 O O . LYS B 1 80 ? -11.117 25.453 0.978 1 98.62 80 LYS B O 1
ATOM 2632 N N . LEU B 1 81 ? -9.43 25.781 2.43 1 98.81 81 LEU B N 1
ATOM 2633 C CA . LEU B 1 81 ? -8.781 24.484 2.287 1 98.81 81 LEU B CA 1
ATOM 2634 C C . LEU B 1 81 ? -9.117 23.578 3.467 1 98.81 81 LEU B C 1
ATOM 2636 O O . LEU B 1 81 ? -9 23.984 4.625 1 98.81 81 LEU B O 1
ATOM 2640 N N . ARG B 1 82 ? -9.617 22.375 3.164 1 98.81 82 ARG B N 1
ATOM 2641 C CA . ARG B 1 82 ? -9.984 21.406 4.188 1 98.81 82 ARG B CA 1
ATOM 2642 C C . ARG B 1 82 ? -9.289 20.062 3.943 1 98.81 82 ARG B C 1
ATOM 2644 O O . ARG B 1 82 ? -9.242 19.578 2.811 1 98.81 82 ARG B O 1
ATOM 2651 N N . ILE B 1 83 ? -8.641 19.547 4.953 1 98.88 83 ILE B N 1
ATOM 2652 C CA . ILE B 1 83 ? -8.062 18.203 4.887 1 98.88 83 ILE B CA 1
ATOM 2653 C C . ILE B 1 83 ? -8.789 17.281 5.863 1 98.88 83 ILE B C 1
ATOM 2655 O O . ILE B 1 83 ? -8.797 17.531 7.07 1 98.88 83 ILE B O 1
ATOM 2659 N N . VAL B 1 84 ? -9.398 16.25 5.32 1 98.81 84 VAL B N 1
ATOM 2660 C CA . VAL B 1 84 ? -10.094 15.242 6.109 1 98.81 84 VAL B CA 1
ATOM 2661 C C . VAL B 1 84 ? -9.281 13.953 6.121 1 98.81 84 VAL B C 1
ATOM 2663 O O . VAL B 1 84 ? -8.812 13.492 5.074 1 98.81 84 VAL B O 1
ATOM 2666 N N . GLN B 1 85 ? -9.078 13.43 7.32 1 98.88 85 GLN B N 1
ATOM 2667 C CA . GLN B 1 85 ? -8.273 12.227 7.492 1 98.88 85 GLN B CA 1
ATOM 2668 C C . GLN B 1 85 ? -9.07 11.133 8.195 1 98.88 85 GLN B C 1
ATOM 2670 O O . GLN B 1 85 ? -9.945 11.422 9.023 1 98.88 85 GLN B O 1
ATOM 2675 N N . ARG B 1 86 ? -8.766 9.93 7.832 1 98.75 86 ARG B N 1
ATOM 2676 C CA . ARG B 1 86 ? -9.383 8.758 8.438 1 98.75 86 ARG B CA 1
ATOM 2677 C C . ARG B 1 86 ? -8.383 7.609 8.555 1 98.75 86 ARG B C 1
ATOM 2679 O O . ARG B 1 86 ? -7.68 7.297 7.594 1 98.75 86 ARG B O 1
ATOM 2686 N N . TRP B 1 87 ? -8.297 7.086 9.734 1 98.69 87 TRP B N 1
ATOM 2687 C CA . TRP B 1 87 ? -7.531 5.863 9.969 1 98.69 87 TRP B CA 1
ATOM 2688 C C . TRP B 1 87 ? -8.453 4.695 10.297 1 98.69 87 TRP B C 1
ATOM 2690 O O . TRP B 1 87 ? -9.281 4.789 11.203 1 98.69 87 TRP B O 1
ATOM 2700 N N . ASP B 1 88 ? -8.312 3.676 9.562 1 98.31 88 ASP B N 1
ATOM 2701 C CA . ASP B 1 88 ? -8.922 2.396 9.914 1 98.31 88 ASP B CA 1
ATOM 2702 C C . ASP B 1 88 ? -7.887 1.43 10.477 1 98.31 88 ASP B C 1
ATOM 2704 O O . ASP B 1 88 ? -7.078 0.875 9.734 1 98.31 88 ASP B O 1
ATOM 2708 N N . GLY B 1 89 ? -7.977 1.222 11.781 1 97 89 GLY B N 1
ATOM 2709 C CA . GLY B 1 89 ? -6.969 0.454 12.492 1 97 89 GLY B CA 1
ATOM 2710 C C . GLY B 1 89 ? -7.18 -1.045 12.398 1 97 89 GLY B C 1
ATOM 2711 O O . GLY B 1 89 ? -8.258 -1.501 12.008 1 97 89 GLY B O 1
ATOM 2712 N N . THR B 1 90 ? -6.051 -1.754 12.664 1 94.06 90 THR B N 1
ATOM 2713 C CA . THR B 1 90 ? -6.062 -3.209 12.766 1 94.06 90 THR B CA 1
ATOM 2714 C C . THR B 1 90 ? -5.727 -3.658 14.18 1 94.06 90 THR B C 1
ATOM 2716 O O . THR B 1 90 ? -5.664 -2.84 15.102 1 94.06 90 THR B O 1
ATOM 2719 N N . GLY B 1 91 ? -5.605 -4.977 14.414 1 87.94 91 GLY B N 1
ATOM 2720 C CA . GLY B 1 91 ? -5.168 -5.512 15.688 1 87.94 91 GLY B CA 1
ATOM 2721 C C . GLY B 1 91 ? -6.312 -6.016 16.547 1 87.94 91 GLY B C 1
ATOM 2722 O O . GLY B 1 91 ? -7.418 -6.23 16.047 1 87.94 91 GLY B O 1
ATOM 2723 N N . ALA B 1 92 ? -5.918 -6.18 17.828 1 86.75 92 ALA B N 1
ATOM 2724 C CA . ALA B 1 92 ? -6.867 -6.781 18.766 1 86.75 92 ALA B CA 1
ATOM 2725 C C . ALA B 1 92 ? -7.973 -5.797 19.141 1 86.75 92 ALA B C 1
ATOM 2727 O O . ALA B 1 92 ? -9.109 -6.199 19.391 1 86.75 92 ALA B O 1
ATOM 2728 N N . LYS B 1 93 ? -7.641 -4.594 19.125 1 89.81 93 LYS B N 1
ATOM 2729 C CA . LYS B 1 93 ? -8.586 -3.518 19.422 1 89.81 93 LYS B CA 1
ATOM 2730 C C . LYS B 1 93 ? -8.508 -2.416 18.359 1 89.81 93 LYS B C 1
ATOM 2732 O O . LYS B 1 93 ? -7.957 -1.342 18.625 1 89.81 93 LYS B O 1
ATOM 2737 N N . PRO B 1 94 ? -9.086 -2.699 17.25 1 92.25 94 PRO B N 1
ATOM 2738 C CA . PRO B 1 94 ? -8.961 -1.716 16.172 1 92.25 94 PRO B CA 1
ATOM 2739 C C . PRO B 1 94 ? -9.656 -0.395 16.5 1 92.25 94 PRO B C 1
ATOM 2741 O O . PRO B 1 94 ? -10.719 -0.388 17.125 1 92.25 94 PRO B O 1
ATOM 2744 N N . SER B 1 95 ? -9.047 0.681 16.141 1 95.12 95 SER B N 1
ATOM 2745 C CA . SER B 1 95 ? -9.609 2.014 16.328 1 95.12 95 SER B CA 1
ATOM 2746 C C . SER B 1 95 ? -10 2.645 14.992 1 95.12 95 SER B C 1
ATOM 2748 O O . SER B 1 95 ? -9.438 2.309 13.953 1 95.12 95 SER B O 1
ATOM 2750 N N . LEU B 1 96 ? -11.016 3.465 15.07 1 97.88 96 LEU B N 1
ATOM 2751 C CA . LEU B 1 96 ? -11.32 4.426 14.016 1 97.88 96 LEU B CA 1
ATOM 2752 C C . LEU B 1 96 ? -10.93 5.84 14.438 1 97.88 96 LEU B C 1
ATOM 2754 O O . LEU B 1 96 ? -11.406 6.332 15.469 1 97.88 96 LEU B O 1
ATOM 2758 N N . VAL B 1 97 ? -10.109 6.465 13.727 1 98.44 97 VAL B N 1
ATOM 2759 C CA . VAL B 1 97 ? -9.664 7.824 14.016 1 98.44 97 VAL B CA 1
ATOM 2760 C C . VAL B 1 97 ? -10 8.742 12.836 1 98.44 97 VAL B C 1
ATOM 2762 O O . VAL B 1 97 ? -9.742 8.391 11.68 1 98.44 97 VAL B O 1
ATOM 2765 N N . THR B 1 98 ? -10.586 9.852 13.078 1 98.56 98 THR B N 1
ATOM 2766 C CA . THR B 1 98 ? -10.805 10.852 12.039 1 98.56 98 THR B CA 1
ATOM 2767 C C . THR B 1 98 ? -10.258 12.211 12.484 1 98.56 98 THR B C 1
ATOM 2769 O O . THR B 1 98 ? -10.234 12.523 13.672 1 98.56 98 THR B O 1
ATOM 2772 N N . ARG B 1 99 ? -9.781 12.945 11.539 1 98.75 99 ARG B N 1
ATOM 2773 C CA . ARG B 1 99 ? -9.367 14.336 11.711 1 98.75 99 ARG B CA 1
ATOM 2774 C C . ARG B 1 99 ? -9.969 15.227 10.625 1 98.75 99 ARG B C 1
ATOM 2776 O O . ARG B 1 99 ? -10.125 14.805 9.484 1 98.75 99 ARG B O 1
ATOM 2783 N N . ASP B 1 100 ? -10.289 16.391 11.016 1 98.75 100 ASP B N 1
ATOM 2784 C CA . ASP B 1 100 ? -10.852 17.422 10.148 1 98.75 100 ASP B CA 1
ATOM 2785 C C . ASP B 1 100 ? -10.18 18.766 10.391 1 98.75 100 ASP B C 1
ATOM 2787 O O . ASP B 1 100 ? -10.367 19.375 11.445 1 98.75 100 ASP B O 1
ATOM 2791 N N . SER B 1 101 ? -9.438 19.25 9.438 1 98.88 101 SER B N 1
ATOM 2792 C CA . SER B 1 101 ? -8.664 20.469 9.578 1 98.88 101 SER B CA 1
ATOM 2793 C C . SER B 1 101 ? -9.039 21.484 8.5 1 98.88 101 SER B C 1
ATOM 2795 O O . SER B 1 101 ? -9.242 21.125 7.344 1 98.88 101 SER B O 1
ATOM 2797 N N . VAL B 1 102 ? -9.078 22.75 8.859 1 98.81 102 VAL B N 1
ATOM 2798 C CA . VAL B 1 102 ? -9.453 23.812 7.938 1 98.81 102 VAL B CA 1
ATOM 2799 C C . VAL B 1 102 ? -8.352 24.875 7.898 1 98.81 102 VAL B C 1
ATOM 2801 O O . VAL B 1 102 ? -7.793 25.234 8.938 1 98.81 102 VAL B O 1
ATOM 2804 N N . PHE B 1 103 ? -8.094 25.375 6.719 1 98.75 103 PHE B N 1
ATOM 2805 C CA . PHE B 1 103 ? -7.004 26.328 6.504 1 98.75 103 PHE B CA 1
ATOM 2806 C C . PHE B 1 103 ? -7.418 27.422 5.531 1 98.75 103 PHE B C 1
ATOM 2808 O O . PHE B 1 103 ? -8.414 27.281 4.824 1 98.75 103 PHE B O 1
ATOM 2815 N N . GLU B 1 104 ? -6.617 28.469 5.559 1 98.5 104 GLU B N 1
ATOM 2816 C CA . GLU B 1 104 ? -6.637 29.438 4.469 1 98.5 104 GLU B CA 1
ATOM 2817 C C . GLU B 1 104 ? -5.887 28.906 3.248 1 98.5 104 GLU B C 1
ATOM 2819 O O . GLU B 1 104 ? -4.715 28.531 3.344 1 98.5 104 GLU B O 1
ATOM 2824 N N . PRO B 1 105 ? -6.562 28.875 2.098 1 98.25 105 PRO B N 1
ATOM 2825 C CA . PRO B 1 105 ? -5.848 28.422 0.902 1 98.25 105 PRO B CA 1
ATOM 2826 C C . PRO B 1 105 ? -4.648 29.312 0.562 1 98.25 105 PRO B C 1
ATOM 2828 O O . PRO B 1 105 ? -4.707 30.531 0.726 1 98.25 105 PRO B O 1
ATOM 2831 N N . GLY B 1 106 ? 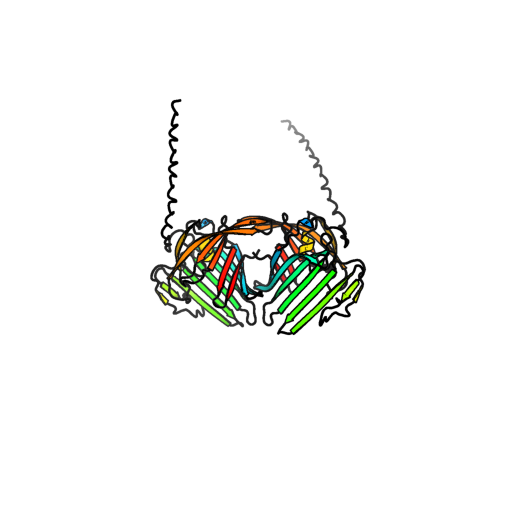-3.568 28.719 0.085 1 98.38 106 GLY B N 1
ATOM 2832 C CA . GLY B 1 106 ? -2.373 29.438 -0.326 1 98.38 106 GLY B CA 1
ATOM 2833 C C . GLY B 1 106 ? -1.365 29.609 0.795 1 98.38 106 GLY B C 1
ATOM 2834 O O . GLY B 1 106 ? -0.167 29.391 0.596 1 98.38 106 GLY B O 1
ATOM 2835 N N . THR B 1 107 ? -1.851 29.938 1.996 1 98.56 107 THR B N 1
ATOM 2836 C CA . THR B 1 107 ? -0.939 30.25 3.096 1 98.56 107 THR B CA 1
ATOM 2837 C C . THR B 1 107 ? -0.897 29.094 4.094 1 98.56 107 THR B C 1
ATOM 2839 O O . THR B 1 107 ? -0.006 29.031 4.945 1 98.56 107 THR B O 1
ATOM 2842 N N . TRP B 1 108 ? -1.884 28.203 4.055 1 98.62 108 TRP B N 1
ATOM 2843 C CA . TRP B 1 108 ? -2.004 27.047 4.938 1 98.62 108 TRP B CA 1
ATOM 2844 C C . TRP B 1 108 ? -2.203 27.484 6.387 1 98.62 108 TRP B C 1
ATOM 2846 O O . TRP B 1 108 ? -1.888 26.734 7.316 1 98.62 108 TRP B O 1
ATOM 2856 N N . ARG B 1 109 ? -2.561 28.781 6.648 1 98.81 109 ARG B N 1
ATOM 2857 C CA . ARG B 1 109 ? -2.891 29.234 7.996 1 98.81 109 ARG B CA 1
ATOM 2858 C C . ARG B 1 109 ? -4.039 28.422 8.586 1 98.81 109 ARG B C 1
ATOM 2860 O O . ARG B 1 109 ? -5.121 28.359 8 1 98.81 109 ARG B O 1
ATOM 2867 N N . PRO B 1 110 ? -3.838 27.797 9.695 1 98.75 110 PRO B N 1
ATOM 2868 C CA . PRO B 1 110 ? -4.887 26.938 10.25 1 98.75 110 PRO B CA 1
ATOM 2869 C C . PRO B 1 110 ? -5.973 27.719 10.977 1 98.75 110 PRO B C 1
ATOM 2871 O O . PRO B 1 110 ? -5.684 28.75 11.594 1 98.75 110 PRO B O 1
ATOM 2874 N N . SER B 1 111 ? -7.184 27.234 10.906 1 97.94 111 SER B N 1
ATOM 2875 C CA . SER B 1 111 ? -8.297 27.828 11.641 1 97.94 111 SER B CA 1
ATOM 2876 C C . SER B 1 111 ? -8.836 26.859 12.695 1 97.94 111 SER B C 1
ATOM 2878 O O . SER B 1 111 ? -8.922 27.219 13.875 1 97.94 111 SER B O 1
ATOM 2880 N N . SER B 1 112 ? -9.148 25.688 12.32 1 98.31 112 SER B N 1
ATOM 2881 C CA . SER B 1 112 ? -9.703 24.719 13.258 1 98.31 112 SER B CA 1
ATOM 2882 C C . SER B 1 112 ? -9.188 23.312 12.969 1 98.31 112 SER B C 1
ATOM 2884 O O . SER B 1 112 ? -8.695 23.047 11.867 1 98.31 112 SER B O 1
ATOM 2886 N N . HIS B 1 113 ? -9.273 22.469 13.969 1 98.81 113 HIS B N 1
ATOM 2887 C CA . HIS B 1 113 ? -8.852 21.078 13.93 1 98.81 113 HIS B CA 1
ATOM 2888 C C . HIS B 1 113 ? -9.711 20.219 14.859 1 98.81 113 HIS B C 1
ATOM 2890 O O . HIS B 1 113 ? -9.828 20.516 16.047 1 98.81 113 HIS B O 1
ATOM 2896 N N . LEU B 1 114 ? -10.352 19.219 14.305 1 98.81 114 LEU B N 1
ATOM 2897 C CA . LEU B 1 114 ? -11.203 18.312 15.07 1 98.81 114 LEU B CA 1
ATOM 2898 C C . LEU B 1 114 ? -10.695 16.891 14.977 1 98.81 114 LEU B C 1
ATOM 2900 O O . LEU B 1 114 ? -10.453 16.375 13.875 1 98.81 114 LEU B O 1
ATOM 2904 N N . ARG B 1 115 ? -10.516 16.281 16.109 1 98.75 115 ARG B N 1
ATOM 2905 C CA . ARG B 1 115 ? -10.141 14.867 16.234 1 98.75 115 ARG B CA 1
ATOM 2906 C C . ARG B 1 115 ? -11.281 14.055 16.844 1 98.75 115 ARG B C 1
ATOM 2908 O O . ARG B 1 115 ? -11.867 14.445 17.844 1 98.75 115 ARG B O 1
ATOM 2915 N N . VAL B 1 116 ? -11.531 12.969 16.234 1 98.62 116 VAL B N 1
ATOM 2916 C CA . VAL B 1 116 ? -12.445 12 16.844 1 98.62 116 VAL B CA 1
ATOM 2917 C C . VAL B 1 116 ? -11.812 10.609 16.812 1 98.62 116 VAL B C 1
ATOM 2919 O O . VAL B 1 116 ? -11.344 10.156 15.773 1 98.62 116 VAL B O 1
ATOM 2922 N N . THR B 1 117 ? -11.719 10.008 17.922 1 98.31 117 THR B N 1
ATOM 2923 C CA . THR B 1 117 ? -11.227 8.641 18.062 1 98.31 117 THR B CA 1
ATOM 2924 C C . THR B 1 117 ? -12.305 7.727 18.625 1 98.31 117 THR B C 1
ATOM 2926 O O . THR B 1 117 ? -12.938 8.055 19.641 1 98.31 117 THR B O 1
ATOM 2929 N N . THR B 1 118 ? -12.523 6.684 17.984 1 97.62 118 THR B N 1
ATOM 2930 C CA . THR B 1 118 ? -13.477 5.684 18.453 1 97.62 118 THR B CA 1
ATOM 2931 C C . THR B 1 118 ? -12.789 4.34 18.672 1 97.62 118 THR B C 1
ATOM 2933 O O . THR B 1 118 ? -12.141 3.812 17.766 1 97.62 118 THR B O 1
ATOM 2936 N N . VAL B 1 119 ? -12.836 3.873 19.859 1 94.75 119 VAL B N 1
ATOM 2937 C CA . VAL B 1 119 ? -12.375 2.541 20.234 1 94.75 119 VAL B CA 1
ATOM 2938 C C . VAL B 1 119 ? -13.469 1.812 21.016 1 94.75 119 VAL B C 1
ATOM 2940 O O . VAL B 1 119 ? -14 2.34 21.984 1 94.75 119 VAL B O 1
ATOM 2943 N N . ASP B 1 120 ? -13.789 0.562 20.734 1 89.88 120 ASP B N 1
ATOM 2944 C CA . ASP B 1 120 ? -14.812 -0.226 21.422 1 89.88 120 ASP B CA 1
ATOM 2945 C C . ASP B 1 120 ? -16.062 0.604 21.672 1 89.88 120 ASP B C 1
ATOM 2947 O O . ASP B 1 120 ? -16.562 0.664 22.797 1 89.88 120 ASP B O 1
ATOM 2951 N N . ASP B 1 121 ? -16.453 1.376 20.797 1 86.88 121 ASP B N 1
ATOM 2952 C CA . ASP B 1 121 ? -17.688 2.164 20.797 1 86.88 121 ASP B CA 1
ATOM 2953 C C . ASP B 1 121 ? -17.547 3.389 21.688 1 86.88 121 ASP B C 1
ATOM 2955 O O . ASP B 1 121 ? -18.531 4.082 21.953 1 86.88 121 ASP B O 1
ATOM 2959 N N . ARG B 1 122 ? -16.438 3.59 22.266 1 94.62 122 ARG B N 1
ATOM 2960 C CA . ARG B 1 122 ? -16.203 4.809 23.016 1 94.62 122 ARG B CA 1
ATOM 2961 C C . ARG B 1 122 ? -15.547 5.879 22.156 1 94.62 122 ARG B C 1
ATOM 2963 O O . ARG B 1 122 ? -14.5 5.637 21.547 1 94.62 122 ARG B O 1
ATOM 2970 N N . LYS B 1 123 ? -16.156 7.016 22.234 1 97 123 LYS B N 1
ATOM 2971 C CA . LYS B 1 123 ? -15.727 8.117 21.375 1 97 123 LYS B CA 1
ATOM 2972 C C . LYS B 1 123 ? -15.039 9.211 22.188 1 97 123 LYS B C 1
ATOM 2974 O O . LYS B 1 123 ? -15.516 9.578 23.266 1 97 123 LYS B O 1
ATOM 2979 N N . THR B 1 124 ? -13.891 9.617 21.75 1 98.19 124 THR B N 1
ATOM 2980 C CA . THR B 1 124 ? -13.203 10.797 22.266 1 98.19 124 THR B CA 1
ATOM 2981 C C . THR B 1 124 ? -13.148 11.898 21.219 1 98.19 124 THR B C 1
ATOM 2983 O O . THR B 1 124 ? -12.727 11.672 20.078 1 98.19 124 THR B O 1
ATOM 2986 N N . VAL B 1 125 ? -13.641 13.07 21.641 1 98.69 125 VAL B N 1
ATOM 2987 C CA . VAL B 1 125 ? -13.672 14.219 20.734 1 98.69 125 VAL B CA 1
ATOM 2988 C C . VAL B 1 125 ? -12.727 15.305 21.25 1 98.69 125 VAL B C 1
ATOM 2990 O O . VAL B 1 125 ? -12.789 15.688 22.422 1 98.69 125 VAL B O 1
ATOM 2993 N N . GLU B 1 126 ? -11.82 15.758 20.422 1 98.81 126 GLU B N 1
ATOM 2994 C CA . GLU B 1 126 ? -10.906 16.859 20.719 1 98.81 126 GLU B CA 1
ATOM 2995 C C . GLU B 1 126 ? -10.953 17.922 19.625 1 98.81 126 GLU B C 1
ATOM 2997 O O . GLU B 1 126 ? -10.508 17.688 18.5 1 98.81 126 GLU B O 1
ATOM 3002 N N . GLY B 1 127 ? -11.461 19.094 19.969 1 98.81 127 GLY B N 1
ATOM 3003 C CA . GLY B 1 127 ? -11.547 20.203 19.031 1 98.81 127 GLY B CA 1
ATOM 3004 C C . GLY B 1 127 ? -10.664 21.375 19.406 1 98.81 127 GLY B C 1
ATOM 3005 O O . GLY B 1 127 ? -10.586 21.75 20.578 1 98.81 127 GLY B O 1
ATOM 3006 N N . PHE B 1 128 ? -10.047 21.938 18.391 1 98.94 128 PHE B N 1
ATOM 3007 C CA . PHE B 1 128 ? -9.102 23.016 18.625 1 98.94 128 PHE B CA 1
ATOM 3008 C C . PHE B 1 128 ? -9.352 24.172 17.672 1 98.94 128 PHE B C 1
ATOM 3010 O O . PHE B 1 128 ? -9.656 23.953 16.5 1 98.94 128 PHE B O 1
ATOM 3017 N N . ARG B 1 129 ? -9.195 25.359 18.188 1 98.81 129 ARG B N 1
ATOM 3018 C CA . ARG B 1 129 ? -9.18 26.578 17.375 1 98.81 129 ARG B CA 1
ATOM 3019 C C . ARG B 1 129 ? -7.781 27.188 17.328 1 98.81 129 ARG B C 1
ATOM 3021 O O . ARG B 1 129 ? -7.168 27.422 18.375 1 98.81 129 ARG B O 1
ATOM 3028 N N . PHE B 1 130 ? -7.301 27.391 16.156 1 98.69 130 PHE B N 1
ATOM 3029 C CA . PHE B 1 130 ? -6.008 28.031 15.969 1 98.69 130 PHE B CA 1
ATOM 3030 C C . PHE B 1 130 ? -6.176 29.547 15.82 1 98.69 130 PHE B C 1
ATOM 3032 O O . PHE B 1 130 ? -6.992 30 15.023 1 98.69 130 PHE B O 1
ATOM 3039 N N . ALA B 1 131 ? -5.43 30.281 16.547 1 98.38 131 ALA B N 1
ATOM 3040 C CA . ALA B 1 131 ? -5.223 31.719 16.406 1 98.38 131 ALA B CA 1
ATOM 3041 C C . ALA B 1 131 ? -3.74 32.062 16.266 1 98.38 131 ALA B C 1
ATOM 3043 O O . ALA B 1 131 ? -2.883 31.188 16.453 1 98.38 131 ALA B O 1
ATOM 3044 N N . PRO B 1 132 ? -3.447 33.25 15.812 1 98.12 132 PRO B N 1
ATOM 3045 C CA . PRO B 1 132 ? -2.039 33.625 15.602 1 98.12 132 PRO B CA 1
ATOM 3046 C C . PRO B 1 132 ? -1.205 33.5 16.875 1 98.12 132 PRO B C 1
ATOM 3048 O O . PRO B 1 132 ? -0.016 33.188 16.812 1 98.12 132 PRO B O 1
ATOM 3051 N N . ASP B 1 133 ? -1.822 33.719 18.047 1 98.31 133 ASP B N 1
ATOM 3052 C CA . ASP B 1 133 ? -1.02 33.844 19.25 1 98.31 133 ASP B CA 1
ATOM 3053 C C . ASP B 1 133 ? -1.253 32.656 20.203 1 98.31 133 ASP B C 1
ATOM 3055 O O . ASP B 1 133 ? -0.579 32.531 21.219 1 98.31 133 ASP B O 1
ATOM 3059 N N . ARG B 1 134 ? -2.197 31.828 19.906 1 98.56 134 ARG B N 1
ATOM 3060 C CA . ARG B 1 134 ? -2.484 30.703 20.797 1 98.56 134 ARG B CA 1
ATOM 3061 C C . ARG B 1 134 ? -3.363 29.672 20.094 1 98.56 134 ARG B C 1
ATOM 3063 O O . ARG B 1 134 ? -3.902 29.922 19.016 1 98.56 134 ARG B O 1
ATOM 3070 N N . ILE B 1 135 ? -3.494 28.531 20.656 1 98.81 135 ILE B N 1
ATOM 3071 C CA . ILE B 1 135 ? -4.5 27.516 20.328 1 98.81 135 ILE B CA 1
ATOM 3072 C C . ILE B 1 135 ? -5.41 27.297 21.547 1 98.81 135 ILE B C 1
ATOM 3074 O O . ILE B 1 135 ? -4.945 27.266 22.688 1 98.81 135 ILE B O 1
ATOM 3078 N N . THR B 1 136 ? -6.699 27.203 21.281 1 98.81 136 THR B N 1
ATOM 3079 C CA . THR B 1 136 ? -7.688 27 22.344 1 98.81 136 THR B CA 1
ATOM 3080 C C . THR B 1 136 ? -8.656 25.891 21.969 1 98.81 136 THR B C 1
ATOM 3082 O O . THR B 1 136 ? -8.609 25.359 20.859 1 98.81 136 THR B O 1
ATOM 3085 N N . GLY B 1 137 ? -9.438 25.438 22.859 1 98.75 137 GLY B N 1
ATOM 3086 C CA . GLY B 1 137 ? -10.531 24.547 22.547 1 98.75 137 GLY B CA 1
ATOM 3087 C C . GLY B 1 137 ? -11.508 25.125 21.547 1 98.75 137 GLY B C 1
ATOM 3088 O O . GLY B 1 137 ? -11.828 26.328 21.609 1 98.75 137 GLY B O 1
ATOM 3089 N N . LEU B 1 138 ? -11.961 24.328 20.672 1 98.56 138 LEU B N 1
ATOM 3090 C CA . LEU B 1 138 ? -12.898 24.781 19.656 1 98.56 138 LEU B CA 1
ATOM 3091 C C . LEU B 1 138 ? -14.297 24.953 20.25 1 98.56 138 LEU B C 1
ATOM 3093 O O . LEU B 1 138 ? -14.898 23.984 20.734 1 98.56 138 LEU B O 1
ATOM 3097 N N . PRO B 1 139 ? -14.812 26.125 20.203 1 97.19 139 PRO B N 1
ATOM 3098 C CA . PRO B 1 139 ? -16.172 26.328 20.719 1 97.19 139 PRO B CA 1
ATOM 3099 C C . PRO B 1 139 ? -17.234 25.625 19.891 1 97.19 139 PRO B C 1
ATOM 3101 O O . PRO B 1 139 ? -17.047 25.422 18.688 1 97.19 139 PRO B O 1
ATOM 3104 N N . GLY B 1 140 ? -18.266 25.203 20.562 1 96.31 140 GLY B N 1
ATOM 3105 C CA . GLY B 1 140 ? -19.422 24.672 19.859 1 96.31 140 GLY B CA 1
ATOM 3106 C C . GLY B 1 140 ? -19.312 23.203 19.531 1 96.31 140 GLY B C 1
ATOM 3107 O O . GLY B 1 140 ? -20.188 22.625 18.891 1 96.31 140 GLY B O 1
ATOM 3108 N N . VAL B 1 141 ? -18.234 22.609 19.844 1 97.38 141 VAL B N 1
ATOM 3109 C CA . VAL B 1 141 ? -18.078 21.172 19.625 1 97.38 141 VAL B CA 1
ATOM 3110 C C . VAL B 1 141 ? -18.609 20.406 20.828 1 97.38 141 VAL B C 1
ATOM 3112 O O . VAL B 1 141 ? -18.109 20.562 21.953 1 97.38 141 VAL B O 1
ATOM 3115 N N . ALA B 1 142 ? -19.609 19.594 20.547 1 96.19 142 ALA B N 1
ATOM 3116 C CA . ALA B 1 142 ? -20.203 18.781 21.609 1 96.19 142 ALA B CA 1
ATOM 3117 C C . ALA B 1 142 ? -19.203 17.781 22.156 1 96.19 142 ALA B C 1
ATOM 3119 O O . ALA B 1 142 ? -18.438 17.172 21.406 1 96.19 142 ALA B O 1
ATOM 3120 N N . ASP B 1 143 ? -19.156 17.641 23.578 1 96.94 143 ASP B N 1
ATOM 3121 C CA . ASP B 1 143 ? -18.344 16.656 24.281 1 96.94 143 ASP B CA 1
ATOM 3122 C C . ASP B 1 143 ? -16.859 16.844 24 1 96.94 143 ASP B C 1
ATOM 3124 O O . ASP B 1 143 ? -16.094 15.891 24 1 96.94 143 ASP B O 1
ATOM 3128 N N . ASN B 1 144 ? -16.5 18.062 23.641 1 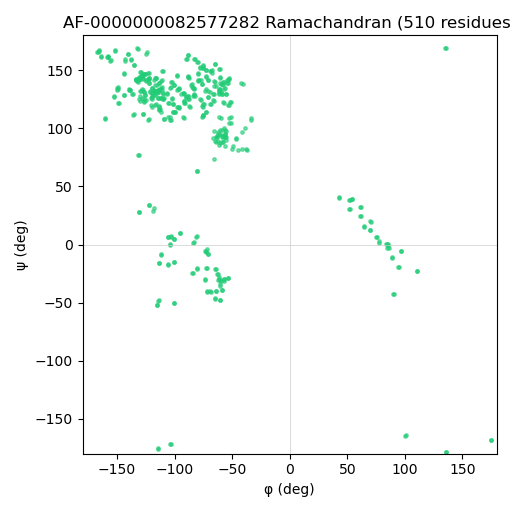98.5 144 ASN B N 1
ATOM 3129 C CA . ASN B 1 144 ? -15.086 18.375 23.438 1 98.5 144 ASN B CA 1
ATOM 3130 C C . ASN B 1 144 ? -14.273 18.172 24.719 1 98.5 144 ASN B C 1
ATOM 3132 O O . ASN B 1 144 ? -14.352 18.984 25.641 1 98.5 144 ASN B O 1
ATOM 3136 N N . SER B 1 145 ? -13.445 17.156 24.719 1 98.38 145 SER B N 1
ATOM 3137 C CA . SER B 1 145 ? -12.641 16.844 25.906 1 98.38 145 SER B CA 1
ATOM 3138 C C . SER B 1 145 ? -11.523 17.875 26.078 1 98.38 145 SER B C 1
ATOM 3140 O O . SER B 1 145 ? -10.812 17.859 27.094 1 98.38 145 SER B O 1
ATOM 3142 N N . ARG B 1 146 ? -11.383 18.797 25.094 1 98.31 146 ARG B N 1
ATOM 3143 C CA . ARG B 1 146 ? -10.344 19.828 25.125 1 98.31 146 ARG B CA 1
ATOM 3144 C C . ARG B 1 146 ? -10.953 21.219 25.156 1 98.31 146 ARG B C 1
ATOM 3146 O O . ARG B 1 146 ? -10.391 22.156 24.594 1 98.31 146 ARG B O 1
ATOM 3153 N N . ALA B 1 147 ? -12.078 21.359 25.734 1 98.12 147 ALA B N 1
ATOM 3154 C CA . ALA B 1 147 ? -12.789 22.625 25.75 1 98.12 147 ALA B CA 1
ATOM 3155 C C . ALA B 1 147 ? -11.984 23.703 26.469 1 98.12 147 ALA B C 1
ATOM 3157 O O . ALA B 1 147 ? -12.039 24.875 26.109 1 98.12 147 ALA B O 1
ATOM 3158 N N . ASP B 1 148 ? -11.172 23.297 27.453 1 97.94 148 ASP B N 1
ATOM 3159 C CA . ASP B 1 148 ? -10.438 24.266 28.266 1 97.94 148 ASP B CA 1
ATOM 3160 C C . ASP B 1 148 ? -8.992 24.375 27.797 1 97.94 148 ASP B C 1
ATOM 3162 O O . ASP B 1 148 ? -8.164 25 28.469 1 97.94 148 ASP B O 1
ATOM 3166 N N . PHE B 1 149 ? -8.742 23.688 26.75 1 98.38 149 PHE B N 1
ATOM 3167 C CA . PHE B 1 149 ? -7.383 23.719 26.234 1 98.38 149 PHE B CA 1
ATOM 3168 C C . PHE B 1 149 ? -6.953 25.141 25.891 1 98.38 149 PHE B C 1
ATOM 3170 O O . PHE B 1 149 ? -7.742 25.922 25.359 1 98.38 149 PHE B O 1
ATOM 3177 N N . ASN B 1 150 ? -5.73 25.469 26.234 1 98.5 150 ASN B N 1
ATOM 3178 C CA . ASN B 1 150 ? -5.191 26.812 26.016 1 98.5 150 ASN B CA 1
ATOM 3179 C C . ASN B 1 150 ? -3.666 26.812 26.047 1 98.5 150 ASN B C 1
ATOM 3181 O O . ASN B 1 150 ? -3.062 26.656 27.109 1 98.5 150 ASN B O 1
ATOM 3185 N N . VAL B 1 151 ? -3.107 26.984 24.953 1 98.56 151 VAL B N 1
ATOM 3186 C CA . VAL B 1 151 ? -1.653 27.016 24.844 1 98.56 151 VAL B CA 1
ATOM 3187 C C . VAL B 1 151 ? -1.232 28.266 24.062 1 98.56 151 VAL B C 1
ATOM 3189 O O . VAL B 1 151 ? -1.7 28.5 22.953 1 98.56 151 VAL B O 1
ATOM 3192 N N . ALA B 1 152 ? -0.303 29.094 24.609 1 98.44 152 ALA B N 1
ATOM 3193 C CA . ALA B 1 152 ? 0.23 30.281 23.938 1 98.44 152 ALA B CA 1
ATOM 3194 C C . ALA B 1 152 ? 1.277 29.906 22.906 1 98.44 152 ALA B C 1
ATOM 3196 O O . ALA B 1 152 ? 2.055 28.969 23.109 1 98.44 152 ALA B O 1
ATOM 3197 N N . PHE B 1 153 ? 1.206 30.609 21.875 1 98.44 153 PHE B N 1
ATOM 3198 C CA . PHE B 1 153 ? 2.197 30.438 20.812 1 98.44 153 PHE B CA 1
ATOM 3199 C C . PHE B 1 153 ? 3.262 31.531 20.875 1 98.44 153 PHE B C 1
ATOM 3201 O O . PHE B 1 153 ? 2.949 32.688 21.109 1 98.44 153 PHE B O 1
ATOM 3208 N N . PRO B 1 154 ? 4.543 31.156 20.703 1 98.19 154 PRO B N 1
ATOM 3209 C CA . PRO B 1 154 ? 5.582 32.188 20.578 1 98.19 154 PRO B CA 1
ATOM 3210 C C . PRO B 1 154 ? 5.527 32.938 19.25 1 98.19 154 PRO B C 1
ATOM 3212 O O . PRO B 1 154 ? 6.098 34 19.109 1 98.19 154 PRO B O 1
ATOM 3215 N N . GLU B 1 155 ? 4.949 32.438 18.266 1 98.5 155 GLU B N 1
ATOM 3216 C CA . GLU B 1 155 ? 4.637 32.906 16.922 1 98.5 155 GLU B CA 1
ATOM 3217 C C . GLU B 1 155 ? 3.477 32.125 16.312 1 98.5 155 GLU B C 1
ATOM 3219 O O . GLU B 1 155 ? 3.111 31.062 16.797 1 98.5 155 GLU B O 1
ATOM 3224 N N . PRO B 1 156 ? 2.838 32.656 15.273 1 98.62 156 PRO B N 1
ATOM 3225 C CA . PRO B 1 156 ? 1.812 31.844 14.625 1 98.62 156 PRO B CA 1
ATOM 3226 C C . PRO B 1 156 ? 2.338 30.469 14.195 1 98.62 156 PRO B C 1
ATOM 3228 O O . PRO B 1 156 ? 3.471 30.375 13.719 1 98.62 156 PRO B O 1
ATOM 3231 N N . MET B 1 157 ? 1.495 29.438 14.359 1 98.75 157 MET B N 1
ATOM 3232 C CA . MET B 1 157 ? 1.942 28.078 14.125 1 98.75 157 MET B CA 1
ATOM 3233 C C . MET B 1 157 ? 1.085 27.391 13.07 1 98.75 157 MET B C 1
ATOM 3235 O O . MET B 1 157 ? -0.123 27.625 13 1 98.75 157 MET B O 1
ATOM 3239 N N . PHE B 1 158 ? 1.716 26.578 12.273 1 98.81 158 PHE B N 1
ATOM 3240 C CA . PHE B 1 158 ? 0.988 25.641 11.414 1 98.81 158 PHE B CA 1
ATOM 3241 C C . PHE B 1 158 ? 0.513 24.438 12.211 1 98.81 158 PHE B C 1
ATOM 3243 O O . PHE B 1 158 ? 1.071 24.125 13.266 1 98.81 158 PHE B O 1
ATOM 3250 N N . ASN B 1 159 ? -0.572 23.828 11.773 1 98.75 159 ASN B N 1
ATOM 3251 C CA . ASN B 1 159 ? -1.021 22.547 12.305 1 98.75 159 ASN B CA 1
ATOM 3252 C C . ASN B 1 159 ? -0.122 21.406 11.836 1 98.75 159 ASN B C 1
ATOM 3254 O O . ASN B 1 159 ? -0.134 21.047 10.656 1 98.75 159 ASN B O 1
ATOM 3258 N N . PHE B 1 160 ? 0.563 20.812 12.727 1 98.62 160 PHE B N 1
ATOM 3259 C CA . PHE B 1 160 ? 1.544 19.781 12.422 1 98.62 160 PHE B CA 1
ATOM 3260 C C . PHE B 1 160 ? 0.875 18.578 11.758 1 98.62 160 PHE B C 1
ATOM 3262 O O . PHE B 1 160 ? 1.503 17.859 10.969 1 98.62 160 PHE B O 1
ATOM 3269 N N . GLU B 1 161 ? -0.352 18.281 11.914 1 98.38 161 GLU B N 1
ATOM 3270 C CA . GLU B 1 161 ? -1.019 17.031 11.547 1 98.38 161 GLU B CA 1
ATOM 3271 C C . GLU B 1 161 ? -1.384 17.016 10.062 1 98.38 161 GLU B C 1
ATOM 3273 O O . GLU B 1 161 ? -2.055 16.094 9.594 1 98.38 161 GLU B O 1
ATOM 3278 N N . THR B 1 162 ? -0.929 18.047 9.312 1 98.44 162 THR B N 1
ATOM 3279 C CA . THR B 1 162 ? -1.135 18.078 7.867 1 98.44 162 THR B CA 1
ATOM 3280 C C . THR B 1 162 ? 0.173 18.391 7.141 1 98.44 162 THR B C 1
ATOM 3282 O O . THR B 1 162 ? 0.164 18.922 6.035 1 98.44 162 THR B O 1
ATOM 3285 N N . ASP B 1 163 ? 1.258 18.031 7.738 1 98.25 163 ASP B N 1
ATOM 3286 C CA . ASP B 1 163 ? 2.6 18.312 7.238 1 98.25 163 ASP B CA 1
ATOM 3287 C C . ASP B 1 163 ? 2.811 17.703 5.855 1 98.25 163 ASP B C 1
ATOM 3289 O O . ASP B 1 163 ? 3.398 18.328 4.973 1 98.25 163 ASP B O 1
ATOM 3293 N N . MET B 1 164 ? 2.312 16.531 5.602 1 98.31 164 MET B N 1
ATOM 3294 C CA . MET B 1 164 ? 2.605 15.797 4.375 1 98.31 164 MET B CA 1
ATOM 3295 C C . MET B 1 164 ? 2.148 16.578 3.148 1 98.31 164 MET B C 1
ATOM 3297 O O . MET B 1 164 ? 2.906 16.734 2.191 1 98.31 164 MET B O 1
ATOM 3301 N N . GLU B 1 165 ? 0.945 17.062 3.191 1 98.62 165 GLU B N 1
ATOM 3302 C CA . GLU B 1 165 ? 0.444 17.875 2.078 1 98.62 165 GLU B CA 1
ATOM 3303 C C . GLU B 1 165 ? 1.166 19.203 1.995 1 98.62 165 GLU B C 1
ATOM 3305 O O . GLU B 1 165 ? 1.518 19.672 0.905 1 98.62 165 GLU B O 1
ATOM 3310 N N . MET B 1 166 ? 1.399 19.797 3.125 1 98.62 166 MET B N 1
ATOM 3311 C CA . MET B 1 166 ? 2.004 21.125 3.127 1 98.62 166 MET B CA 1
ATOM 3312 C C . MET B 1 166 ? 3.418 21.078 2.559 1 98.62 166 MET B C 1
ATOM 3314 O O . MET B 1 166 ? 3.797 21.938 1.756 1 98.62 166 MET B O 1
ATOM 3318 N N . LEU B 1 167 ? 4.199 20.125 2.994 1 98.56 167 LEU B N 1
ATOM 3319 C CA . LEU B 1 167 ? 5.57 20 2.51 1 98.56 167 LEU B CA 1
ATOM 3320 C C . LEU B 1 167 ? 5.598 19.859 0.992 1 98.56 167 LEU B C 1
ATOM 3322 O O . LEU B 1 167 ? 6.527 20.328 0.337 1 98.56 167 LEU B O 1
ATOM 3326 N N . GLY B 1 168 ? 4.586 19.297 0.441 1 98.44 168 GLY B N 1
ATOM 3327 C CA . GLY B 1 168 ? 4.488 19.141 -1.001 1 98.44 168 GLY B CA 1
ATOM 3328 C C . GLY B 1 168 ? 4.258 20.438 -1.729 1 98.44 168 GLY B C 1
ATOM 3329 O O . GLY B 1 168 ? 4.285 20.484 -2.961 1 98.44 168 GLY B O 1
ATOM 3330 N N . THR B 1 169 ? 4.023 21.453 -0.999 1 98.62 169 THR B N 1
ATOM 3331 C CA . THR B 1 169 ? 3.752 22.75 -1.616 1 98.62 169 THR B CA 1
ATOM 3332 C C . THR B 1 169 ? 4.953 23.688 -1.469 1 98.62 169 THR B C 1
ATOM 3334 O O . THR B 1 169 ? 4.859 24.875 -1.765 1 98.62 169 THR B O 1
ATOM 3337 N N . LEU B 1 170 ? 6.039 23.234 -0.97 1 98.5 170 LEU B N 1
ATOM 3338 C CA . LEU B 1 170 ? 7.266 24 -0.793 1 98.5 170 LEU B CA 1
ATOM 3339 C C . LEU B 1 170 ? 8.148 23.906 -2.031 1 98.5 170 LEU B C 1
ATOM 3341 O O . LEU B 1 170 ? 7.953 23.031 -2.875 1 98.5 170 LEU B O 1
ATOM 3345 N N . PRO B 1 171 ? 9.062 24.859 -2.186 1 98.31 171 PRO B N 1
ATOM 3346 C CA . PRO B 1 171 ? 9.93 24.812 -3.365 1 98.31 171 PRO B CA 1
ATOM 3347 C C . PRO B 1 171 ? 11.086 23.828 -3.209 1 98.31 171 PRO B C 1
ATOM 3349 O O . PRO B 1 171 ? 12.25 24.234 -3.24 1 98.31 171 PRO B O 1
ATOM 3352 N N . LEU B 1 172 ? 10.828 22.547 -3.072 1 98.5 172 LEU B N 1
ATOM 3353 C CA . LEU B 1 172 ? 11.836 21.516 -2.871 1 98.5 172 LEU B CA 1
ATOM 3354 C C . LEU B 1 172 ? 12.852 21.516 -4.008 1 98.5 172 LEU B C 1
ATOM 3356 O O . LEU B 1 172 ? 12.477 21.578 -5.18 1 98.5 172 LEU B O 1
ATOM 3360 N N . ALA B 1 173 ? 14.055 21.453 -3.664 1 97.69 173 ALA B N 1
ATOM 3361 C CA . ALA B 1 173 ? 15.211 21.469 -4.555 1 97.69 173 ALA B CA 1
ATOM 3362 C C . ALA B 1 173 ? 16.469 20.984 -3.834 1 97.69 173 ALA B C 1
ATOM 3364 O O . ALA B 1 173 ? 16.484 20.891 -2.605 1 97.69 173 ALA B O 1
ATOM 3365 N N . PRO B 1 174 ? 17.438 20.609 -4.598 1 96.38 174 PRO B N 1
ATOM 3366 C CA . PRO B 1 174 ? 18.672 20.172 -3.938 1 96.38 174 PRO B CA 1
ATOM 3367 C C . PRO B 1 174 ? 19.188 21.172 -2.91 1 96.38 174 PRO B C 1
ATOM 3369 O O . PRO B 1 174 ? 19.375 22.344 -3.23 1 96.38 174 PRO B O 1
ATOM 3372 N N . GLY B 1 175 ? 19.328 20.688 -1.721 1 96.44 175 GLY B N 1
ATOM 3373 C CA . GLY B 1 175 ? 19.922 21.5 -0.671 1 96.44 175 GLY B CA 1
ATOM 3374 C C . GLY B 1 175 ? 18.938 22.422 -0.003 1 96.44 175 GLY B C 1
ATOM 3375 O O . GLY B 1 175 ? 19.281 23.141 0.946 1 96.44 175 GLY B O 1
ATOM 3376 N N . TYR B 1 176 ? 17.734 22.375 -0.423 1 97.81 176 TYR B N 1
ATOM 3377 C CA . TYR B 1 176 ? 16.703 23.219 0.185 1 97.81 176 TYR B CA 1
ATOM 3378 C C . TYR B 1 176 ? 16.531 22.875 1.662 1 97.81 176 TYR B C 1
ATOM 3380 O O . TYR B 1 176 ? 16.453 21.703 2.037 1 97.81 176 TYR B O 1
ATOM 3388 N N . GLN B 1 177 ? 16.562 23.922 2.51 1 98.5 177 GLN B N 1
ATOM 3389 C CA . GLN B 1 177 ? 16.297 23.828 3.943 1 98.5 177 GLN B CA 1
ATOM 3390 C C . GLN B 1 177 ? 15.273 24.875 4.379 1 98.5 177 GLN B C 1
ATOM 3392 O O . GLN B 1 177 ? 15.297 26.016 3.908 1 98.5 177 GLN B O 1
ATOM 3397 N N . VAL B 1 178 ? 14.453 24.438 5.281 1 98.5 178 VAL B N 1
ATOM 3398 C CA . VAL B 1 178 ? 13.461 25.391 5.77 1 98.5 178 VAL B CA 1
ATOM 3399 C C . VAL B 1 178 ? 13.117 25.078 7.223 1 98.5 178 VAL B C 1
ATOM 3401 O O . VAL B 1 178 ? 12.984 23.906 7.594 1 98.5 178 VAL B O 1
ATOM 3404 N N . SER B 1 179 ? 13.094 26.109 8.023 1 98.56 179 SER B N 1
ATOM 3405 C CA . SER B 1 179 ? 12.57 26.031 9.383 1 98.56 179 SER B CA 1
ATOM 3406 C C . SER B 1 179 ? 11.094 26.391 9.422 1 98.56 179 SER B C 1
ATOM 3408 O O . SER B 1 179 ? 10.703 27.484 9 1 98.56 179 SER B O 1
ATOM 3410 N N . ILE B 1 180 ? 10.242 25.453 9.914 1 98.69 180 ILE B N 1
ATOM 3411 C CA . ILE B 1 180 ? 8.797 25.625 9.891 1 98.69 180 ILE B CA 1
ATOM 3412 C C . ILE B 1 180 ? 8.25 25.609 11.312 1 98.69 180 ILE B C 1
ATOM 3414 O O . ILE B 1 180 ? 8.539 24.672 12.078 1 98.69 180 ILE B O 1
ATOM 3418 N N . PRO B 1 181 ? 7.477 26.688 11.734 1 98.69 181 PRO B N 1
ATOM 3419 C CA . PRO B 1 181 ? 6.816 26.609 13.039 1 98.69 181 PRO B CA 1
ATOM 3420 C C . PRO B 1 181 ? 5.586 25.703 13.023 1 98.69 181 PRO B C 1
ATOM 3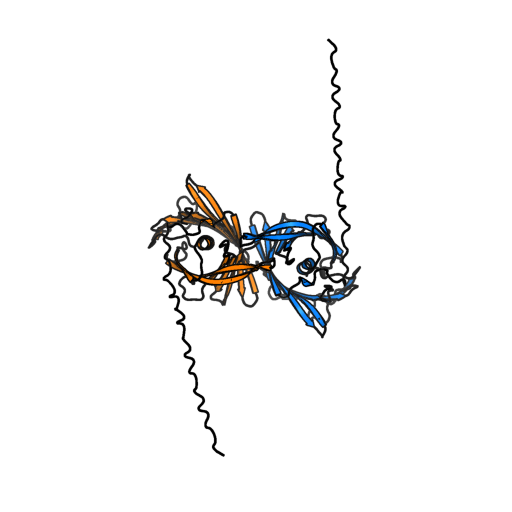422 O O . PRO B 1 181 ? 4.566 26.047 12.414 1 98.69 181 PRO B O 1
ATOM 3425 N N . PHE B 1 182 ? 5.676 24.562 13.68 1 98.62 182 PHE B N 1
ATOM 3426 C CA . PHE B 1 182 ? 4.582 23.594 13.773 1 98.62 182 PHE B CA 1
ATOM 3427 C C . PHE B 1 182 ? 4.145 23.406 15.219 1 98.62 182 PHE B C 1
ATOM 3429 O O . PHE B 1 182 ? 4.965 23.469 16.141 1 98.62 182 PHE B O 1
ATOM 3436 N N . TYR B 1 183 ? 2.859 23.266 15.352 1 98.69 183 TYR B N 1
ATOM 3437 C CA . TYR B 1 183 ? 2.326 22.812 16.625 1 98.69 183 TYR B CA 1
ATOM 3438 C C . TYR B 1 183 ? 1.451 21.578 16.453 1 98.69 183 TYR B C 1
ATOM 3440 O O . TYR B 1 183 ? 0.571 21.547 15.586 1 98.69 183 TYR B O 1
ATOM 3448 N N . HIS B 1 184 ? 1.811 20.562 17.172 1 98.12 184 HIS B N 1
ATOM 3449 C CA . HIS B 1 184 ? 0.976 19.359 17.297 1 98.12 184 HIS B CA 1
ATOM 3450 C C . HIS B 1 184 ? 0.049 19.469 18.5 1 98.12 184 HIS B C 1
ATOM 3452 O O . HIS B 1 184 ? 0.494 19.359 19.641 1 98.12 184 HIS B O 1
ATOM 3458 N N . PRO B 1 185 ? -1.23 19.641 18.25 1 97.62 185 PRO B N 1
ATOM 3459 C CA . PRO B 1 185 ? -2.111 19.859 19.406 1 97.62 185 PRO B CA 1
ATOM 3460 C C . PRO B 1 185 ? -1.962 18.781 20.469 1 97.62 185 PRO B C 1
ATOM 3462 O O . PRO B 1 185 ? -2.141 17.594 20.172 1 97.62 185 PRO B O 1
ATOM 3465 N N . ALA B 1 186 ? -1.584 19.203 21.625 1 93.19 186 ALA B N 1
ATOM 3466 C CA . ALA B 1 186 ? -1.449 18.375 22.812 1 93.19 186 ALA B CA 1
ATOM 3467 C C . ALA B 1 186 ? -0.278 17.406 22.688 1 93.19 186 ALA B C 1
ATOM 3469 O O . ALA B 1 186 ? -0.199 16.422 23.406 1 93.19 186 ALA B O 1
ATOM 3470 N N . GLY B 1 187 ? 0.585 17.594 21.703 1 92.75 187 GLY B N 1
ATOM 3471 C CA . GLY B 1 187 ? 1.685 16.672 21.469 1 92.75 187 GLY B CA 1
ATOM 3472 C C . GLY B 1 187 ? 3.02 17.203 21.969 1 92.75 187 GLY B C 1
ATOM 3473 O O . GLY B 1 187 ? 4.066 16.625 21.672 1 92.75 187 GLY B O 1
ATOM 3474 N N . GLY B 1 188 ? 3.098 18.297 22.656 1 91.5 188 GLY B N 1
ATOM 3475 C CA . GLY B 1 188 ? 4.312 18.953 23.094 1 91.5 188 GLY B CA 1
ATOM 3476 C C . GLY B 1 188 ? 4.289 20.453 22.875 1 91.5 188 GLY B C 1
ATOM 3477 O O . GLY B 1 188 ? 3.293 21 22.391 1 91.5 188 GLY B O 1
ATOM 3478 N N . PRO B 1 189 ? 5.402 21.078 23.234 1 95.81 189 PRO B N 1
ATOM 3479 C CA . PRO B 1 189 ? 5.434 22.547 23.062 1 95.81 189 PRO B CA 1
ATOM 3480 C C . PRO B 1 189 ? 5.547 22.969 21.609 1 95.81 189 PRO B C 1
ATOM 3482 O O . PRO B 1 189 ? 6.082 22.219 20.781 1 95.81 189 PRO B O 1
ATOM 3485 N N . PRO B 1 190 ? 4.988 24.156 21.297 1 97.62 190 PRO B N 1
ATOM 3486 C CA . PRO B 1 190 ? 5.246 24.703 19.969 1 97.62 190 PRO B CA 1
ATOM 3487 C C . PRO B 1 190 ? 6.734 24.812 19.641 1 97.62 190 PRO B C 1
ATOM 3489 O O . PRO B 1 190 ? 7.535 25.141 20.531 1 97.62 190 PRO B O 1
ATOM 3492 N N . ALA B 1 191 ? 7.121 24.484 18.438 1 98.06 191 ALA B N 1
ATOM 3493 C CA . ALA B 1 191 ? 8.531 24.547 18.062 1 98.06 191 ALA B CA 1
ATOM 3494 C C . ALA B 1 191 ? 8.688 24.703 16.547 1 98.06 191 ALA B C 1
ATOM 3496 O O . ALA B 1 191 ? 7.766 24.406 15.789 1 98.06 191 ALA B O 1
ATOM 3497 N N . ARG B 1 192 ? 9.836 25.219 16.203 1 98.19 192 ARG B N 1
ATOM 3498 C CA . ARG B 1 192 ? 10.242 25.141 14.805 1 98.19 192 ARG B CA 1
ATOM 3499 C C . ARG B 1 192 ? 10.977 23.844 14.523 1 98.19 192 ARG B C 1
ATOM 3501 O O . ARG B 1 192 ? 11.766 23.375 15.352 1 98.19 192 ARG B O 1
ATOM 3508 N N . TYR B 1 193 ? 10.75 23.328 13.375 1 98.38 193 TYR B N 1
ATOM 3509 C CA . TYR B 1 193 ? 11.422 22.125 12.898 1 98.38 193 TYR B CA 1
ATOM 3510 C C . TYR B 1 193 ? 12.164 22.391 11.594 1 98.38 193 TYR B C 1
ATOM 3512 O O . TYR B 1 193 ? 11.656 23.078 10.719 1 98.38 193 TYR B O 1
ATOM 3520 N N . LEU B 1 194 ? 13.336 21.812 11.547 1 98.56 194 LEU B N 1
ATOM 3521 C CA . LEU B 1 194 ? 14.133 21.953 10.336 1 98.56 194 LEU B CA 1
ATOM 3522 C C . LEU B 1 194 ? 13.852 20.797 9.375 1 98.56 194 LEU B C 1
ATOM 3524 O O . LEU B 1 194 ? 13.969 19.625 9.758 1 98.56 194 LEU B O 1
ATOM 3528 N N . TRP B 1 195 ? 13.453 21.172 8.203 1 98.69 195 TRP B N 1
ATOM 3529 C CA . TRP B 1 195 ? 13.266 20.234 7.094 1 98.69 195 TRP B CA 1
ATOM 3530 C C . TRP B 1 195 ? 14.312 20.469 6.008 1 98.69 195 TRP B C 1
ATOM 3532 O O . TRP B 1 195 ? 14.57 21.609 5.629 1 98.69 195 TRP B O 1
ATOM 3542 N N . THR B 1 196 ? 14.898 19.344 5.516 1 98.56 196 THR B N 1
ATOM 3543 C CA . THR B 1 196 ? 15.992 19.469 4.562 1 98.56 196 THR B CA 1
ATOM 3544 C C . THR B 1 196 ? 15.828 18.484 3.414 1 98.56 196 THR B C 1
ATOM 3546 O O . THR B 1 196 ? 15.539 17.297 3.637 1 98.56 196 THR B O 1
ATOM 3549 N N . VAL B 1 197 ? 15.93 19 2.213 1 98.75 197 VAL B N 1
ATOM 3550 C CA . VAL B 1 197 ? 16.109 18.094 1.085 1 98.75 197 VAL B CA 1
ATOM 3551 C C . VAL B 1 197 ? 17.547 17.578 1.063 1 98.75 197 VAL B C 1
ATOM 3553 O O . VAL B 1 197 ? 18.484 18.312 0.723 1 98.75 197 VAL B O 1
ATOM 3556 N N . THR B 1 198 ? 17.719 16.297 1.334 1 98.25 198 THR B N 1
ATOM 3557 C CA . THR B 1 198 ? 19.047 15.758 1.54 1 98.25 198 THR B CA 1
ATOM 3558 C C . THR B 1 198 ? 19.547 15.039 0.286 1 98.25 198 THR B C 1
ATOM 3560 O O 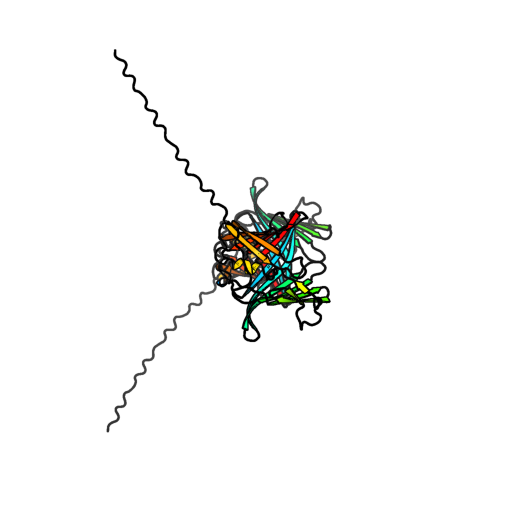. THR B 1 198 ? 20.734 14.758 0.153 1 98.25 198 THR B O 1
ATOM 3563 N N . GLY B 1 199 ? 18.672 14.758 -0.58 1 97.62 199 GLY B N 1
ATOM 3564 C CA . GLY B 1 199 ? 19.047 14.07 -1.806 1 97.62 199 GLY B CA 1
ATOM 3565 C C . GLY B 1 199 ? 17.859 13.703 -2.668 1 97.62 199 GLY B C 1
ATOM 3566 O O . GLY B 1 199 ? 16.812 14.328 -2.582 1 97.62 199 GLY B O 1
ATOM 3567 N N . ASP B 1 200 ? 18.188 12.891 -3.615 1 98.06 200 ASP B N 1
ATOM 3568 C CA . ASP B 1 200 ? 17.156 12.367 -4.5 1 98.06 200 ASP B CA 1
ATOM 3569 C C . ASP B 1 200 ? 17.328 10.867 -4.723 1 98.06 200 ASP B C 1
ATOM 3571 O O . ASP B 1 200 ? 18.406 10.312 -4.461 1 98.06 200 ASP B O 1
ATOM 3575 N N . GLU B 1 201 ? 16.266 10.242 -5.02 1 98.12 201 GLU B N 1
ATOM 3576 C CA . GLU B 1 201 ? 16.234 8.82 -5.316 1 98.12 201 GLU B CA 1
ATOM 3577 C C . GLU B 1 201 ? 15.219 8.508 -6.414 1 98.12 201 GLU B C 1
ATOM 3579 O O . GLU B 1 201 ? 14.227 9.227 -6.57 1 98.12 201 GLU B O 1
ATOM 3584 N N . LYS B 1 202 ? 15.516 7.531 -7.195 1 98 202 LYS B N 1
ATOM 3585 C CA . LYS B 1 202 ? 14.555 7.004 -8.156 1 98 202 LYS B CA 1
ATOM 3586 C C . LYS B 1 202 ? 13.852 5.766 -7.613 1 98 202 LYS B C 1
ATOM 3588 O O . LYS B 1 202 ? 14.492 4.766 -7.293 1 98 202 LYS B O 1
ATOM 3593 N N . LEU B 1 203 ? 12.531 5.859 -7.465 1 97.12 203 LEU B N 1
ATOM 3594 C CA . LEU B 1 203 ? 11.734 4.688 -7.129 1 97.12 203 LEU B CA 1
ATOM 3595 C C . LEU B 1 203 ? 11.297 3.951 -8.391 1 97.12 203 LEU B C 1
ATOM 3597 O O . LEU B 1 203 ? 11 4.578 -9.414 1 97.12 203 LEU B O 1
ATOM 3601 N N . ALA B 1 204 ? 11.242 2.67 -8.289 1 93.25 204 ALA B N 1
ATOM 3602 C CA . ALA B 1 204 ? 10.766 1.874 -9.414 1 93.25 204 ALA B CA 1
ATOM 3603 C C . ALA B 1 204 ? 9.25 1.968 -9.555 1 93.25 204 ALA B C 1
ATOM 3605 O O . ALA B 1 204 ? 8.516 1.637 -8.617 1 93.25 204 ALA B O 1
ATOM 3606 N N . GLY B 1 205 ? 8.828 2.445 -10.719 1 94.31 205 GLY B N 1
ATOM 3607 C CA . GLY B 1 205 ? 7.41 2.34 -11.016 1 94.31 205 GLY B CA 1
ATOM 3608 C C . GLY B 1 205 ? 7.004 0.962 -11.5 1 94.31 205 GLY B C 1
ATOM 3609 O O . GLY B 1 205 ? 7.824 0.222 -12.047 1 94.31 205 GLY B O 1
ATOM 3610 N N . PRO B 1 206 ? 5.688 0.62 -11.336 1 93.5 206 PRO B N 1
ATOM 3611 C CA . PRO B 1 206 ? 5.258 -0.713 -11.758 1 93.5 206 PRO B CA 1
ATOM 3612 C C . PRO B 1 206 ? 5.387 -0.923 -13.266 1 93.5 206 PRO B C 1
ATOM 3614 O O . PRO B 1 206 ? 5.461 -2.064 -13.734 1 93.5 206 PRO B O 1
ATOM 3617 N N . ASP B 1 207 ? 5.441 0.158 -14.023 1 95.38 207 ASP B N 1
ATOM 3618 C CA . ASP B 1 207 ? 5.566 0.035 -15.477 1 95.38 207 ASP B CA 1
ATOM 3619 C C . ASP B 1 207 ? 7.027 0.143 -15.914 1 95.38 207 ASP B C 1
ATOM 3621 O O . ASP B 1 207 ? 7.316 0.296 -17.094 1 95.38 207 ASP B O 1
ATOM 3625 N N . GLY B 1 208 ? 7.871 0.124 -15 1 93.62 208 GLY B N 1
ATOM 3626 C CA . GLY B 1 208 ? 9.289 0.142 -15.305 1 93.62 208 GLY B CA 1
ATOM 3627 C C . GLY B 1 208 ? 9.859 1.543 -15.43 1 93.62 208 GLY B C 1
ATOM 3628 O O . GLY B 1 208 ? 11.078 1.722 -15.5 1 93.62 208 GLY B O 1
ATOM 3629 N N . ARG B 1 209 ? 9.016 2.527 -15.469 1 95.75 209 ARG B N 1
ATOM 3630 C CA . ARG B 1 209 ? 9.5 3.902 -15.5 1 95.75 209 ARG B CA 1
ATOM 3631 C C . ARG B 1 209 ? 9.82 4.406 -14.102 1 95.75 209 ARG B C 1
ATOM 3633 O O . ARG B 1 209 ? 8.984 4.301 -13.195 1 95.75 209 ARG B O 1
ATOM 3640 N N . PRO B 1 210 ? 11 4.953 -13.961 1 96.88 210 PRO B N 1
ATOM 3641 C CA . PRO B 1 210 ? 11.367 5.449 -12.633 1 96.88 210 PRO B CA 1
ATOM 3642 C C . PRO B 1 210 ? 10.555 6.676 -12.219 1 96.88 210 PRO B C 1
ATOM 3644 O O . PRO B 1 210 ? 10.164 7.477 -13.07 1 96.88 210 PRO B O 1
ATOM 3647 N N . ILE B 1 211 ? 10.344 6.789 -10.938 1 97.94 211 ILE B N 1
ATOM 3648 C CA . ILE B 1 211 ? 9.75 7.973 -10.328 1 97.94 211 ILE B CA 1
ATOM 3649 C C . ILE B 1 211 ? 10.836 8.781 -9.609 1 97.94 211 ILE B C 1
ATOM 3651 O O . ILE B 1 211 ? 11.359 8.352 -8.578 1 97.94 211 ILE B O 1
ATOM 3655 N N . ASP B 1 212 ? 11.156 9.93 -10.18 1 98.62 212 ASP B N 1
ATOM 3656 C CA . ASP B 1 212 ? 12.148 10.789 -9.547 1 98.62 212 ASP B CA 1
ATOM 3657 C C . ASP B 1 212 ? 11.594 11.422 -8.273 1 98.62 212 ASP B C 1
ATOM 3659 O O . ASP B 1 212 ? 10.539 12.062 -8.297 1 98.62 212 ASP B O 1
ATOM 3663 N N . CYS B 1 213 ? 12.359 11.25 -7.152 1 98.81 213 CYS B N 1
ATOM 3664 C CA . CYS B 1 213 ? 11.844 11.742 -5.879 1 98.81 213 CYS B CA 1
ATOM 3665 C C . CYS B 1 213 ? 12.875 12.633 -5.188 1 98.81 213 CYS B C 1
ATOM 3667 O O . CYS B 1 213 ? 14.078 12.383 -5.277 1 98.81 213 CYS B O 1
ATOM 3669 N N . TRP B 1 214 ? 12.391 13.617 -4.504 1 98.81 214 TRP B N 1
ATOM 3670 C CA . TRP B 1 214 ? 13.156 14.289 -3.453 1 98.81 214 TRP B CA 1
ATOM 3671 C C . TRP B 1 214 ? 13.125 13.477 -2.16 1 98.81 214 TRP B C 1
ATOM 3673 O O . TRP B 1 214 ? 12.086 12.922 -1.798 1 98.81 214 TRP B O 1
ATOM 3683 N N . ILE B 1 215 ? 14.219 13.453 -1.493 1 98.88 215 ILE B N 1
ATOM 3684 C CA . ILE B 1 215 ? 14.242 12.953 -0.124 1 98.88 215 ILE B CA 1
ATOM 3685 C C . ILE B 1 215 ? 14.273 14.125 0.855 1 98.88 215 ILE B C 1
ATOM 3687 O O . ILE B 1 215 ? 15.227 14.898 0.882 1 98.88 215 ILE B O 1
ATOM 3691 N N . VAL B 1 216 ? 13.211 14.273 1.612 1 98.88 216 VAL B N 1
ATOM 3692 C CA . VAL B 1 216 ? 13.117 15.289 2.654 1 98.88 216 VAL B CA 1
ATOM 3693 C C . VAL B 1 216 ? 13.312 14.641 4.023 1 98.88 216 VAL B C 1
ATOM 3695 O O . VAL B 1 216 ? 12.719 13.602 4.316 1 98.88 216 VAL B O 1
ATOM 3698 N N . GLU B 1 217 ? 14.117 15.281 4.855 1 98.75 217 GLU B N 1
ATOM 3699 C CA . GLU B 1 217 ? 14.391 14.703 6.168 1 98.75 217 GLU B CA 1
ATOM 3700 C C . GLU B 1 217 ? 14.086 15.695 7.285 1 98.75 217 GLU B C 1
ATOM 3702 O O . GLU B 1 217 ? 14.258 16.906 7.113 1 98.75 217 GLU B O 1
ATOM 3707 N N . CYS B 1 218 ? 13.648 15.164 8.383 1 98.69 218 CYS B N 1
ATOM 3708 C CA . CYS B 1 218 ? 13.438 15.898 9.625 1 98.69 218 CYS B CA 1
ATOM 3709 C C . CYS B 1 218 ? 13.664 14.992 10.828 1 98.69 218 CYS B C 1
ATOM 3711 O O . CYS B 1 218 ? 13.18 13.859 10.867 1 98.69 218 CYS B O 1
ATOM 3713 N N . ASP B 1 219 ? 14.391 15.516 11.82 1 97.75 219 ASP B N 1
ATOM 3714 C CA . ASP B 1 219 ? 14.617 14.711 13.008 1 97.75 219 ASP B CA 1
ATOM 3715 C C . ASP B 1 219 ? 13.734 15.172 14.164 1 97.75 219 ASP B C 1
ATOM 3717 O O . ASP B 1 219 ? 13.898 14.711 15.297 1 97.75 219 ASP B O 1
ATOM 3721 N N . TYR B 1 220 ? 12.961 16.172 13.93 1 97.25 220 TYR B N 1
ATOM 3722 C CA . TYR B 1 220 ? 12 16.688 14.891 1 97.25 220 TYR B CA 1
ATOM 3723 C C . TYR B 1 220 ? 12.703 17.188 16.141 1 97.25 220 TYR B C 1
ATOM 3725 O O . TYR B 1 220 ? 12.219 17 17.266 1 97.25 220 TYR B O 1
ATOM 3733 N N . ASN B 1 221 ? 13.797 17.656 15.984 1 96.69 221 ASN B N 1
ATOM 3734 C CA . ASN B 1 221 ? 14.609 18.234 17.047 1 96.69 221 ASN B CA 1
ATOM 3735 C C . ASN B 1 221 ? 15.102 17.172 18.016 1 96.69 221 ASN B C 1
ATOM 3737 O O . ASN B 1 221 ? 15.422 17.469 19.172 1 96.69 221 ASN B O 1
ATOM 3741 N N . SER B 1 222 ? 15.117 15.945 17.625 1 93.81 222 SER B N 1
ATOM 3742 C CA . SER B 1 222 ? 15.523 14.859 18.516 1 93.81 222 SER B CA 1
ATOM 3743 C C . SER B 1 222 ? 17.031 14.695 18.516 1 93.81 222 SER B C 1
ATOM 3745 O O . SER B 1 222 ? 17.594 14.148 19.469 1 93.81 222 SER B O 1
ATOM 3747 N N . GLY B 1 223 ? 17.703 15.102 17.5 1 93.38 223 GLY B N 1
ATOM 3748 C CA . GLY B 1 223 ? 19.125 14.836 17.328 1 93.38 223 GLY B CA 1
ATOM 3749 C C . GLY B 1 223 ? 19.422 13.406 16.922 1 93.38 223 GLY B C 1
ATOM 3750 O O . GLY B 1 223 ? 20.594 13 16.859 1 93.38 223 GLY B O 1
ATOM 3751 N N . LYS B 1 224 ? 18.422 12.664 16.656 1 92.88 224 LYS B N 1
ATOM 3752 C CA . LYS B 1 224 ? 18.562 11.266 16.266 1 92.88 224 LYS B CA 1
ATOM 3753 C C . LYS B 1 224 ? 18.344 11.086 14.766 1 92.88 224 LYS B C 1
ATOM 3755 O O . LYS B 1 224 ? 18.391 12.055 14.008 1 92.88 224 LYS B O 1
ATOM 3760 N N . ASP B 1 225 ? 18.281 9.828 14.352 1 94.88 225 ASP B N 1
ATOM 3761 C CA . ASP B 1 225 ? 18.047 9.539 12.938 1 94.88 225 ASP B CA 1
ATOM 3762 C C . ASP B 1 225 ? 16.766 10.227 12.445 1 94.88 225 ASP B C 1
ATOM 3764 O O . ASP B 1 225 ? 15.719 10.109 13.07 1 94.88 225 ASP B O 1
ATOM 3768 N N . PRO B 1 226 ? 16.922 10.906 11.375 1 97.81 226 PRO B N 1
ATOM 3769 C CA . PRO B 1 226 ? 15.742 11.617 10.875 1 97.81 226 PRO B CA 1
ATOM 3770 C C . PRO B 1 226 ? 14.727 10.688 10.211 1 97.81 226 PRO B C 1
ATOM 3772 O O . PRO B 1 226 ? 15.086 9.594 9.766 1 97.81 226 PRO B O 1
ATOM 3775 N N . SER B 1 227 ? 13.5 11.125 10.234 1 98.44 227 SER B N 1
ATOM 3776 C CA . SER B 1 227 ? 12.523 10.578 9.305 1 98.44 227 SER B CA 1
ATOM 3777 C C . SER B 1 227 ? 12.781 11.039 7.879 1 98.44 227 SER B C 1
ATOM 3779 O O . SER B 1 227 ? 13.172 12.195 7.656 1 98.44 227 SER B O 1
ATOM 3781 N N . ARG B 1 228 ? 12.578 10.148 6.953 1 98.62 228 ARG B N 1
ATOM 3782 C CA . ARG B 1 228 ? 12.773 10.438 5.539 1 98.62 228 ARG B CA 1
ATOM 3783 C C . ARG B 1 228 ? 11.445 10.391 4.781 1 98.62 228 ARG B C 1
ATOM 3785 O O . ARG B 1 228 ? 10.68 9.43 4.922 1 98.62 228 ARG B O 1
ATOM 3792 N N . PHE B 1 229 ? 11.258 11.398 4.004 1 98.88 229 PHE B N 1
ATOM 3793 C CA . PHE B 1 229 ? 10.062 11.531 3.174 1 98.88 229 PHE B CA 1
ATOM 3794 C C . PHE B 1 229 ? 10.438 11.539 1.695 1 98.88 229 PHE B C 1
ATOM 3796 O O . PHE B 1 229 ? 11.336 12.273 1.278 1 98.88 229 PHE B O 1
ATOM 3803 N N . TRP B 1 230 ? 9.75 10.758 0.873 1 98.88 230 TRP B N 1
ATOM 3804 C CA . TRP B 1 230 ? 9.891 10.781 -0.579 1 98.88 230 TRP B CA 1
ATOM 3805 C C . TRP B 1 230 ? 8.75 11.555 -1.226 1 98.88 230 TRP B C 1
ATOM 3807 O O . TRP B 1 230 ? 7.582 11.227 -1.038 1 98.88 230 TRP B O 1
ATOM 3817 N N . TYR B 1 231 ? 9.102 12.57 -1.939 1 98.81 231 TYR B N 1
ATOM 3818 C CA . TYR B 1 231 ? 8.164 13.328 -2.764 1 98.81 231 TYR B CA 1
ATOM 3819 C C . TYR B 1 231 ? 8.508 13.195 -4.242 1 98.81 231 TYR B C 1
ATOM 3821 O O . TYR B 1 231 ? 9.664 13.391 -4.633 1 98.81 231 TYR B O 1
ATOM 3829 N N . ALA B 1 232 ? 7.512 12.883 -5.035 1 98.56 232 ALA B N 1
ATOM 3830 C CA . ALA B 1 232 ? 7.758 12.898 -6.473 1 98.56 232 ALA B CA 1
ATOM 3831 C C . ALA B 1 232 ? 8.164 14.289 -6.945 1 98.56 232 ALA B C 1
ATOM 3833 O O . ALA B 1 232 ? 7.508 15.281 -6.609 1 98.56 232 ALA B O 1
ATOM 3834 N N . LYS B 1 233 ? 9.172 14.383 -7.727 1 98.31 233 LYS B N 1
ATOM 3835 C CA . LYS B 1 233 ? 9.688 15.688 -8.133 1 98.31 233 LYS B CA 1
ATOM 3836 C C . LYS B 1 233 ? 8.656 16.453 -8.961 1 98.31 233 LYS B C 1
ATOM 3838 O O . LYS B 1 233 ? 8.484 17.656 -8.781 1 98.31 233 LYS B O 1
ATOM 3843 N N . ARG B 1 234 ? 7.953 15.758 -9.836 1 95.75 234 ARG B N 1
ATOM 3844 C CA . ARG B 1 234 ? 7.07 16.391 -10.805 1 95.75 234 ARG B CA 1
ATOM 3845 C C . ARG B 1 234 ? 5.824 16.953 -10.125 1 95.75 234 ARG B C 1
ATOM 3847 O O . ARG B 1 234 ? 5.367 18.047 -10.461 1 95.75 234 ARG B O 1
ATOM 3854 N N . THR B 1 235 ? 5.285 16.266 -9.219 1 97.56 235 THR B N 1
ATOM 3855 C CA . THR B 1 235 ? 3.996 16.609 -8.633 1 97.56 235 THR B CA 1
ATOM 3856 C C . THR B 1 235 ? 4.156 17 -7.168 1 97.56 235 THR B C 1
ATOM 3858 O O . THR B 1 235 ? 3.23 17.547 -6.566 1 97.56 235 THR B O 1
ATOM 3861 N N . GLN B 1 236 ? 5.32 16.656 -6.617 1 97.75 236 GLN B N 1
ATOM 3862 C CA . GLN B 1 236 ? 5.613 16.734 -5.188 1 97.75 236 GLN B CA 1
ATOM 3863 C C . GLN B 1 236 ? 4.539 16.031 -4.363 1 97.75 236 GLN B C 1
ATOM 3865 O O . GLN B 1 236 ? 4.168 16.516 -3.285 1 97.75 236 GLN B O 1
ATOM 3870 N N . GLN B 1 237 ? 3.926 15 -4.914 1 98 237 GLN B N 1
ATOM 3871 C CA . GLN B 1 237 ? 3.096 14.031 -4.207 1 98 237 GLN B CA 1
ATOM 3872 C C . GLN B 1 237 ? 3.928 13.203 -3.227 1 98 237 GLN B C 1
ATOM 3874 O O . GLN B 1 237 ? 4.961 12.648 -3.6 1 98 237 GLN B O 1
ATOM 3879 N N . PHE B 1 238 ? 3.498 13.25 -1.947 1 98.69 238 PHE B N 1
ATOM 3880 C CA . PHE B 1 238 ? 4.094 12.367 -0.954 1 98.69 238 PHE B CA 1
ATOM 3881 C C . PHE B 1 238 ? 3.898 10.906 -1.341 1 98.69 238 PHE B C 1
ATOM 3883 O O . PHE B 1 238 ? 2.787 10.492 -1.678 1 98.69 238 PHE B O 1
ATOM 3890 N N . ILE B 1 239 ? 4.98 10.094 -1.297 1 98.62 239 ILE B N 1
ATOM 3891 C CA . ILE B 1 239 ? 4.887 8.711 -1.738 1 98.62 239 ILE B CA 1
ATOM 3892 C C . ILE B 1 239 ? 5.09 7.773 -0.549 1 98.62 239 ILE B C 1
ATOM 3894 O O . ILE B 1 239 ? 4.301 6.852 -0.332 1 98.62 239 ILE B O 1
ATOM 3898 N N . LYS B 1 240 ? 6.109 8.023 0.219 1 98.56 240 LYS B N 1
ATOM 3899 C CA . LYS B 1 240 ? 6.375 7.141 1.353 1 98.56 240 LYS B CA 1
ATOM 3900 C C . LYS B 1 240 ? 7.227 7.84 2.406 1 98.56 240 LYS B C 1
ATOM 3902 O O . LYS B 1 240 ? 7.832 8.875 2.133 1 98.56 240 LYS B O 1
ATOM 3907 N N . LEU B 1 241 ? 7.191 7.301 3.564 1 98.75 241 LEU B N 1
ATOM 3908 C CA . LEU B 1 241 ? 7.988 7.707 4.719 1 98.75 241 LEU B CA 1
ATOM 3909 C C . LEU B 1 241 ? 8.641 6.496 5.383 1 98.75 241 LEU B C 1
ATOM 3911 O O . LEU B 1 241 ? 8.016 5.441 5.508 1 98.75 241 LEU B O 1
ATOM 3915 N N . GLU B 1 242 ? 9.844 6.645 5.793 1 98.38 242 GLU B N 1
ATOM 3916 C CA . GLU B 1 242 ? 10.531 5.699 6.668 1 98.38 242 GLU B CA 1
ATOM 3917 C C . GLU B 1 242 ? 11.102 6.395 7.902 1 98.38 242 GLU B C 1
ATOM 3919 O O . GLU B 1 242 ? 11.711 7.461 7.797 1 98.38 242 GLU B O 1
ATOM 3924 N N . ALA B 1 243 ? 10.844 5.844 9 1 98.44 243 ALA B N 1
ATOM 3925 C CA . ALA B 1 243 ? 11.359 6.359 10.266 1 98.44 243 ALA B CA 1
ATOM 3926 C C . ALA B 1 243 ? 11.805 5.223 11.18 1 98.44 243 ALA B C 1
ATOM 3928 O O . ALA B 1 243 ? 11.055 4.266 11.398 1 98.44 243 ALA B O 1
ATOM 3929 N N . LYS B 1 244 ? 12.938 5.34 11.742 1 96.94 244 LYS B N 1
ATOM 3930 C CA . LYS B 1 244 ? 13.422 4.352 12.703 1 96.94 244 LYS B CA 1
ATOM 3931 C C . LYS B 1 244 ? 12.852 4.609 14.094 1 96.94 244 LYS B C 1
ATOM 3933 O O . LYS B 1 244 ? 12.898 5.738 14.594 1 96.94 244 LYS B O 1
ATOM 3938 N N . ALA B 1 245 ? 12.297 3.58 14.602 1 94.06 245 ALA B N 1
ATOM 3939 C CA . ALA B 1 245 ? 11.781 3.684 15.969 1 94.06 245 ALA B CA 1
ATOM 3940 C C . ALA B 1 245 ? 12.859 3.336 16.984 1 94.06 245 ALA B C 1
ATOM 3942 O O . ALA B 1 245 ? 13.875 2.727 16.641 1 94.06 245 ALA B O 1
ATOM 3943 N N . PRO B 1 246 ? 12.578 3.746 18.25 1 90.69 246 PRO B N 1
ATOM 3944 C CA . PRO B 1 246 ? 13.57 3.473 19.281 1 90.69 246 PRO B CA 1
ATOM 3945 C C . PRO B 1 246 ? 13.828 1.979 19.484 1 90.69 246 PRO B C 1
ATOM 3947 O O . PRO B 1 246 ? 14.93 1.582 19.859 1 90.69 246 PRO B O 1
ATOM 3950 N N . ASP B 1 247 ? 12.875 1.138 19.25 1 92.88 247 ASP B N 1
ATOM 3951 C CA . ASP B 1 247 ? 13.008 -0.295 19.5 1 92.88 247 ASP B CA 1
ATOM 3952 C C . ASP B 1 247 ? 13.695 -0.991 18.312 1 92.88 247 ASP B C 1
ATOM 3954 O O . ASP B 1 247 ? 13.812 -2.217 18.297 1 92.88 247 ASP B O 1
ATOM 3958 N N . GLY B 1 248 ? 14.047 -0.158 17.344 1 93.19 248 GLY B N 1
ATOM 3959 C CA . GLY B 1 248 ? 14.758 -0.703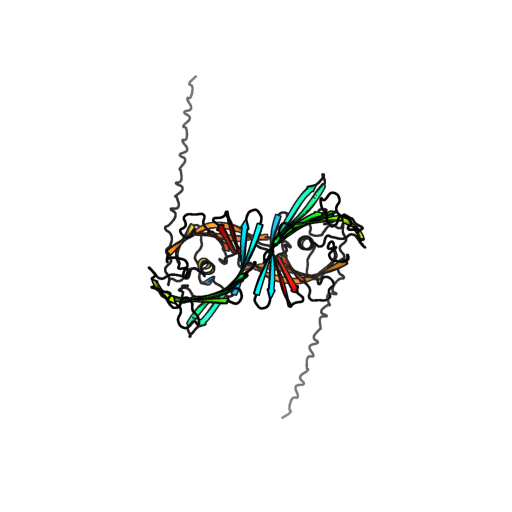 16.188 1 93.19 248 GLY B CA 1
ATOM 3960 C C . GLY B 1 248 ? 13.852 -1.009 15.016 1 93.19 248 GLY B C 1
ATOM 3961 O O . GLY B 1 248 ? 14.328 -1.314 13.922 1 93.19 248 GLY B O 1
ATOM 3962 N N . SER B 1 249 ? 12.633 -0.872 15.203 1 96.88 249 SER B N 1
ATOM 3963 C CA . SER B 1 249 ? 11.711 -1.108 14.094 1 96.88 249 SER B CA 1
ATOM 3964 C C . SER B 1 249 ? 11.734 0.051 13.102 1 96.88 249 SER B C 1
ATOM 3966 O O . SER B 1 249 ? 12.133 1.166 13.445 1 96.88 249 SER B O 1
ATOM 3968 N N . LEU B 1 250 ? 11.43 -0.313 11.898 1 98.19 250 LEU B N 1
ATOM 3969 C CA . LEU B 1 250 ? 11.258 0.689 10.852 1 98.19 250 LEU B CA 1
ATOM 3970 C C . LEU B 1 250 ? 9.781 0.978 10.617 1 98.19 250 LEU B C 1
ATOM 3972 O O . LEU B 1 250 ? 9.039 0.096 10.188 1 98.19 250 LEU B O 1
ATOM 3976 N N . PHE B 1 251 ? 9.406 2.166 10.922 1 98.38 251 PHE B N 1
ATOM 3977 C CA . PHE B 1 251 ? 8.047 2.623 10.641 1 98.38 251 PHE B CA 1
ATOM 3978 C C . PHE B 1 251 ? 7.93 3.146 9.219 1 98.38 251 PHE B C 1
ATOM 3980 O O . PHE B 1 251 ? 8.828 3.836 8.727 1 98.38 251 PHE B O 1
ATOM 3987 N N . ARG B 1 252 ? 6.801 2.779 8.555 1 98.5 252 ARG B N 1
ATOM 3988 C CA . ARG B 1 252 ? 6.621 3.166 7.16 1 98.5 252 ARG B CA 1
ATOM 3989 C C . ARG B 1 252 ? 5.223 3.725 6.918 1 98.5 252 ARG B C 1
ATOM 3991 O O . ARG B 1 252 ? 4.258 3.293 7.555 1 98.5 252 ARG B O 1
ATOM 3998 N N . LYS B 1 253 ? 5.121 4.727 6.086 1 98.81 253 LYS B N 1
ATOM 3999 C CA . LYS B 1 253 ? 3.928 5.121 5.344 1 98.81 253 LYS B CA 1
ATOM 4000 C C . LYS B 1 253 ? 4.129 4.949 3.842 1 98.81 253 LYS B C 1
ATOM 4002 O O . LYS B 1 253 ? 5.18 5.305 3.305 1 98.81 253 LYS B O 1
ATOM 4007 N N . THR B 1 254 ? 3.17 4.352 3.213 1 98.75 254 THR B N 1
ATOM 4008 C CA . THR B 1 254 ? 3.34 4.164 1.776 1 98.75 254 THR B CA 1
ATOM 4009 C C . THR B 1 254 ? 2.033 4.434 1.036 1 98.75 254 THR B C 1
ATOM 4011 O O . THR B 1 254 ? 0.981 3.916 1.418 1 98.75 254 THR B O 1
ATOM 4014 N N . LEU B 1 255 ? 2.115 5.199 -0.033 1 98.56 255 LEU B N 1
ATOM 4015 C CA . LEU B 1 255 ? 0.979 5.508 -0.895 1 98.56 255 LEU B CA 1
ATOM 4016 C C . LEU B 1 255 ? 0.416 4.238 -1.525 1 98.56 255 LEU B C 1
ATOM 4018 O O . LEU B 1 255 ? 1.173 3.377 -1.98 1 98.56 255 LEU B O 1
ATOM 4022 N N . LEU B 1 256 ? -0.86 4.113 -1.468 1 97.94 256 LEU B N 1
ATOM 4023 C CA . LEU B 1 256 ? -1.538 2.984 -2.092 1 97.94 256 LEU B CA 1
ATOM 4024 C C . LEU B 1 256 ? -2.094 3.371 -3.459 1 97.94 256 LEU B C 1
ATOM 4026 O O . LEU B 1 256 ? -2.547 4.5 -3.652 1 97.94 256 LEU B O 1
ATOM 4030 N N . PHE B 1 257 ? -2.059 2.414 -4.359 1 90.56 257 PHE B N 1
ATOM 4031 C CA . PHE B 1 257 ? -2.711 2.59 -5.652 1 90.56 257 PHE B CA 1
ATOM 4032 C C . PHE B 1 257 ? -4.227 2.49 -5.512 1 90.56 257 PHE B C 1
ATOM 4034 O O . PHE B 1 257 ? -4.727 1.812 -4.613 1 90.56 257 PHE B O 1
#

Organism: NCBI:txid68569